Protein AF-0000000083036658 (afdb_homodimer)

Foldseek 3Di:
DVVLVVLLVQWDWDDEPPDIDIGGPQWADWYWDDQDPQFTKTWTARNVVRDIKIKGKGQQCVPDPLSVLLVVQQVVCLVPQDDQQAWHWDDKDASDDDPVPGGIIMTITHDFDFFQLVCVPDDDDPVLVVVLVVSVVVQVVSCVVQQKDQLDDDRRQWTAHPVSRIHGHRSSPMDRNPDPPPVDPSPPPPPPDDCCVSNVDPPPPPDDDD/DVVLVVLLVQWDWDDEPPDIDIGGPQWADWYWDDQDPQFTKTWTARNVVRAIKIKGKGQFCVPDPLSVLLVVQQVVCLVPQDDQQAWHFDDKDDSDDDPVPGGIIMTITHDFDFFQLVCVPDDDDPVLVVVLVVSVVVQVVSCVVQQKDQLDDDRRQWTAHPVSRIHGHRSSPMDRNPDPPPVDPSPPPPPPDDCCVSNVPDPPPPPPDD

Sequence (420 aa):
MSDSLRFEGQFYSVQVGDSTFTVLKRYQQLRAIGSGAQGIVCSALDTVLGIPVAVKKLCRPFQNQTHAKRAYRELVLLKCVNHKNIIRLINVFTPQKSLEEFQDLYLVMELMDASLCQVIHMDLDHERMSYLLYQILCGIRHLHSAGIIHRDLKPSNIVVKSDCTLKILDFGLARTACTNFMMTPYVVTRYYRAPEVILGMKYKENGKHHMSDSLRFEGQFYSVQVGDSTFTVLKRYQQLRAIGSGAQGIVCSALDTVLGIPVAVKKLCRPFQNQTHAKRAYRELVLLKCVNHKNIIRLINVFTPQKSLEEFQDLYLVMELMDASLCQVIHMDLDHERMSYLLYQILCGIRHLHSAGIIHRDLKPSNIVVKSDCTLKILDFGLARTACTNFMMTPYVVTRYYRAPEVILGMKYKENGKHH

InterPro domains:
  IPR000719 Protein kinase domain [PF00069] (27-204)
  IPR000719 Protein kinase domain [PS50011] (27-210)
  IPR000719 Protein kinase domain [SM00220] (27-209)
  IPR003527 Mitogen-activated protein (MAP) kinase, conserved site [PS01351] (62-164)
  IPR008271 Serine/threonine-protein kinase, active site [PS00108] (148-160)
  IPR008351 Mitogen-activated protein (MAP) kinase, JNK [PR01772] (77-86)
  IPR008351 Mitogen-activated protein (MAP) kinase, JNK [PR01772] (113-128)
  IPR008351 Mitogen-activated protein (MAP) kinase, JNK [PR01772] (136-147)
  IPR008351 Mitogen-activated protein (MAP) kinase, JNK [PR01772] (174-184)
  IPR008351 Mitogen-activated protein (MAP) kinase, JNK [PR01772] (199-209)
  IPR011009 Protein kinase-like domain superfamily [SSF56112] (16-204)
  IPR050117 Mitogen-activated protein (MAP) kinase [PTHR24055] (25-205)

Structure (mmCIF, N/CA/C/O backbone):
data_AF-0000000083036658-model_v1
#
loop_
_entity.id
_entity.type
_entity.pdbx_description
1 polymer 'Stress-activated protein kinase JNK'
#
loop_
_atom_site.group_PDB
_atom_site.id
_atom_site.type_symbol
_atom_site.label_atom_id
_atom_site.label_alt_id
_atom_site.label_comp_id
_atom_site.label_asym_id
_atom_site.label_entity_id
_atom_site.label_seq_id
_atom_site.pdbx_PDB_ins_code
_atom_site.Cartn_x
_atom_site.Cartn_y
_atom_site.Cartn_z
_atom_site.occupancy
_atom_site.B_iso_or_equiv
_atom_site.auth_seq_id
_atom_site.auth_comp_id
_atom_site.auth_asym_id
_atom_site.auth_atom_id
_atom_site.pdbx_PDB_model_num
ATOM 1 N N . MET A 1 1 ? 21.594 -41.5 -15.516 1 36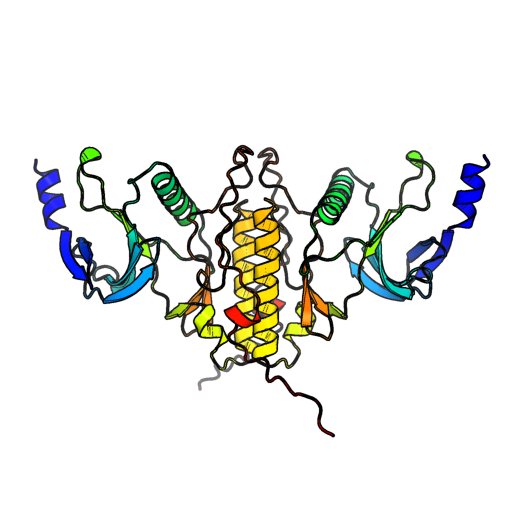.75 1 MET A N 1
ATOM 2 C CA . MET A 1 1 ? 20.625 -42.188 -16.375 1 36.75 1 MET A CA 1
ATOM 3 C C . MET A 1 1 ? 19.359 -42.531 -15.602 1 36.75 1 MET A C 1
ATOM 5 O O . MET A 1 1 ? 18.25 -42.375 -16.125 1 36.75 1 MET A O 1
ATOM 9 N N . SER A 1 2 ? 19.531 -43.156 -14.43 1 44.03 2 SER A N 1
ATOM 10 C CA . SER A 1 2 ? 18.406 -43.625 -13.617 1 44.03 2 SER A CA 1
ATOM 11 C C . SER A 1 2 ? 17.656 -42.438 -13.008 1 44.03 2 SER A C 1
ATOM 13 O O . SER A 1 2 ? 16.422 -42.469 -12.906 1 44.03 2 SER A O 1
ATOM 15 N N . ASP A 1 3 ? 18.375 -41.5 -12.516 1 43.91 3 ASP A N 1
ATOM 16 C CA . ASP A 1 3 ? 17.734 -40.344 -11.906 1 43.91 3 ASP A CA 1
ATOM 17 C C . ASP A 1 3 ? 16.922 -39.562 -12.938 1 43.91 3 ASP A C 1
ATOM 19 O O . ASP A 1 3 ? 15.898 -38.938 -12.609 1 43.91 3 ASP A O 1
ATOM 23 N N . SER A 1 4 ? 17.406 -39.562 -14.133 1 45.38 4 SER A N 1
ATOM 24 C CA . SER A 1 4 ? 16.719 -38.969 -15.273 1 45.38 4 SER A CA 1
ATOM 25 C C . SER A 1 4 ? 15.422 -39.688 -15.578 1 45.38 4 SER A C 1
ATOM 27 O O . SER A 1 4 ? 14.438 -39.094 -15.984 1 45.38 4 SER A O 1
ATOM 29 N N . LEU A 1 5 ? 15.453 -41 -15.594 1 46 5 LEU A N 1
ATOM 30 C CA . LEU A 1 5 ? 14.258 -41.812 -15.836 1 46 5 LEU A CA 1
ATOM 31 C C . LEU A 1 5 ? 13.203 -41.562 -14.766 1 46 5 LEU A C 1
ATOM 33 O O . LEU A 1 5 ? 12.008 -41.594 -15.047 1 46 5 LEU A O 1
ATOM 37 N N . ARG A 1 6 ? 13.617 -41.5 -13.477 1 48.72 6 ARG A N 1
ATOM 38 C CA . ARG A 1 6 ? 12.734 -41.281 -12.336 1 48.72 6 ARG A CA 1
ATOM 39 C C . ARG A 1 6 ? 12.07 -39.906 -12.438 1 48.72 6 ARG A C 1
ATOM 41 O O . ARG A 1 6 ? 10.938 -39.719 -11.977 1 48.72 6 ARG A O 1
ATOM 48 N N . PHE A 1 7 ? 12.734 -39 -13.109 1 53.84 7 PHE A N 1
ATOM 49 C CA . PHE A 1 7 ? 12.242 -37.656 -13.305 1 53.84 7 PHE A CA 1
ATOM 50 C C . PHE A 1 7 ? 11.203 -37.594 -14.422 1 53.84 7 PHE A C 1
ATOM 52 O O . PHE A 1 7 ? 10.195 -36.906 -14.312 1 53.84 7 PHE A O 1
ATOM 59 N N . GLU A 1 8 ? 11.469 -38.406 -15.547 1 57.75 8 GLU A N 1
ATOM 60 C CA . GLU A 1 8 ? 10.617 -38.375 -16.734 1 57.75 8 GLU A CA 1
ATOM 61 C C . GLU A 1 8 ? 9.219 -38.906 -16.438 1 57.75 8 GLU A C 1
ATOM 63 O O . GLU A 1 8 ? 8.234 -38.438 -17 1 57.75 8 GLU A O 1
ATOM 68 N N . GLY A 1 9 ? 9.164 -39.719 -15.43 1 68.44 9 GLY A N 1
ATOM 69 C CA . GLY A 1 9 ? 7.883 -40.344 -15.148 1 68.44 9 GLY A CA 1
ATOM 70 C C . GLY A 1 9 ? 7.004 -39.531 -14.234 1 68.44 9 GLY A C 1
ATOM 71 O O . GLY A 1 9 ? 5.836 -39.844 -14.023 1 68.44 9 GLY A O 1
ATOM 72 N N . GLN A 1 10 ? 7.504 -38.375 -14 1 88.06 10 GLN A N 1
ATOM 73 C CA . GLN A 1 10 ? 6.742 -37.625 -13 1 88.06 10 GLN A CA 1
ATOM 74 C C . GLN A 1 10 ? 5.906 -36.531 -13.648 1 88.06 10 GLN A C 1
ATOM 76 O O . GLN A 1 10 ? 4.984 -36 -13.023 1 88.06 10 GLN A O 1
ATOM 81 N N . PHE A 1 11 ? 6.184 -36.344 -14.992 1 94.19 11 PHE A N 1
ATOM 82 C CA . PHE A 1 11 ? 5.496 -35.25 -15.664 1 94.19 11 PHE A CA 1
ATOM 83 C C . PHE A 1 11 ? 4.539 -35.781 -16.719 1 94.19 11 PHE A C 1
ATOM 85 O O . PHE A 1 11 ? 4.711 -36.906 -17.219 1 94.19 11 PHE A O 1
ATOM 92 N N . TYR A 1 12 ? 3.576 -35.094 -17.062 1 95.56 12 TYR A N 1
ATOM 93 C CA . TYR A 1 12 ? 2.713 -35.312 -18.219 1 95.56 12 TYR A CA 1
ATOM 94 C C . TYR A 1 12 ? 2.312 -34 -18.875 1 95.56 12 TYR A C 1
ATOM 96 O O . TYR A 1 12 ? 2.424 -32.938 -18.266 1 95.56 12 TYR A O 1
ATOM 104 N N . SER A 1 13 ? 1.913 -34.062 -20.172 1 95.12 13 SER A N 1
ATOM 105 C CA . SER A 1 13 ? 1.554 -32.844 -20.922 1 95.12 13 SER A CA 1
ATOM 106 C C . SER A 1 13 ? 0.053 -32.812 -21.188 1 95.12 13 SER A C 1
ATOM 108 O O . SER A 1 13 ? -0.57 -33.812 -21.469 1 95.12 13 SER A O 1
ATOM 110 N N . VAL A 1 14 ? -0.47 -31.656 -21 1 95.12 14 VAL A N 1
ATOM 111 C CA . VAL A 1 14 ? -1.892 -31.438 -21.234 1 95.12 14 VAL A CA 1
ATOM 112 C C . VAL A 1 14 ? -2.09 -30.109 -21.969 1 95.12 14 VAL A C 1
ATOM 114 O O . VAL A 1 14 ? -1.4 -29.125 -21.672 1 95.12 14 VAL A O 1
ATOM 117 N N . GLN A 1 15 ? -3.037 -30.109 -22.922 1 93.56 15 GLN A N 1
ATOM 118 C CA . GLN A 1 15 ? -3.385 -28.875 -23.641 1 93.56 15 GLN A CA 1
ATOM 119 C C . GLN A 1 15 ? -4.402 -28.062 -22.859 1 93.56 15 GLN A C 1
ATOM 121 O O . GLN A 1 15 ? -5.438 -28.578 -22.438 1 93.56 15 GLN A O 1
ATOM 126 N N . VAL A 1 16 ? -4.027 -26.828 -22.578 1 90.31 16 VAL A N 1
ATOM 127 C CA . VAL A 1 16 ? -4.918 -25.875 -21.922 1 90.31 16 VAL A CA 1
ATOM 128 C C . VAL A 1 16 ? -5.086 -24.641 -22.812 1 90.31 16 VAL A C 1
ATOM 130 O O . VAL A 1 16 ? -4.184 -23.797 -22.906 1 90.31 16 VAL A O 1
ATOM 133 N N . GLY A 1 17 ? -6.25 -24.469 -23.438 1 81.94 17 GLY A N 1
ATOM 134 C CA . GLY A 1 17 ? -6.375 -23.438 -24.453 1 81.94 17 GLY A CA 1
ATOM 135 C C . GLY A 1 17 ? -5.371 -23.594 -25.578 1 81.94 17 GLY A C 1
ATOM 136 O O . GLY A 1 17 ? -5.273 -24.656 -26.188 1 81.94 17 GLY A O 1
ATOM 137 N N . ASP A 1 18 ? -4.598 -22.547 -25.797 1 83.25 18 ASP A N 1
ATOM 138 C CA . ASP A 1 18 ? -3.643 -22.547 -26.906 1 83.25 18 ASP A CA 1
ATOM 139 C C . ASP A 1 18 ? -2.238 -22.891 -26.406 1 83.25 18 ASP A C 1
ATOM 141 O O . ASP A 1 18 ? -1.265 -22.75 -27.156 1 83.25 18 ASP A O 1
ATOM 145 N N . SER A 1 19 ? -2.219 -23.359 -25.172 1 87.81 19 SER A N 1
ATOM 146 C CA . SER A 1 19 ? -0.903 -23.641 -24.609 1 87.81 19 SER A CA 1
ATOM 147 C C . SER A 1 19 ? -0.804 -25.078 -24.109 1 87.81 19 SER A C 1
ATOM 149 O O . SER A 1 19 ? -1.812 -25.688 -23.75 1 87.81 19 SER A O 1
ATOM 151 N N . THR A 1 20 ? 0.411 -25.547 -24.203 1 92.12 20 THR A N 1
ATOM 152 C CA . THR A 1 20 ? 0.687 -26.875 -23.641 1 92.12 20 THR A CA 1
ATOM 153 C C . THR A 1 20 ? 1.338 -26.75 -22.266 1 92.12 20 THR A C 1
ATOM 155 O O . THR A 1 20 ? 2.326 -26.031 -22.109 1 92.12 20 THR A O 1
ATOM 158 N N . PHE A 1 21 ? 0.705 -27.422 -21.312 1 94.62 21 PHE A N 1
ATOM 159 C CA . PHE A 1 21 ? 1.265 -27.5 -19.969 1 94.62 21 PHE A CA 1
ATOM 160 C C . PHE A 1 21 ? 1.939 -28.844 -19.75 1 94.62 21 PHE A C 1
ATOM 162 O O . PHE A 1 21 ? 1.361 -29.891 -20.031 1 94.62 21 PHE A O 1
ATOM 169 N N . THR A 1 22 ? 3.203 -28.859 -19.359 1 94.38 22 THR A N 1
ATOM 170 C CA . THR A 1 22 ? 3.898 -30.062 -18.906 1 94.38 22 THR A CA 1
ATOM 171 C C . THR A 1 22 ? 4.121 -30.016 -17.391 1 94.38 22 THR A C 1
ATOM 173 O O . THR A 1 22 ? 5.062 -29.391 -16.922 1 94.38 22 THR A O 1
ATOM 176 N N . VAL A 1 23 ? 3.232 -30.719 -16.703 1 96.12 23 VAL A N 1
ATOM 177 C CA . VAL A 1 23 ? 3.197 -30.547 -15.25 1 96.12 23 VAL A CA 1
ATOM 178 C C . VAL A 1 23 ? 3.412 -31.891 -14.555 1 96.12 23 VAL A C 1
ATOM 180 O O . VAL A 1 23 ? 3.371 -32.938 -15.203 1 96.12 23 VAL A O 1
ATOM 183 N N . LEU A 1 24 ? 3.727 -31.812 -13.266 1 95.5 24 LEU A N 1
ATOM 184 C CA . LEU A 1 24 ? 3.836 -33 -12.438 1 95.5 24 LEU A CA 1
ATOM 185 C C . LEU A 1 24 ? 2.506 -33.75 -12.383 1 95.5 24 LEU A C 1
ATOM 187 O O . LEU A 1 24 ? 1.443 -33.125 -12.305 1 95.5 24 LEU A O 1
ATOM 191 N N . LYS A 1 25 ? 2.596 -35.062 -12.297 1 96.69 25 LYS A N 1
ATOM 192 C CA . LYS A 1 25 ? 1.413 -35.938 -12.328 1 96.69 25 LYS A CA 1
ATOM 193 C C . LYS A 1 25 ? 0.499 -35.625 -11.141 1 96.69 25 LYS A C 1
ATOM 195 O O . LYS A 1 25 ? -0.704 -35.906 -11.195 1 96.69 25 LYS A O 1
ATOM 200 N N . ARG A 1 26 ? 1.058 -35.062 -10.109 1 96.69 26 ARG A N 1
ATOM 201 C CA . ARG A 1 26 ? 0.25 -34.781 -8.93 1 96.69 26 ARG A CA 1
ATOM 202 C C . ARG A 1 26 ? -0.774 -33.688 -9.227 1 96.69 26 ARG A C 1
ATOM 204 O O . ARG A 1 26 ? -1.758 -33.531 -8.5 1 96.69 26 ARG A O 1
ATOM 211 N N . TYR A 1 27 ? -0.527 -32.844 -10.172 1 97.94 27 TYR A N 1
ATOM 212 C CA . TYR A 1 27 ? -1.472 -31.797 -10.531 1 97.94 27 TYR A CA 1
ATOM 213 C C . TYR A 1 27 ? -2.404 -32.25 -11.648 1 97.94 27 TYR A C 1
ATOM 215 O O . TYR A 1 27 ? -1.969 -32.469 -12.781 1 97.94 27 TYR A O 1
ATOM 223 N N . GLN A 1 28 ? -3.715 -32.344 -11.391 1 97.88 28 GLN A N 1
ATOM 224 C CA . GLN A 1 28 ? -4.703 -32.906 -12.305 1 97.88 28 GLN A CA 1
ATOM 225 C C . GLN A 1 28 ? -5.844 -31.906 -12.547 1 97.88 28 GLN A C 1
ATOM 227 O O . GLN A 1 28 ? -5.969 -30.906 -11.852 1 97.88 28 GLN A O 1
ATOM 232 N N . GLN A 1 29 ? -6.656 -32.125 -13.664 1 97.31 29 GLN A N 1
ATOM 233 C CA . GLN A 1 29 ? -7.859 -31.375 -13.977 1 97.31 29 GLN A CA 1
ATOM 234 C C . GLN A 1 29 ? -7.535 -29.906 -14.211 1 97.31 29 GLN A C 1
ATOM 236 O O . GLN A 1 29 ? -8.156 -29.016 -13.617 1 97.31 29 GLN A O 1
ATOM 241 N N . LEU A 1 30 ? -6.594 -29.625 -15.008 1 97.38 30 LEU A N 1
ATOM 242 C CA . LEU A 1 30 ? -6.184 -28.25 -15.281 1 97.38 30 LEU A CA 1
ATOM 243 C C . LEU A 1 30 ? -7.246 -27.531 -16.094 1 97.38 30 LEU A C 1
ATOM 245 O O . LEU A 1 30 ? -7.777 -28.062 -17.062 1 97.38 30 LEU A O 1
ATOM 249 N N . ARG A 1 31 ? -7.629 -26.406 -15.594 1 96 31 ARG A N 1
ATOM 250 C CA . ARG A 1 31 ? -8.547 -25.516 -16.297 1 96 31 ARG A CA 1
ATOM 251 C C . ARG A 1 31 ? -8.008 -24.094 -16.344 1 96 31 ARG A C 1
ATOM 253 O O . ARG A 1 31 ? -7.559 -23.562 -15.328 1 96 31 ARG A O 1
ATOM 260 N N . ALA A 1 32 ? -8.125 -23.547 -17.5 1 94.38 32 ALA A N 1
ATOM 261 C CA . ALA A 1 32 ? -7.629 -22.172 -17.656 1 94.38 32 ALA A CA 1
ATOM 262 C C . ALA A 1 32 ? -8.477 -21.188 -16.844 1 94.38 32 ALA A C 1
ATOM 264 O O . ALA A 1 32 ? -9.703 -21.219 -16.922 1 94.38 32 ALA A O 1
ATOM 265 N N . ILE A 1 33 ? -7.816 -20.359 -16.047 1 91.94 33 ILE A N 1
ATOM 266 C CA . ILE A 1 33 ? -8.578 -19.391 -15.266 1 91.94 33 ILE A CA 1
ATOM 267 C C . ILE A 1 33 ? -8.125 -17.969 -15.625 1 91.94 33 ILE A C 1
ATOM 269 O O . ILE A 1 33 ? -8.812 -17 -15.312 1 91.94 33 ILE A O 1
ATOM 273 N N . GLY A 1 34 ? -6.98 -17.781 -16.156 1 86.88 34 GLY A N 1
ATOM 274 C CA . GLY A 1 34 ? -6.516 -16.469 -16.562 1 86.88 34 GLY A CA 1
ATOM 275 C C . GLY A 1 34 ? -5.297 -16.516 -17.453 1 86.88 34 GLY A C 1
ATOM 276 O O . GLY A 1 34 ? -4.578 -17.516 -17.484 1 86.88 34 GLY A O 1
ATOM 277 N N . SER A 1 35 ? -5.223 -15.438 -18.25 1 80.62 35 SER A N 1
ATOM 278 C CA . SER A 1 35 ? -4.066 -15.273 -19.125 1 80.62 35 SER A CA 1
ATOM 279 C C . SER A 1 35 ? -3.607 -13.82 -19.172 1 80.62 35 SER A C 1
ATOM 281 O O . SER A 1 35 ? -4.426 -12.898 -19.062 1 80.62 35 SER A O 1
ATOM 283 N N . GLY A 1 36 ? -2.311 -13.664 -19.156 1 72.94 36 GLY A N 1
ATOM 284 C CA . GLY A 1 36 ? -1.765 -12.32 -19.297 1 72.94 36 GLY A CA 1
ATOM 285 C C . GLY A 1 36 ? -0.338 -12.312 -19.812 1 72.94 36 GLY A C 1
ATOM 286 O O . GLY A 1 36 ? 0.158 -13.328 -20.297 1 72.94 36 GLY A O 1
ATOM 287 N N . ALA A 1 37 ? 0.223 -11.102 -19.719 1 67.06 37 ALA A N 1
ATOM 288 C CA . ALA A 1 37 ? 1.574 -10.891 -20.219 1 67.06 37 ALA A CA 1
ATOM 289 C C . ALA A 1 37 ? 2.582 -11.773 -19.484 1 67.06 37 ALA A C 1
ATOM 291 O O . ALA A 1 37 ? 3.609 -12.156 -20.062 1 67.06 37 ALA A O 1
ATOM 292 N N . GLN A 1 38 ? 2.158 -12.141 -18.328 1 69.31 38 GLN A N 1
ATOM 293 C CA . GLN A 1 38 ? 3.117 -12.875 -17.5 1 69.31 38 GLN A CA 1
ATOM 294 C C . GLN A 1 38 ? 2.922 -14.383 -17.641 1 69.31 38 GLN A C 1
ATOM 296 O O . GLN A 1 38 ? 3.754 -15.164 -17.188 1 69.31 38 GLN A O 1
ATOM 301 N N . GLY A 1 39 ? 1.871 -14.766 -18.281 1 80.56 39 GLY A N 1
ATOM 302 C CA . GLY A 1 39 ? 1.664 -16.188 -18.5 1 80.56 39 GLY A CA 1
ATOM 303 C C . GLY A 1 39 ? 0.21 -16.609 -18.375 1 80.56 39 GLY A C 1
ATOM 304 O O . GLY A 1 39 ? -0.689 -15.766 -18.438 1 80.56 39 GLY A O 1
ATOM 305 N N . ILE A 1 40 ? 0.109 -17.906 -18.406 1 89.75 40 ILE A N 1
ATOM 306 C CA . ILE A 1 40 ? -1.213 -18.516 -18.297 1 89.75 40 ILE A CA 1
ATOM 307 C C . ILE A 1 40 ? -1.357 -19.188 -16.938 1 89.75 40 ILE A C 1
ATOM 309 O O . ILE A 1 40 ? -0.432 -19.844 -16.453 1 89.75 40 ILE A O 1
ATOM 313 N N . VAL A 1 41 ? -2.527 -18.906 -16.344 1 93.5 41 VAL A N 1
ATOM 314 C CA . VAL A 1 41 ? -2.799 -19.516 -15.039 1 93.5 41 VAL A CA 1
ATOM 315 C C . VAL A 1 41 ? -3.959 -20.5 -15.164 1 93.5 41 VAL A C 1
ATOM 317 O O . VAL A 1 41 ? -4.977 -20.203 -15.789 1 93.5 41 VAL A O 1
ATOM 320 N N . CYS A 1 42 ? -3.754 -21.719 -14.555 1 96.12 42 CYS A N 1
ATOM 321 C CA . CYS A 1 42 ? -4.785 -22.75 -14.508 1 96.12 42 CYS A CA 1
ATOM 322 C C . CYS A 1 42 ? -5.098 -23.156 -13.07 1 96.12 42 CYS A C 1
ATOM 324 O O . CYS A 1 42 ? -4.238 -23.047 -12.195 1 96.12 42 CYS A O 1
ATOM 326 N N . SER A 1 43 ? -6.344 -23.484 -12.906 1 97.69 43 SER A N 1
ATOM 327 C CA . SER A 1 43 ? -6.66 -24.219 -11.688 1 97.69 43 SER A CA 1
ATOM 328 C C . SER A 1 43 ? -6.344 -25.703 -11.836 1 97.69 43 SER A C 1
ATOM 330 O O . SER A 1 43 ? -6.43 -26.25 -12.938 1 97.69 43 SER A O 1
ATOM 332 N N . ALA A 1 44 ? -5.961 -26.344 -10.812 1 98.38 44 ALA A N 1
ATOM 333 C CA . ALA A 1 44 ? -5.676 -27.781 -10.781 1 98.38 44 ALA A CA 1
ATOM 334 C C . ALA A 1 44 ? -5.977 -28.375 -9.406 1 98.38 44 ALA A C 1
ATOM 336 O O . ALA A 1 44 ? -6.156 -27.641 -8.438 1 98.38 44 ALA A O 1
ATOM 337 N N . LEU A 1 45 ? -6.152 -29.656 -9.414 1 98.38 45 LEU A N 1
ATOM 338 C CA . LEU A 1 45 ? -6.23 -30.391 -8.156 1 98.38 45 LEU A CA 1
ATOM 339 C C . LEU A 1 45 ? -4.879 -31.016 -7.801 1 98.38 45 LEU A C 1
ATOM 341 O O . LEU A 1 45 ? -4.332 -31.797 -8.578 1 98.38 45 LEU A O 1
ATOM 345 N N . ASP A 1 46 ? -4.309 -30.578 -6.699 1 98.06 46 ASP A N 1
ATOM 346 C CA . ASP A 1 46 ? -3.166 -31.297 -6.152 1 98.06 46 ASP A CA 1
ATOM 347 C C . ASP A 1 46 ? -3.607 -32.594 -5.5 1 98.06 46 ASP A C 1
ATOM 349 O O . ASP A 1 46 ? -4.148 -32.594 -4.391 1 98.06 46 ASP A O 1
ATOM 353 N N . THR A 1 47 ? -3.309 -33.688 -6.141 1 97.56 47 THR A N 1
ATOM 354 C CA . THR A 1 47 ? -3.842 -34.969 -5.695 1 97.56 47 THR A CA 1
ATOM 355 C C . THR A 1 47 ? -3.1 -35.469 -4.457 1 97.56 47 THR A C 1
ATOM 357 O O . THR A 1 47 ? -3.598 -36.312 -3.734 1 97.56 47 THR A O 1
ATOM 360 N N . VAL A 1 48 ? -1.926 -35 -4.227 1 96.38 48 VAL A N 1
ATOM 361 C CA . VAL A 1 48 ? -1.159 -35.375 -3.049 1 96.38 48 VAL A CA 1
ATOM 362 C C . VAL A 1 48 ? -1.692 -34.625 -1.821 1 96.38 48 VAL A C 1
ATOM 364 O O . VAL A 1 48 ? -1.968 -35.25 -0.79 1 96.38 48 VAL A O 1
ATOM 367 N N . LEU A 1 49 ? -1.942 -33.344 -1.975 1 95.19 49 LEU A N 1
ATOM 368 C CA . LEU A 1 49 ? -2.422 -32.531 -0.86 1 95.19 49 LEU A CA 1
ATOM 369 C C . LEU A 1 49 ? -3.945 -32.562 -0.775 1 95.19 49 LEU A C 1
ATOM 371 O O . LEU A 1 49 ? -4.52 -32.25 0.27 1 95.19 49 LEU A O 1
ATOM 375 N N . GLY A 1 50 ? -4.617 -32.875 -1.771 1 97.19 50 GLY A N 1
ATOM 376 C CA . GLY A 1 50 ? -6.07 -32.938 -1.811 1 97.19 50 GLY A CA 1
ATOM 377 C C . GLY A 1 50 ? -6.73 -31.578 -1.851 1 97.19 50 GLY A C 1
ATOM 378 O O . GLY A 1 50 ? -7.832 -31.406 -1.329 1 97.19 50 GLY A O 1
ATOM 379 N N . ILE A 1 51 ? -6.062 -30.594 -2.391 1 97.19 51 ILE A N 1
ATOM 380 C CA . ILE A 1 51 ? -6.617 -29.25 -2.416 1 97.19 51 ILE A CA 1
ATOM 381 C C . ILE A 1 51 ? -6.496 -28.672 -3.822 1 97.19 51 ILE A C 1
ATOM 383 O O . ILE A 1 51 ? -5.609 -29.047 -4.586 1 97.19 51 ILE A O 1
ATOM 387 N N . PRO A 1 52 ? -7.402 -27.781 -4.176 1 98.12 52 PRO A N 1
ATOM 388 C CA . PRO A 1 52 ? -7.227 -27.047 -5.43 1 98.12 52 PRO A CA 1
ATOM 389 C C . PRO A 1 52 ? -6.051 -26.078 -5.383 1 98.12 52 PRO A C 1
ATOM 391 O O . PRO A 1 52 ? -5.777 -25.484 -4.332 1 98.12 52 PRO A O 1
ATOM 394 N N . VAL A 1 53 ? -5.363 -25.938 -6.48 1 98.38 53 VAL A N 1
ATOM 395 C CA . VAL A 1 53 ? -4.219 -25.047 -6.574 1 98.38 53 VAL A CA 1
ATOM 396 C C . VAL A 1 53 ? -4.266 -24.281 -7.898 1 98.38 53 VAL A C 1
ATOM 398 O O . VAL A 1 53 ? -5.02 -24.641 -8.805 1 98.38 53 VAL A O 1
ATOM 401 N N . ALA A 1 54 ? -3.596 -23.156 -7.914 1 97.25 54 ALA A N 1
ATOM 402 C CA . ALA A 1 54 ? -3.354 -22.422 -9.156 1 97.25 54 ALA A CA 1
ATOM 403 C C . ALA A 1 54 ? -1.973 -22.734 -9.719 1 97.25 54 ALA A C 1
ATOM 405 O O . ALA A 1 54 ? -0.974 -22.688 -8.992 1 97.25 54 ALA A O 1
ATOM 406 N N . VAL A 1 55 ? -1.896 -23.078 -11 1 96.25 55 VAL A N 1
ATOM 407 C CA . VAL A 1 55 ? -0.637 -23.359 -11.688 1 96.25 55 VAL A CA 1
ATOM 408 C C . VAL A 1 55 ? -0.389 -22.297 -12.758 1 96.25 55 VAL A C 1
ATOM 410 O O . VAL A 1 55 ? -1.167 -22.172 -13.703 1 96.25 55 VAL A O 1
ATOM 413 N N . LYS A 1 56 ? 0.693 -21.5 -12.57 1 92.5 56 LYS A N 1
ATOM 414 C CA . LYS A 1 56 ? 1.072 -20.469 -13.523 1 92.5 56 LYS A CA 1
ATOM 415 C C . LYS A 1 56 ? 2.268 -20.906 -14.367 1 92.5 56 LYS A C 1
ATOM 417 O O . LYS A 1 56 ? 3.303 -21.297 -13.82 1 92.5 56 LYS A O 1
ATOM 422 N N . LYS A 1 57 ? 2.025 -20.922 -15.609 1 91.56 57 LYS A N 1
ATOM 423 C CA . LYS A 1 57 ? 3.125 -21.109 -16.547 1 91.56 57 LYS A CA 1
ATOM 424 C C . LYS A 1 57 ? 3.715 -19.781 -16.984 1 91.56 57 LYS A C 1
ATOM 426 O O . LYS A 1 57 ? 3.033 -18.984 -17.625 1 91.56 57 LYS A O 1
ATOM 431 N N . LEU A 1 58 ? 4.945 -19.484 -16.641 1 85 58 LEU A N 1
ATOM 432 C CA . LEU A 1 58 ? 5.574 -18.219 -17.016 1 85 58 LEU A CA 1
ATOM 433 C C . LEU A 1 58 ? 5.883 -18.172 -18.5 1 85 58 LEU A C 1
ATOM 435 O O . LEU A 1 58 ? 6.27 -19.188 -19.094 1 85 58 LEU A O 1
ATOM 439 N N . CYS A 1 59 ? 5.562 -17.047 -19.094 1 74.12 59 CYS A N 1
ATOM 440 C CA . CYS A 1 59 ? 5.82 -16.891 -20.531 1 74.12 59 CYS A CA 1
ATOM 441 C C . CYS A 1 59 ? 7.297 -16.609 -20.781 1 74.12 59 CYS A C 1
ATOM 443 O O . CYS A 1 59 ? 7.75 -15.469 -20.641 1 74.12 59 CYS A O 1
ATOM 445 N N . ARG A 1 60 ? 8.008 -17.609 -21.219 1 70.81 60 ARG A N 1
ATOM 446 C CA . ARG A 1 60 ? 9.391 -17.531 -21.672 1 70.81 60 ARG A CA 1
ATOM 447 C C . ARG A 1 60 ? 10.242 -16.75 -20.672 1 70.81 60 ARG A C 1
ATOM 449 O O . ARG A 1 60 ? 10.852 -15.734 -21.031 1 70.81 60 ARG A O 1
ATOM 456 N N . PRO A 1 61 ? 10.32 -17.188 -19.453 1 71.94 61 PRO A N 1
ATOM 457 C CA . PRO A 1 61 ? 11.008 -16.453 -18.391 1 71.94 61 PRO A CA 1
ATOM 458 C C . PRO A 1 61 ? 12.492 -16.219 -18.688 1 71.94 61 PRO A C 1
ATOM 460 O O . PRO A 1 61 ? 13.117 -15.344 -18.109 1 71.94 61 PRO A O 1
ATOM 463 N N . PHE A 1 62 ? 12.969 -16.859 -19.734 1 71.56 62 PHE A N 1
ATOM 464 C CA . PHE A 1 62 ? 14.406 -16.766 -19.953 1 71.56 62 PHE A CA 1
ATOM 465 C C . PHE A 1 62 ? 14.695 -16.25 -21.359 1 71.56 62 PHE A C 1
ATOM 467 O O . PHE A 1 62 ? 15.773 -16.5 -21.906 1 71.56 62 PHE A O 1
ATOM 474 N N . GLN A 1 63 ? 13.594 -15.648 -21.875 1 75.81 63 GLN A N 1
ATOM 475 C CA . GLN A 1 63 ? 13.758 -15.102 -23.219 1 75.81 63 GLN A CA 1
ATOM 476 C C . GLN A 1 63 ? 14.82 -14 -23.234 1 75.81 63 GLN A C 1
ATOM 478 O O . GLN A 1 63 ? 15.609 -13.906 -24.172 1 75.81 63 GLN A O 1
ATOM 483 N N . ASN A 1 64 ? 14.734 -13.18 -22.219 1 79.5 64 ASN A N 1
ATOM 484 C CA . ASN A 1 64 ? 15.742 -12.141 -22.062 1 79.5 64 ASN A CA 1
ATOM 485 C C . ASN A 1 64 ? 16.062 -11.883 -20.594 1 79.5 64 ASN A C 1
ATOM 487 O O . ASN A 1 64 ? 15.445 -12.492 -19.703 1 79.5 64 ASN A O 1
ATOM 491 N N . GLN A 1 65 ? 17.031 -11.211 -20.422 1 79.25 65 GLN A N 1
ATOM 492 C CA . GLN A 1 65 ? 17.531 -10.969 -19.078 1 79.25 65 GLN A CA 1
ATOM 493 C C . GLN A 1 65 ? 16.453 -10.305 -18.203 1 79.25 65 GLN A C 1
ATOM 495 O O . GLN A 1 65 ? 16.328 -10.617 -17.016 1 79.25 65 GLN A O 1
ATOM 500 N N . THR A 1 66 ? 15.688 -9.469 -18.828 1 76.19 66 THR A N 1
ATOM 501 C CA . THR A 1 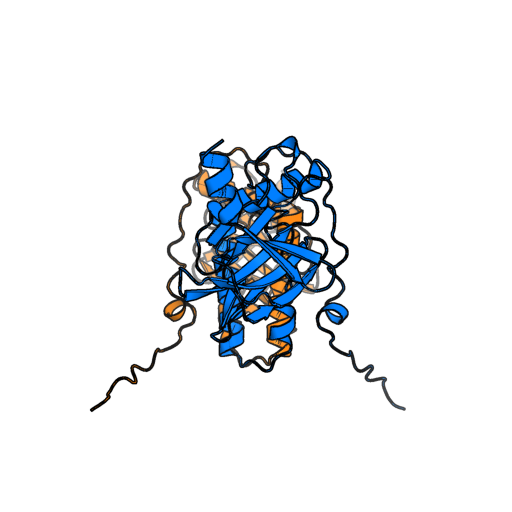66 ? 14.68 -8.727 -18.094 1 76.19 66 THR A CA 1
ATOM 502 C C . THR A 1 66 ? 13.617 -9.664 -17.531 1 76.19 66 THR A C 1
ATOM 504 O O . THR A 1 66 ? 13.289 -9.594 -16.344 1 76.19 66 THR A O 1
ATOM 507 N N . HIS A 1 67 ? 13.156 -10.57 -18.375 1 76.62 67 HIS A N 1
ATOM 508 C CA . HIS A 1 67 ? 12.133 -11.523 -17.953 1 76.62 67 HIS A CA 1
ATOM 509 C C . HIS A 1 67 ? 12.68 -12.492 -16.906 1 76.62 67 HIS A C 1
ATOM 511 O O . HIS A 1 67 ? 11.984 -12.828 -15.945 1 76.62 67 HIS A O 1
ATOM 517 N N . ALA A 1 68 ? 13.883 -12.836 -17.1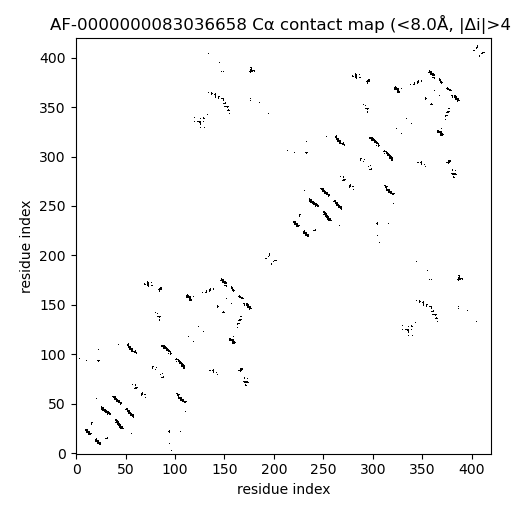09 1 81.62 68 ALA A N 1
ATOM 518 C CA . ALA A 1 68 ? 14.516 -13.773 -16.188 1 81.62 68 ALA A CA 1
ATOM 519 C C . ALA A 1 68 ? 14.672 -13.164 -14.797 1 81.62 68 ALA A C 1
ATOM 521 O O . ALA A 1 68 ? 14.398 -13.82 -13.797 1 81.62 68 ALA A O 1
ATOM 522 N N . LYS A 1 69 ? 15.117 -12.008 -14.812 1 79.38 69 LYS A N 1
ATOM 523 C CA . LYS A 1 69 ? 15.297 -11.32 -13.539 1 79.38 69 LYS A CA 1
ATOM 524 C C . LYS A 1 69 ? 13.961 -11.148 -12.82 1 79.38 69 LYS A C 1
ATOM 526 O O . LYS A 1 69 ? 13.883 -11.328 -11.602 1 79.38 69 LYS A O 1
ATOM 531 N N . ARG A 1 70 ? 12.961 -10.898 -13.531 1 77.88 70 ARG A N 1
ATOM 532 C CA . ARG A 1 70 ? 11.633 -10.727 -12.953 1 77.88 70 ARG A CA 1
ATOM 533 C C . ARG A 1 70 ? 11.133 -12.023 -12.336 1 77.88 70 ARG A C 1
ATOM 535 O O . ARG A 1 70 ? 10.617 -12.031 -11.219 1 77.88 70 ARG A O 1
ATOM 542 N N . ALA A 1 71 ? 11.312 -13.055 -13.133 1 80.62 71 ALA A N 1
ATOM 543 C CA . ALA A 1 71 ? 10.898 -14.367 -12.641 1 80.62 71 ALA A CA 1
ATOM 544 C C . ALA A 1 71 ? 11.641 -14.727 -11.352 1 80.62 71 ALA A C 1
ATOM 546 O O . ALA A 1 71 ? 11.031 -15.203 -10.391 1 80.62 71 ALA A O 1
ATOM 547 N N . TYR A 1 72 ? 12.914 -14.477 -11.406 1 80.56 72 TYR A N 1
ATOM 548 C CA . TYR A 1 72 ? 13.75 -14.789 -10.25 1 80.56 72 TYR A CA 1
ATOM 549 C C . TYR A 1 72 ? 13.32 -13.977 -9.039 1 80.56 72 TYR A C 1
ATOM 551 O O . TYR A 1 72 ? 13.195 -14.516 -7.934 1 80.56 72 TYR A O 1
ATOM 559 N N . ARG A 1 73 ? 13.047 -12.703 -9.148 1 77.06 73 ARG A N 1
ATOM 560 C CA . ARG A 1 73 ? 12.617 -11.836 -8.055 1 77.06 73 ARG A CA 1
ATOM 561 C C . ARG A 1 73 ? 11.289 -12.312 -7.473 1 77.06 73 ARG A C 1
ATOM 563 O O . ARG A 1 73 ? 11.125 -12.344 -6.25 1 77.06 73 ARG A O 1
ATOM 570 N N . GLU A 1 74 ? 10.445 -12.633 -8.406 1 80.38 74 GLU A N 1
ATOM 571 C CA . GLU A 1 74 ? 9.141 -13.125 -7.957 1 80.38 74 GLU A CA 1
ATOM 572 C C . GLU A 1 74 ? 9.297 -14.375 -7.098 1 80.38 74 GLU A C 1
ATOM 574 O O . GLU A 1 74 ? 8.703 -14.469 -6.02 1 80.38 74 GLU A O 1
ATOM 579 N N . LEU A 1 75 ? 10.133 -15.234 -7.574 1 83.44 75 LEU A N 1
ATOM 580 C CA . LEU A 1 75 ? 10.344 -16.484 -6.867 1 83.44 75 LEU A CA 1
ATOM 581 C C . LEU A 1 75 ? 10.977 -16.25 -5.504 1 83.44 75 LEU A C 1
ATOM 583 O O . LEU A 1 75 ? 10.508 -16.781 -4.492 1 83.44 75 LEU A O 1
ATOM 587 N N . VAL A 1 76 ? 11.969 -15.492 -5.48 1 83.69 76 VAL A N 1
ATOM 588 C CA . VAL A 1 76 ? 12.711 -15.242 -4.25 1 83.69 76 VAL A CA 1
ATOM 589 C C . VAL A 1 76 ? 11.812 -14.555 -3.227 1 83.69 76 VAL A C 1
ATOM 591 O O . VAL A 1 76 ? 11.773 -14.945 -2.059 1 83.69 76 VAL A O 1
ATOM 594 N N . LEU A 1 77 ? 11.086 -13.57 -3.676 1 82.75 77 LEU A N 1
ATOM 595 C CA . LEU A 1 77 ? 10.242 -12.805 -2.768 1 82.75 77 LEU A CA 1
ATOM 596 C C . LEU A 1 77 ? 9.109 -13.664 -2.223 1 82.75 77 LEU A C 1
ATOM 598 O O . LEU A 1 77 ? 8.805 -13.617 -1.027 1 82.75 77 LEU A O 1
ATOM 602 N N . LEU A 1 78 ? 8.508 -14.477 -3.127 1 84.88 78 LEU A N 1
ATOM 603 C CA . LEU A 1 78 ? 7.398 -15.312 -2.686 1 84.88 78 LEU A CA 1
ATOM 604 C C . LEU A 1 78 ? 7.875 -16.375 -1.7 1 84.88 78 LEU A C 1
ATOM 606 O O . LEU A 1 78 ? 7.121 -16.797 -0.823 1 84.88 78 LEU A O 1
ATOM 610 N N . LYS A 1 79 ? 9.102 -16.719 -1.835 1 82.25 79 LYS A N 1
ATOM 611 C CA . LYS A 1 79 ? 9.656 -17.719 -0.93 1 82.25 79 LYS A CA 1
ATOM 612 C C . LYS A 1 79 ? 9.984 -17.109 0.431 1 82.25 79 LYS A C 1
ATOM 614 O O . LYS A 1 79 ? 9.906 -17.797 1.456 1 82.25 79 LYS A O 1
ATOM 619 N N . CYS A 1 80 ? 10.234 -15.836 0.467 1 78.88 80 CYS A N 1
ATOM 620 C CA . CYS A 1 80 ? 10.742 -15.211 1.685 1 78.88 80 CYS A CA 1
ATOM 621 C C . CYS A 1 80 ? 9.617 -14.531 2.461 1 78.88 80 CYS A C 1
ATOM 623 O O . CYS A 1 80 ? 9.766 -14.25 3.652 1 78.88 80 CYS A O 1
ATOM 625 N N . VAL A 1 81 ? 8.578 -14.227 1.81 1 83.94 81 VAL A N 1
ATOM 626 C CA . VAL A 1 81 ? 7.508 -13.484 2.473 1 83.94 81 VAL A CA 1
ATOM 627 C C . VAL A 1 81 ? 6.359 -14.43 2.818 1 83.94 81 VAL A C 1
ATOM 629 O O . VAL A 1 81 ? 5.793 -15.078 1.936 1 83.94 81 VAL A O 1
ATOM 632 N N . ASN A 1 82 ? 6.223 -14.688 4.059 1 88.44 82 ASN A N 1
ATOM 633 C CA . ASN A 1 82 ? 5.105 -15.492 4.547 1 88.44 82 ASN A CA 1
ATOM 634 C C . ASN A 1 82 ? 4.137 -14.656 5.379 1 88.44 82 ASN A C 1
ATOM 636 O O . ASN A 1 82 ? 4.477 -14.219 6.48 1 88.44 82 ASN A O 1
ATOM 640 N N . HIS A 1 83 ? 2.957 -14.406 4.828 1 93.19 83 HIS A N 1
ATOM 641 C CA . HIS A 1 83 ? 1.926 -13.609 5.484 1 93.19 83 HIS A CA 1
ATOM 642 C C . HIS A 1 83 ? 0.535 -14.008 5 1 93.19 83 HIS A C 1
ATOM 644 O O . HIS A 1 83 ? 0.361 -14.383 3.836 1 93.19 83 HIS A O 1
ATOM 650 N N . LYS A 1 84 ? -0.394 -13.875 5.797 1 95.31 84 LYS A N 1
ATOM 651 C CA . LYS A 1 84 ? -1.761 -14.297 5.5 1 95.31 84 LYS A CA 1
ATOM 652 C C . LYS A 1 84 ? -2.336 -13.508 4.324 1 95.31 84 LYS A C 1
ATOM 654 O O . LYS A 1 84 ? -3.27 -13.961 3.662 1 95.31 84 LYS A O 1
ATOM 659 N N . ASN A 1 85 ? -1.802 -12.273 4.039 1 96.94 85 ASN A N 1
ATOM 660 C CA . ASN A 1 85 ? -2.354 -11.438 2.973 1 96.94 85 ASN A CA 1
ATOM 661 C C . ASN A 1 85 ? -1.427 -11.398 1.761 1 96.94 85 ASN A C 1
ATOM 663 O O . ASN A 1 85 ? -1.576 -10.539 0.892 1 96.94 85 ASN A O 1
ATOM 667 N N . ILE A 1 86 ? -0.448 -12.305 1.699 1 95.88 86 ILE A N 1
ATOM 668 C CA . ILE A 1 86 ? 0.426 -12.492 0.545 1 95.88 86 ILE A CA 1
ATOM 669 C C . ILE A 1 86 ? 0.221 -13.891 -0.037 1 95.88 86 ILE A C 1
ATOM 671 O O . ILE A 1 86 ? 0.14 -14.867 0.704 1 95.88 86 ILE A O 1
ATOM 675 N N . ILE A 1 87 ? 0.078 -13.945 -1.322 1 96.12 87 ILE A N 1
ATOM 676 C CA . ILE A 1 87 ? -0.197 -15.219 -1.984 1 96.12 87 ILE A CA 1
ATOM 677 C C . ILE A 1 87 ? 0.883 -16.234 -1.622 1 96.12 87 ILE A C 1
ATOM 679 O O . ILE A 1 87 ? 2.07 -15.898 -1.584 1 96.12 87 ILE A O 1
ATOM 683 N N . ARG A 1 88 ? 0.462 -17.391 -1.357 1 93.5 88 ARG A N 1
ATOM 684 C CA . ARG A 1 88 ? 1.393 -18.438 -0.942 1 93.5 88 ARG A CA 1
ATOM 685 C C . ARG A 1 88 ? 1.907 -19.219 -2.145 1 93.5 88 ARG A C 1
ATOM 687 O O . ARG A 1 88 ? 1.119 -19.703 -2.959 1 93.5 88 ARG A O 1
ATOM 694 N N . LEU A 1 89 ? 3.201 -19.312 -2.219 1 92.88 89 LEU A N 1
ATOM 695 C CA . LEU A 1 89 ? 3.842 -20.203 -3.18 1 92.88 89 LEU A CA 1
ATOM 696 C C . LEU A 1 89 ? 3.939 -21.625 -2.627 1 92.88 89 LEU A C 1
ATOM 698 O O . LEU A 1 89 ? 4.551 -21.844 -1.58 1 92.88 89 LEU A O 1
ATOM 702 N N . ILE A 1 90 ? 3.363 -22.531 -3.299 1 94.25 90 ILE A N 1
ATOM 703 C CA . ILE A 1 90 ? 3.283 -23.906 -2.805 1 94.25 90 ILE A CA 1
ATOM 704 C C . ILE A 1 90 ? 4.43 -24.734 -3.387 1 94.25 90 ILE A C 1
ATOM 706 O O . ILE A 1 90 ? 5.035 -25.547 -2.686 1 94.25 90 ILE A O 1
ATOM 710 N N . ASN A 1 91 ? 4.691 -24.547 -4.625 1 92.69 91 ASN A N 1
ATOM 711 C CA . ASN A 1 91 ? 5.711 -25.328 -5.324 1 92.69 91 ASN A CA 1
ATOM 712 C C . ASN A 1 91 ? 6.219 -24.578 -6.562 1 92.69 91 ASN A C 1
ATOM 714 O O . ASN A 1 91 ? 5.551 -23.688 -7.07 1 92.69 91 ASN A O 1
ATOM 718 N N . VAL A 1 92 ? 7.379 -24.891 -6.961 1 92.12 92 VAL A N 1
ATOM 719 C CA . VAL A 1 92 ? 7.996 -24.422 -8.203 1 92.12 92 VAL A CA 1
ATOM 720 C C . VAL A 1 92 ? 8.688 -25.594 -8.898 1 92.12 92 VAL A C 1
ATOM 722 O O . VAL A 1 92 ? 9.352 -26.406 -8.242 1 92.12 92 VAL A O 1
ATOM 725 N N . PHE A 1 93 ? 8.453 -25.656 -10.234 1 90.56 93 PHE A N 1
ATOM 726 C CA . PHE A 1 93 ? 9.117 -26.766 -10.898 1 90.56 93 PHE A CA 1
ATOM 727 C C . PHE A 1 93 ? 9.297 -26.484 -12.383 1 90.56 93 PHE A C 1
ATOM 729 O O . PHE A 1 93 ? 8.719 -25.531 -12.914 1 90.56 93 PHE A O 1
ATOM 736 N N . THR A 1 94 ? 10.117 -27.156 -13.008 1 89.88 94 THR A N 1
ATOM 737 C CA . THR A 1 94 ? 10.336 -27.188 -14.453 1 89.88 94 THR A CA 1
ATOM 738 C C . THR A 1 94 ? 10.453 -28.625 -14.961 1 89.88 94 THR A C 1
ATOM 740 O O . THR A 1 94 ? 11.031 -29.469 -14.289 1 89.88 94 THR A O 1
ATOM 743 N N . PRO A 1 95 ? 9.836 -28.875 -16.125 1 88 95 PRO A N 1
ATOM 744 C CA . PRO A 1 95 ? 9.953 -30.219 -16.656 1 88 95 PRO A CA 1
ATOM 745 C C . PRO A 1 95 ? 11.305 -30.469 -17.328 1 88 95 PRO A C 1
ATOM 747 O O . PRO A 1 95 ? 11.641 -31.625 -17.641 1 88 95 PRO A O 1
ATOM 750 N N . GLN A 1 96 ? 12 -29.422 -17.609 1 82.44 96 GLN A N 1
ATOM 751 C CA . GLN A 1 96 ? 13.266 -29.562 -18.312 1 82.44 96 GLN A CA 1
ATOM 752 C C . GLN A 1 96 ? 14.383 -30 -17.359 1 82.44 96 GLN A C 1
ATOM 754 O O . GLN A 1 96 ? 14.398 -29.594 -16.203 1 82.44 96 GLN A O 1
ATOM 759 N N . LYS A 1 97 ? 15.336 -30.766 -17.828 1 77.19 97 LYS A N 1
ATOM 760 C CA . LYS A 1 97 ? 16.359 -31.406 -16.984 1 77.19 97 LYS A CA 1
ATOM 761 C C . LYS A 1 97 ? 17.672 -30.625 -17.047 1 77.19 97 LYS A C 1
ATOM 763 O O . LYS A 1 97 ? 18.531 -30.781 -16.188 1 77.19 97 LYS A O 1
ATOM 768 N N . SER A 1 98 ? 17.812 -29.875 -18.109 1 74.38 98 SER A N 1
ATOM 769 C CA . SER A 1 98 ? 19.078 -29.172 -18.234 1 74.38 98 SER A CA 1
ATOM 770 C C . SER A 1 98 ? 18.859 -27.672 -18.391 1 74.38 98 SER A C 1
ATOM 772 O O . SER A 1 98 ? 17.766 -27.234 -18.75 1 74.38 98 SER A O 1
ATOM 774 N N . LEU A 1 99 ? 19.859 -26.906 -18.016 1 69.06 99 LEU A N 1
ATOM 775 C CA . LEU A 1 99 ? 19.828 -25.453 -18.125 1 69.06 99 LEU A CA 1
ATOM 776 C C . LEU A 1 99 ? 19.609 -25.016 -19.562 1 69.06 99 LEU A C 1
ATOM 778 O O . LEU A 1 99 ? 18.906 -24.031 -19.812 1 69.06 99 LEU A O 1
ATOM 782 N N . GLU A 1 100 ? 20.188 -25.875 -20.484 1 71.5 100 GLU A N 1
ATOM 783 C CA . GLU A 1 100 ? 20.094 -25.531 -21.906 1 71.5 100 GLU A CA 1
ATOM 784 C C . GLU A 1 100 ? 18.656 -25.641 -22.406 1 71.5 100 GLU A C 1
ATOM 786 O O . GLU A 1 100 ? 18.25 -24.891 -23.281 1 71.5 100 GLU A O 1
ATOM 791 N N . GLU A 1 101 ? 17.969 -26.531 -21.688 1 75 101 GLU A N 1
ATOM 792 C CA . GLU A 1 101 ? 16.609 -26.781 -22.141 1 75 101 GLU A CA 1
ATOM 793 C C . GLU A 1 101 ? 15.594 -26.031 -21.281 1 75 101 GLU A C 1
ATOM 795 O O . GLU A 1 101 ? 14.391 -26.094 -21.531 1 75 101 GLU A O 1
ATOM 800 N N . PHE A 1 102 ? 16.156 -25.344 -20.344 1 75.06 102 PHE A N 1
ATOM 801 C CA . PHE A 1 102 ? 15.297 -24.672 -19.375 1 75.06 102 PHE A CA 1
ATOM 802 C C . PHE A 1 102 ? 14.523 -23.531 -20.031 1 75.06 102 PHE A C 1
ATOM 804 O O . PHE A 1 102 ? 15.094 -22.5 -20.375 1 75.06 102 PHE A O 1
ATOM 811 N N . GLN A 1 103 ? 13.219 -23.859 -20.375 1 77.62 103 GLN A N 1
ATOM 812 C CA . GLN A 1 103 ? 12.414 -22.859 -21.078 1 77.62 103 GLN A CA 1
ATOM 813 C C . GLN A 1 103 ? 11.156 -22.516 -20.281 1 77.62 103 GLN A C 1
ATOM 815 O O . GLN A 1 103 ? 10.711 -21.375 -20.266 1 77.62 103 GLN A O 1
ATOM 820 N N . ASP A 1 104 ? 10.68 -23.641 -19.594 1 84.31 104 ASP A N 1
ATOM 821 C CA . ASP A 1 104 ? 9.398 -23.453 -18.906 1 84.31 104 ASP A CA 1
ATOM 822 C C . ASP A 1 104 ? 9.578 -23.484 -17.391 1 84.31 104 ASP A C 1
ATOM 824 O O . ASP A 1 104 ? 10.398 -24.234 -16.875 1 84.31 104 ASP A O 1
ATOM 828 N N . LEU A 1 105 ? 8.938 -22.594 -16.719 1 88.75 105 LEU A N 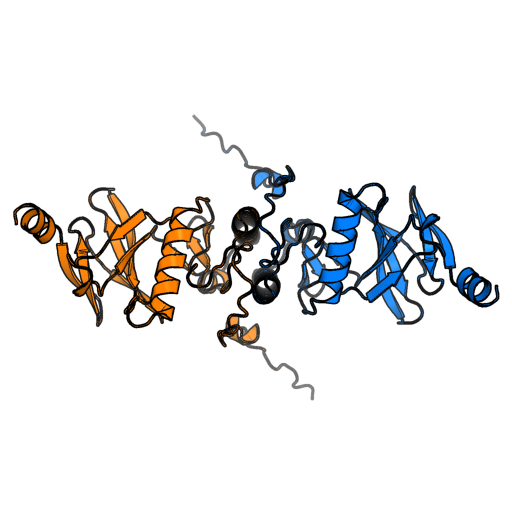1
ATOM 829 C CA . LEU A 1 105 ? 8.867 -22.531 -15.258 1 88.75 105 LEU A CA 1
ATOM 830 C C . LEU A 1 105 ? 7.418 -22.453 -14.789 1 88.75 105 LEU A C 1
ATOM 832 O O . LEU A 1 105 ? 6.621 -21.688 -15.344 1 88.75 105 LEU A O 1
ATOM 836 N N . TYR A 1 106 ? 7.125 -23.359 -13.883 1 91.81 106 TYR A N 1
ATOM 837 C CA . TYR A 1 106 ? 5.766 -23.406 -13.352 1 91.81 106 TYR A CA 1
ATOM 838 C C . TYR A 1 106 ? 5.742 -23.016 -11.883 1 91.81 106 TYR A C 1
ATOM 840 O O . TYR A 1 106 ? 6.586 -23.453 -11.102 1 91.81 106 TYR A O 1
ATOM 848 N N . LEU A 1 107 ? 4.84 -22.125 -11.555 1 92.31 107 LEU A N 1
ATOM 849 C CA . LEU A 1 107 ? 4.578 -21.75 -10.164 1 92.31 107 LEU A CA 1
ATOM 850 C C . LEU A 1 107 ? 3.254 -22.328 -9.688 1 92.31 107 LEU A C 1
ATOM 852 O O . LEU A 1 107 ? 2.225 -22.172 -10.352 1 92.31 107 LEU A O 1
ATOM 856 N N . VAL A 1 108 ? 3.26 -23.031 -8.594 1 95.19 108 VAL A N 1
ATOM 857 C CA . VAL A 1 108 ? 2.045 -23.547 -7.969 1 95.19 108 VAL A CA 1
ATOM 858 C C . VAL A 1 108 ? 1.699 -22.703 -6.742 1 95.19 108 VAL A C 1
ATOM 860 O O . VAL A 1 108 ? 2.516 -22.578 -5.828 1 95.19 108 VAL A O 1
ATOM 863 N N . MET A 1 109 ? 0.509 -22.156 -6.75 1 95.44 109 MET A N 1
ATOM 864 C CA . MET A 1 109 ? 0.093 -21.234 -5.688 1 95.44 109 MET A CA 1
ATOM 865 C C . MET A 1 109 ? -1.306 -21.594 -5.188 1 95.44 109 MET A C 1
ATOM 867 O O . MET A 1 109 ? -1.986 -22.438 -5.773 1 95.44 109 MET A O 1
ATOM 871 N N . GLU A 1 110 ? -1.668 -21 -4.109 1 95.88 110 GLU A N 1
ATOM 872 C CA . GLU A 1 110 ? -3.033 -21.125 -3.609 1 95.88 110 GLU A CA 1
ATOM 873 C C . GLU A 1 110 ? -4.047 -20.625 -4.633 1 95.88 110 GLU A C 1
ATOM 875 O O . GLU A 1 110 ? -3.818 -19.609 -5.297 1 95.88 110 GLU A O 1
ATOM 880 N N . LEU A 1 111 ? -5.141 -21.344 -4.734 1 97.38 111 LEU A N 1
ATOM 881 C CA . LEU A 1 111 ? -6.191 -20.938 -5.66 1 97.38 111 LEU A CA 1
ATOM 882 C C . LEU A 1 111 ? -7.148 -19.953 -4.996 1 97.38 111 LEU A C 1
ATOM 884 O O . LEU A 1 111 ? -7.648 -20.203 -3.9 1 97.38 111 LEU A O 1
ATOM 888 N N . MET A 1 112 ? -7.355 -18.797 -5.648 1 96.75 112 MET A N 1
ATOM 889 C CA . MET A 1 112 ? -8.25 -17.75 -5.176 1 96.75 112 MET A CA 1
ATOM 890 C C . MET A 1 112 ? -9.484 -17.641 -6.066 1 96.75 112 MET A C 1
ATOM 892 O O . MET A 1 112 ? -9.547 -18.25 -7.129 1 96.75 112 MET A O 1
ATOM 896 N N . ASP A 1 113 ? -10.477 -16.875 -5.68 1 95.44 113 ASP A N 1
ATOM 897 C CA . ASP A 1 113 ? -11.773 -16.938 -6.352 1 95.44 113 ASP A CA 1
ATOM 898 C C . ASP A 1 113 ? -11.93 -15.789 -7.352 1 95.44 113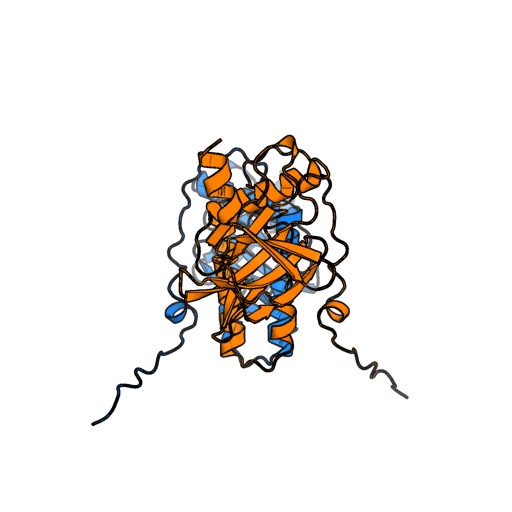 ASP A C 1
ATOM 900 O O . ASP A 1 113 ? -12.484 -15.977 -8.43 1 95.44 113 ASP A O 1
ATOM 904 N N . ALA A 1 114 ? -11.484 -14.633 -7.004 1 94.5 114 ALA A N 1
ATOM 905 C CA . ALA A 1 114 ? -11.695 -13.477 -7.875 1 94.5 114 ALA A CA 1
ATOM 906 C C . ALA A 1 114 ? -10.633 -12.406 -7.633 1 94.5 114 ALA A C 1
ATOM 908 O O . ALA A 1 114 ? -10.016 -12.367 -6.566 1 94.5 114 ALA A O 1
ATOM 909 N N . SER A 1 115 ? -10.391 -11.641 -8.672 1 92.69 115 SER A N 1
ATOM 910 C CA . SER A 1 115 ? -9.562 -10.445 -8.492 1 92.69 115 SER A CA 1
ATOM 911 C C . SER A 1 115 ? -10.359 -9.32 -7.832 1 92.69 115 SER A C 1
ATOM 913 O O . SER A 1 115 ? -11.594 -9.312 -7.887 1 92.69 115 SER A O 1
ATOM 915 N N . LEU A 1 116 ? -9.641 -8.398 -7.168 1 93.5 116 LEU A N 1
ATOM 916 C CA . LEU A 1 116 ? -10.297 -7.266 -6.531 1 93.5 116 LEU A CA 1
ATOM 917 C C . LEU A 1 116 ? -11.055 -6.43 -7.555 1 93.5 116 LEU A C 1
ATOM 919 O O . LEU A 1 116 ? -12.117 -5.879 -7.25 1 93.5 116 LEU A O 1
ATOM 923 N N . CYS A 1 117 ? -10.57 -6.395 -8.781 1 88.75 117 CYS A N 1
ATOM 924 C CA . CYS A 1 117 ? -11.266 -5.699 -9.859 1 88.75 117 CYS A CA 1
ATOM 925 C C . CYS A 1 117 ? -12.688 -6.227 -10.023 1 88.75 117 CYS A C 1
ATOM 927 O O . CYS A 1 117 ? -13.609 -5.457 -10.273 1 88.75 117 CYS A O 1
ATOM 929 N N . GLN A 1 118 ? -12.828 -7.449 -9.875 1 89.69 118 GLN A N 1
ATOM 930 C CA . GLN A 1 118 ? -14.133 -8.086 -10.008 1 89.69 118 GLN A CA 1
ATOM 931 C C . GLN A 1 118 ? -14.969 -7.891 -8.75 1 89.69 118 GLN A C 1
ATOM 933 O O . GLN A 1 118 ? -16.172 -7.613 -8.828 1 89.69 118 GLN A O 1
ATOM 938 N N . VAL A 1 119 ? -14.383 -7.945 -7.66 1 89.94 119 VAL A N 1
ATOM 939 C CA . VAL A 1 119 ? -15.062 -7.969 -6.371 1 89.94 119 VAL A CA 1
ATOM 940 C C . VAL A 1 119 ? -15.68 -6.598 -6.09 1 89.94 119 VAL A C 1
ATOM 942 O O . VAL A 1 119 ? -16.766 -6.508 -5.496 1 89.94 119 VAL A O 1
ATOM 945 N N . ILE A 1 120 ? -15.016 -5.566 -6.504 1 84.31 120 ILE A N 1
ATOM 946 C CA . ILE A 1 120 ? -15.484 -4.219 -6.176 1 84.31 120 ILE A CA 1
ATOM 947 C C . ILE A 1 120 ? -16.797 -3.934 -6.902 1 84.31 120 ILE A C 1
ATOM 949 O O . ILE A 1 120 ? -17.5 -2.975 -6.574 1 84.31 120 ILE A O 1
ATOM 953 N N . HIS A 1 121 ? -17.062 -4.723 -7.93 1 84.38 121 HIS A N 1
ATOM 954 C CA . HIS A 1 121 ? -18.297 -4.543 -8.672 1 84.38 121 HIS A CA 1
ATOM 955 C C . HIS A 1 121 ? -19.406 -5.422 -8.102 1 84.38 121 HIS A C 1
ATOM 957 O O . HIS A 1 121 ? -20.562 -5.344 -8.547 1 84.38 121 HIS A O 1
ATOM 963 N N . MET A 1 122 ? -19 -6.145 -7.191 1 83.44 122 MET A N 1
ATOM 964 C CA . MET A 1 122 ? -20 -6.961 -6.504 1 83.44 122 MET A CA 1
ATOM 965 C C . MET A 1 122 ? -20.672 -6.172 -5.383 1 83.44 122 MET A C 1
ATOM 967 O O . MET A 1 122 ? -20.172 -5.121 -4.973 1 83.44 122 MET A O 1
ATOM 971 N N . ASP A 1 123 ? -21.906 -6.605 -4.953 1 82.38 123 ASP A N 1
ATOM 972 C CA . ASP A 1 123 ? -22.609 -5.93 -3.865 1 82.38 123 ASP A CA 1
ATOM 973 C C . ASP A 1 123 ? -22.125 -6.43 -2.506 1 82.38 123 ASP A C 1
ATOM 975 O O . ASP A 1 123 ? -22.734 -7.324 -1.915 1 82.38 123 ASP A O 1
ATOM 979 N N . LEU A 1 124 ? -21.094 -5.891 -2.068 1 85.25 124 LEU A N 1
ATOM 980 C CA . LEU A 1 124 ? -20.594 -6.195 -0.732 1 85.25 124 LEU A CA 1
ATOM 981 C C . LEU A 1 124 ? -21.062 -5.164 0.28 1 85.25 124 LEU A C 1
ATOM 983 O O . LEU A 1 124 ? -21.219 -3.984 -0.051 1 85.25 124 LEU A O 1
ATOM 987 N N . ASP A 1 125 ? -21.359 -5.645 1.424 1 85.62 125 ASP A N 1
ATOM 988 C CA . ASP A 1 125 ? -21.75 -4.695 2.463 1 85.62 125 ASP A CA 1
ATOM 989 C C . ASP A 1 125 ? -20.531 -3.975 3.033 1 85.62 125 ASP A C 1
ATOM 991 O O . ASP A 1 125 ? -19.391 -4.297 2.684 1 85.62 125 ASP A O 1
ATOM 995 N N . HIS A 1 126 ? -20.797 -3.062 3.846 1 84.69 126 HIS A N 1
ATOM 996 C CA . HIS A 1 126 ? -19.781 -2.188 4.418 1 84.69 126 HIS A CA 1
ATOM 997 C C . HIS A 1 126 ? -18.766 -2.984 5.23 1 84.69 126 HIS A C 1
ATOM 999 O O . HIS A 1 126 ? -17.562 -2.717 5.16 1 84.69 126 HIS A O 1
ATOM 1005 N N . GLU A 1 127 ? -19.234 -3.904 5.906 1 85.62 127 GLU A N 1
ATOM 1006 C CA . GLU A 1 127 ? -18.344 -4.695 6.766 1 85.62 127 GLU A CA 1
ATOM 1007 C C . GLU A 1 127 ? -17.328 -5.477 5.938 1 85.62 127 GLU A C 1
ATOM 1009 O O . GLU A 1 127 ? -16.141 -5.484 6.258 1 85.62 127 GLU A O 1
ATOM 1014 N N . ARG A 1 128 ? -17.812 -6.062 4.891 1 88.62 128 ARG A N 1
ATOM 1015 C CA . ARG A 1 128 ? -16.938 -6.852 4.031 1 88.62 128 ARG A CA 1
ATOM 1016 C C . ARG A 1 128 ? -15.945 -5.957 3.293 1 88.62 128 ARG A C 1
ATOM 1018 O O . ARG A 1 128 ? -14.766 -6.293 3.184 1 88.62 128 ARG A O 1
ATOM 1025 N N . MET A 1 129 ? -16.391 -4.867 2.885 1 88.5 129 MET A N 1
ATOM 1026 C CA . MET A 1 129 ? -15.508 -3.932 2.195 1 88.5 129 MET A CA 1
ATOM 1027 C C . MET A 1 129 ? -14.422 -3.414 3.137 1 88.5 129 MET A C 1
ATOM 1029 O O . MET A 1 129 ? -13.266 -3.289 2.746 1 88.5 129 MET A O 1
ATOM 1033 N N . SER A 1 130 ? -14.852 -3.045 4.336 1 87.31 130 SER A N 1
ATOM 1034 C CA . SER A 1 130 ? -13.883 -2.582 5.328 1 87.31 130 SER A CA 1
ATOM 1035 C C . SER A 1 130 ? -12.852 -3.658 5.633 1 87.31 130 SER A C 1
ATOM 1037 O O . SER A 1 130 ? -11.672 -3.354 5.828 1 87.31 130 SER A O 1
ATOM 1039 N N . TYR A 1 131 ? -13.391 -4.867 5.625 1 89.56 131 TYR A N 1
ATOM 1040 C CA . TYR A 1 131 ? -12.508 -5.992 5.898 1 89.56 131 TYR A CA 1
ATOM 1041 C C . TYR A 1 131 ? -11.469 -6.152 4.793 1 89.56 131 TYR A C 1
ATOM 1043 O O . TYR A 1 131 ? -10.297 -6.418 5.062 1 89.56 131 TYR A O 1
ATOM 1051 N N . LEU A 1 132 ? -11.859 -5.984 3.551 1 93.06 132 LEU A N 1
ATOM 1052 C CA . LEU A 1 132 ? -10.945 -6.031 2.418 1 93.06 132 LEU A CA 1
ATOM 1053 C C . LEU A 1 132 ? -9.914 -4.914 2.51 1 93.06 132 LEU A C 1
ATOM 1055 O O . LEU A 1 132 ? -8.711 -5.152 2.336 1 93.06 132 LEU A O 1
ATOM 1059 N N . LEU A 1 133 ? -10.391 -3.768 2.814 1 91.38 133 LEU A N 1
ATOM 1060 C CA . LEU A 1 133 ? -9.508 -2.617 2.967 1 91.38 133 LEU A CA 1
ATOM 1061 C C . LEU A 1 133 ? -8.453 -2.875 4.043 1 91.38 133 LEU A C 1
ATOM 1063 O O . LEU A 1 133 ? -7.266 -2.623 3.83 1 91.38 133 LEU A O 1
ATOM 1067 N N . TYR A 1 134 ? -8.891 -3.365 5.105 1 89.62 134 TYR A N 1
ATOM 1068 C CA . TYR A 1 134 ? -7.992 -3.68 6.211 1 89.62 134 TYR A CA 1
ATOM 1069 C C . TYR A 1 134 ? -6.934 -4.688 5.785 1 89.62 134 TYR A C 1
ATOM 1071 O O . TYR A 1 134 ? -5.754 -4.527 6.102 1 89.62 134 TYR A O 1
ATOM 1079 N N . GLN A 1 135 ? -7.297 -5.695 5.152 1 94.81 135 GLN A N 1
ATOM 1080 C CA . GLN A 1 135 ? -6.371 -6.738 4.73 1 94.81 135 GLN A CA 1
ATOM 1081 C C . GLN A 1 135 ? -5.348 -6.195 3.738 1 94.81 135 GLN A C 1
ATOM 1083 O O . GLN A 1 135 ? -4.18 -6.598 3.758 1 94.81 135 GLN A O 1
ATOM 1088 N N . ILE A 1 136 ? -5.754 -5.277 2.865 1 95.5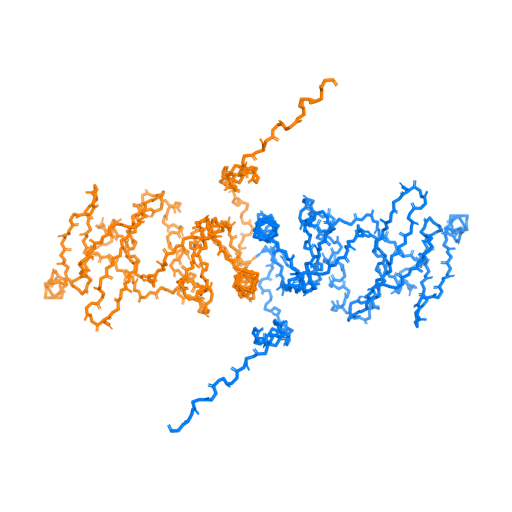 136 ILE A N 1
ATOM 1089 C CA . ILE A 1 136 ? -4.816 -4.648 1.941 1 95.5 136 ILE A CA 1
ATOM 1090 C C . ILE A 1 136 ? -3.734 -3.91 2.727 1 95.5 136 ILE A C 1
ATOM 1092 O O . ILE A 1 136 ? -2.541 -4.094 2.475 1 95.5 136 ILE A O 1
ATOM 1096 N N . LEU A 1 137 ? -4.188 -3.133 3.691 1 93.56 137 LEU A N 1
ATOM 1097 C CA . LEU A 1 137 ? -3.252 -2.354 4.496 1 93.56 137 LEU A CA 1
ATOM 1098 C C . LEU A 1 137 ? -2.318 -3.27 5.281 1 93.56 137 LEU A C 1
ATOM 1100 O O . LEU A 1 137 ? -1.119 -2.998 5.383 1 93.56 137 LEU A O 1
ATOM 1104 N N . CYS A 1 138 ? -2.842 -4.348 5.777 1 92.88 138 CYS A N 1
ATOM 1105 C CA . CYS A 1 138 ? -2.033 -5.309 6.52 1 92.88 138 CYS A CA 1
ATOM 1106 C C . CYS A 1 138 ? -0.974 -5.941 5.625 1 92.88 138 CYS A C 1
ATOM 1108 O O . CYS A 1 138 ? 0.191 -6.047 6.016 1 92.88 138 CYS A O 1
ATOM 1110 N N . GLY A 1 139 ? -1.369 -6.348 4.41 1 95.38 139 GLY A N 1
ATOM 1111 C CA . GLY A 1 139 ? -0.425 -6.93 3.471 1 95.38 139 GLY A CA 1
ATOM 1112 C C . GLY A 1 139 ? 0.683 -5.973 3.068 1 95.38 139 GLY A C 1
ATOM 1113 O O . GLY A 1 139 ? 1.857 -6.348 3.057 1 95.38 139 GLY A O 1
ATOM 1114 N N . ILE A 1 140 ? 0.312 -4.797 2.814 1 94.44 140 ILE A N 1
ATOM 1115 C CA . ILE A 1 140 ? 1.276 -3.791 2.389 1 94.44 140 ILE A CA 1
ATOM 1116 C C . ILE A 1 140 ? 2.225 -3.463 3.541 1 94.44 140 ILE A C 1
ATOM 1118 O O . ILE A 1 140 ? 3.432 -3.32 3.338 1 94.44 140 ILE A O 1
ATOM 1122 N N . ARG A 1 141 ? 1.634 -3.291 4.695 1 91 141 ARG A N 1
ATOM 1123 C CA . ARG A 1 141 ? 2.473 -3.045 5.863 1 91 141 ARG A CA 1
ATOM 1124 C C . ARG A 1 141 ? 3.51 -4.148 6.039 1 91 141 ARG A C 1
ATOM 1126 O O . ARG A 1 141 ? 4.664 -3.877 6.367 1 91 141 ARG A O 1
ATOM 1133 N N . HIS A 1 142 ? 3.143 -5.359 5.824 1 91.62 142 HIS A N 1
ATOM 1134 C CA . HIS A 1 142 ? 4.062 -6.484 5.934 1 91.62 142 HIS A CA 1
ATOM 1135 C C . HIS A 1 142 ? 5.184 -6.383 4.902 1 91.62 142 HIS A C 1
ATOM 1137 O O . HIS A 1 142 ? 6.355 -6.582 5.234 1 91.62 142 HIS A O 1
ATOM 1143 N N . LEU A 1 143 ? 4.832 -6.102 3.684 1 91.69 143 LEU A N 1
ATOM 1144 C CA . LEU A 1 143 ? 5.84 -5.922 2.645 1 91.69 143 LEU A CA 1
ATOM 1145 C C . LEU A 1 143 ? 6.824 -4.82 3.027 1 91.69 143 LEU A C 1
ATOM 1147 O O . LEU A 1 143 ? 8.039 -5.008 2.928 1 91.69 143 LEU A O 1
ATOM 1151 N N . HIS A 1 144 ? 6.277 -3.729 3.52 1 89.06 144 HIS A N 1
ATOM 1152 C CA . HIS A 1 144 ? 7.098 -2.582 3.898 1 89.06 144 HIS A CA 1
ATOM 1153 C C . HIS A 1 144 ? 8.023 -2.924 5.062 1 89.06 144 HIS A C 1
ATOM 1155 O O . HIS A 1 144 ? 9.172 -2.479 5.102 1 89.06 144 HIS A O 1
ATOM 1161 N N . SER A 1 145 ? 7.496 -3.682 6 1 86.25 145 SER A N 1
ATOM 1162 C CA . SER A 1 145 ? 8.297 -4.082 7.148 1 86.25 145 SER A CA 1
ATOM 1163 C C . SER A 1 145 ? 9.492 -4.926 6.723 1 86.25 145 SER A C 1
ATOM 1165 O O . SER A 1 145 ? 10.516 -4.949 7.406 1 86.25 145 SER A O 1
ATOM 1167 N N . ALA A 1 146 ? 9.367 -5.617 5.602 1 83.94 146 ALA A N 1
ATOM 1168 C CA . ALA A 1 146 ? 10.445 -6.445 5.066 1 83.94 146 ALA A CA 1
ATOM 1169 C C . ALA A 1 146 ? 11.297 -5.66 4.074 1 83.94 146 ALA A C 1
ATOM 1171 O O . ALA A 1 146 ? 12.18 -6.223 3.422 1 83.94 146 ALA A O 1
ATOM 1172 N N . GLY A 1 147 ? 10.945 -4.348 3.867 1 85.19 147 GLY A N 1
ATOM 1173 C CA . GLY A 1 147 ? 11.695 -3.508 2.947 1 85.19 147 GLY A CA 1
ATOM 1174 C C . GLY A 1 147 ? 11.367 -3.773 1.49 1 85.19 147 GLY A C 1
ATOM 1175 O O . GLY A 1 147 ? 12.172 -3.482 0.603 1 85.19 147 GLY A O 1
ATOM 1176 N N . ILE A 1 148 ? 10.211 -4.344 1.238 1 87.69 148 ILE A N 1
ATOM 1177 C CA . ILE A 1 148 ? 9.836 -4.723 -0.118 1 87.69 148 ILE A CA 1
ATOM 1178 C C . ILE A 1 148 ? 8.898 -3.666 -0.703 1 87.69 148 ILE A C 1
ATOM 1180 O O . ILE A 1 148 ? 7.945 -3.238 -0.046 1 87.69 148 ILE A O 1
ATOM 1184 N N . ILE A 1 149 ? 9.172 -3.211 -1.815 1 89.5 149 ILE A N 1
ATOM 1185 C CA . ILE A 1 149 ? 8.32 -2.307 -2.578 1 89.5 149 ILE A CA 1
ATOM 1186 C C . ILE A 1 149 ? 7.637 -3.07 -3.709 1 89.5 149 ILE A C 1
ATOM 1188 O O . ILE A 1 149 ? 8.305 -3.621 -4.586 1 89.5 149 ILE A O 1
ATOM 1192 N N . HIS A 1 150 ? 6.316 -3.105 -3.588 1 90.81 150 HIS A N 1
ATOM 1193 C CA . HIS A 1 150 ? 5.551 -3.688 -4.684 1 90.81 150 HIS A CA 1
ATOM 1194 C C . HIS A 1 150 ? 5.406 -2.701 -5.84 1 90.81 150 HIS A C 1
ATOM 1196 O O . HIS A 1 150 ? 4.727 -1.682 -5.707 1 90.81 150 HIS A O 1
ATOM 1202 N N . ARG A 1 151 ? 5.969 -2.766 -6.902 1 86.31 151 ARG A N 1
ATOM 1203 C CA . ARG A 1 151 ? 6.035 -1.754 -7.949 1 86.31 151 ARG A CA 1
ATOM 1204 C C . ARG A 1 151 ? 4.863 -1.892 -8.914 1 86.31 151 ARG A C 1
ATOM 1206 O O . ARG A 1 151 ? 4.703 -1.076 -9.828 1 86.31 151 ARG A O 1
ATOM 1213 N N . ASP A 1 152 ? 3.967 -2.82 -8.719 1 87.31 152 ASP A N 1
ATOM 1214 C CA . ASP A 1 152 ? 2.812 -3.006 -9.594 1 87.31 152 ASP A CA 1
ATOM 1215 C C . ASP A 1 152 ? 1.546 -3.262 -8.781 1 87.31 152 ASP A C 1
ATOM 1217 O O . ASP A 1 152 ? 0.782 -4.18 -9.086 1 87.31 152 ASP A O 1
ATOM 1221 N N . LEU A 1 153 ? 1.348 -2.49 -7.75 1 91 153 LEU A N 1
ATOM 1222 C CA . LEU A 1 153 ? 0.161 -2.617 -6.91 1 91 153 LEU A CA 1
ATOM 1223 C C . LEU A 1 153 ? -1.062 -2.029 -7.605 1 91 153 LEU A C 1
ATOM 1225 O O . LEU A 1 153 ? -1.12 -0.824 -7.855 1 91 153 LEU A O 1
ATOM 1229 N N . LYS A 1 154 ? -1.975 -2.906 -7.977 1 89.69 154 LYS A N 1
ATOM 1230 C CA . LYS A 1 154 ? -3.236 -2.59 -8.641 1 89.69 154 LYS A CA 1
ATOM 1231 C C . LYS A 1 154 ? -4.309 -3.619 -8.297 1 89.69 154 LYS A C 1
ATOM 1233 O O . LYS A 1 154 ? -4.004 -4.699 -7.789 1 89.69 154 LYS A O 1
ATOM 1238 N N . PRO A 1 155 ? -5.59 -3.277 -8.547 1 90.81 155 PRO A N 1
ATOM 1239 C CA . PRO A 1 155 ? -6.676 -4.18 -8.156 1 90.81 155 PRO A CA 1
ATOM 1240 C C . PRO A 1 155 ? -6.562 -5.555 -8.812 1 90.81 155 PRO A C 1
ATOM 1242 O O . PRO A 1 155 ? -6.914 -6.566 -8.203 1 90.81 155 PRO A O 1
ATOM 1245 N N . SER A 1 156 ? -5.961 -5.652 -10.016 1 89.94 156 SER A N 1
ATOM 1246 C CA . SER A 1 156 ? -5.855 -6.926 -10.719 1 89.94 156 SER A CA 1
ATOM 1247 C C . SER A 1 156 ? -4.816 -7.832 -10.062 1 89.94 156 SER A C 1
ATOM 1249 O O . SER A 1 156 ? -4.801 -9.039 -10.305 1 89.94 156 SER A O 1
ATOM 1251 N N . ASN A 1 157 ? -3.965 -7.227 -9.219 1 91.81 157 ASN A N 1
ATOM 1252 C CA . ASN A 1 157 ? -2.932 -7.992 -8.531 1 91.81 157 ASN A CA 1
ATOM 1253 C C . ASN A 1 157 ? -3.324 -8.297 -7.086 1 91.81 157 ASN A C 1
ATOM 1255 O O . ASN A 1 157 ? -2.473 -8.633 -6.266 1 91.81 157 ASN A O 1
ATOM 1259 N N . ILE A 1 158 ? -4.547 -8.039 -6.812 1 96.12 158 ILE A N 1
ATOM 1260 C CA . ILE A 1 158 ? -5.133 -8.398 -5.523 1 96.12 158 ILE A CA 1
ATOM 1261 C C . ILE A 1 158 ? -6.273 -9.391 -5.734 1 96.12 158 ILE A C 1
ATOM 1263 O O . ILE A 1 158 ? -7.152 -9.164 -6.57 1 96.12 158 ILE A O 1
ATOM 1267 N N . VAL A 1 159 ? -6.207 -10.492 -5.016 1 96.69 159 VAL A N 1
ATOM 1268 C CA . VAL A 1 159 ? -7.188 -11.555 -5.215 1 96.69 159 VAL A CA 1
ATOM 1269 C C . VAL A 1 159 ? -7.91 -11.844 -3.902 1 96.69 159 VAL A C 1
ATOM 1271 O O . VAL A 1 159 ? -7.375 -11.586 -2.822 1 96.69 159 VAL A O 1
ATOM 1274 N N . VAL A 1 160 ? -9.125 -12.312 -4.031 1 96.75 160 VAL A N 1
ATOM 1275 C CA . VAL A 1 160 ? -10.008 -12.477 -2.875 1 96.75 160 VAL A CA 1
ATOM 1276 C C . VAL A 1 160 ? -10.688 -13.844 -2.93 1 96.75 160 VAL A C 1
ATOM 1278 O O . VAL A 1 160 ? -11.07 -14.312 -4.004 1 96.75 160 VAL A O 1
ATOM 1281 N N . LYS A 1 161 ? -10.797 -14.445 -1.801 1 96.56 161 LYS A N 1
ATOM 1282 C CA . LYS A 1 161 ? -11.578 -15.672 -1.655 1 96.56 161 LYS A CA 1
ATOM 1283 C C . LYS A 1 161 ? -13.031 -15.359 -1.298 1 96.56 161 LYS A C 1
ATOM 1285 O O . LYS A 1 161 ? -13.344 -14.25 -0.873 1 96.56 161 LYS A O 1
ATOM 1290 N N . SER A 1 162 ? -13.859 -16.375 -1.389 1 93.31 162 SER A N 1
ATOM 1291 C CA . SER A 1 162 ? -15.281 -16.219 -1.1 1 93.31 162 SER A CA 1
ATOM 1292 C C . SER A 1 162 ? -15.508 -15.82 0.355 1 93.31 162 SER A C 1
ATOM 1294 O O . SER A 1 162 ? -16.5 -15.156 0.676 1 93.31 162 SER A O 1
ATOM 1296 N N . ASP A 1 163 ? -14.617 -16.234 1.176 1 93.06 163 ASP A N 1
ATOM 1297 C CA . ASP A 1 163 ? -14.758 -15.883 2.586 1 93.06 163 ASP A CA 1
ATOM 1298 C C . ASP A 1 163 ? -14.172 -14.5 2.865 1 93.06 163 ASP A C 1
ATOM 1300 O O . ASP A 1 163 ? -13.992 -14.117 4.023 1 93.06 163 ASP A O 1
ATOM 1304 N N . CYS A 1 164 ? -13.719 -13.789 1.923 1 92.75 164 CYS A N 1
ATOM 1305 C CA . CYS A 1 164 ? -13.258 -12.406 1.944 1 92.75 164 CYS A CA 1
ATOM 1306 C C . CYS A 1 164 ? -11.805 -12.328 2.389 1 92.75 164 CYS A C 1
ATOM 1308 O O . CYS A 1 164 ? -11.312 -11.25 2.746 1 92.75 164 CYS A O 1
ATOM 1310 N N . THR A 1 165 ? -11.141 -13.547 2.316 1 96.62 165 THR A N 1
ATOM 1311 C CA . THR A 1 165 ? -9.695 -13.492 2.492 1 96.62 165 THR A CA 1
ATOM 1312 C C . THR A 1 165 ? -9.023 -12.852 1.28 1 96.62 165 THR A C 1
ATOM 1314 O O . THR A 1 165 ? -9.32 -13.219 0.139 1 96.62 165 THR A O 1
ATOM 1317 N N . LEU A 1 166 ? -8.156 -11.867 1.575 1 97.31 166 LEU A N 1
ATOM 1318 C CA . LEU A 1 166 ? -7.52 -11.117 0.502 1 97.31 166 LEU A CA 1
ATOM 1319 C C . LEU A 1 166 ? -6.023 -11.414 0.441 1 97.31 166 LEU A C 1
ATOM 1321 O O . LEU A 1 166 ? -5.359 -11.492 1.477 1 97.31 166 LEU A O 1
ATOM 1325 N N . LYS A 1 167 ? -5.457 -11.594 -0.74 1 97.75 167 LYS A N 1
ATOM 1326 C CA . LYS A 1 167 ? -4.027 -11.828 -0.936 1 97.75 167 LYS A CA 1
ATOM 1327 C C . LYS A 1 167 ? -3.471 -10.922 -2.035 1 97.75 167 LYS A C 1
ATOM 1329 O O . LYS A 1 167 ? -4.125 -10.711 -3.059 1 97.75 167 LYS A O 1
ATOM 1334 N N . ILE A 1 168 ? -2.316 -10.375 -1.819 1 95.88 168 ILE A N 1
ATOM 1335 C CA . ILE A 1 168 ? -1.584 -9.609 -2.822 1 95.88 168 ILE A CA 1
ATOM 1336 C C . ILE A 1 168 ? -0.737 -10.555 -3.674 1 95.88 168 ILE A C 1
ATOM 1338 O O . ILE A 1 168 ? -0.092 -11.461 -3.15 1 95.88 168 ILE A O 1
ATOM 1342 N N . LEU A 1 169 ? -0.799 -10.328 -4.977 1 91.44 169 LEU A N 1
ATOM 1343 C CA . LEU A 1 169 ? -0.143 -11.203 -5.941 1 91.44 169 LEU A CA 1
ATOM 1344 C C . LEU A 1 169 ? 0.839 -10.422 -6.809 1 91.44 169 LEU A C 1
ATOM 1346 O O . LEU A 1 169 ? 0.861 -9.188 -6.77 1 91.44 169 LEU A O 1
ATOM 1350 N N . ASP A 1 170 ? 1.748 -11.148 -7.559 1 84 170 ASP A N 1
ATOM 1351 C CA . ASP A 1 170 ? 2.602 -10.664 -8.641 1 84 170 ASP A CA 1
ATOM 1352 C C . ASP A 1 170 ? 3.695 -9.742 -8.117 1 84 170 ASP A C 1
ATOM 1354 O O . ASP A 1 170 ? 3.559 -8.516 -8.164 1 84 170 ASP A O 1
ATOM 1358 N N . PHE A 1 171 ? 4.805 -10.266 -7.844 1 85.38 171 PHE A N 1
ATOM 1359 C CA . PHE A 1 171 ? 5.941 -9.531 -7.309 1 85.38 171 PHE A CA 1
ATOM 1360 C C . PHE A 1 171 ? 7.051 -9.422 -8.352 1 85.38 171 PHE A C 1
ATOM 1362 O O . PHE A 1 171 ? 8.227 -9.297 -8 1 85.38 171 PHE A O 1
ATOM 1369 N N . GLY A 1 172 ? 6.621 -9.586 -9.57 1 78.12 172 GLY A N 1
ATOM 1370 C CA . GLY A 1 172 ? 7.59 -9.578 -10.656 1 78.12 172 GLY A CA 1
ATOM 1371 C C . GLY A 1 172 ? 8.398 -8.297 -10.727 1 78.12 172 GLY A C 1
ATOM 1372 O O . GLY A 1 172 ? 9.539 -8.305 -11.188 1 78.12 172 GLY A O 1
ATOM 1373 N N . LEU A 1 173 ? 7.859 -7.215 -10.266 1 77.44 173 LEU A N 1
ATOM 1374 C CA . LEU A 1 173 ? 8.547 -5.93 -10.352 1 77.44 173 LEU A CA 1
ATOM 1375 C C . LEU A 1 173 ? 8.992 -5.457 -8.969 1 77.44 173 LEU A C 1
ATOM 1377 O O . LEU A 1 173 ? 9.484 -4.336 -8.812 1 77.44 173 LEU A O 1
ATOM 1381 N N . ALA A 1 174 ? 8.836 -6.312 -8 1 81.62 174 ALA A N 1
ATOM 1382 C CA . ALA A 1 174 ? 9.133 -5.918 -6.625 1 81.62 174 ALA A CA 1
ATOM 1383 C C . ALA A 1 174 ? 10.641 -5.734 -6.426 1 81.62 174 ALA A C 1
ATOM 1385 O O . ALA A 1 174 ? 11.445 -6.301 -7.172 1 81.62 174 ALA A O 1
ATOM 1386 N N . ARG A 1 175 ? 10.891 -4.867 -5.496 1 79.44 175 ARG A N 1
ATOM 1387 C CA . ARG A 1 175 ? 12.281 -4.605 -5.137 1 79.44 175 ARG A CA 1
ATOM 1388 C C . ARG A 1 175 ? 12.453 -4.531 -3.623 1 79.44 175 ARG A C 1
ATOM 1390 O O . ARG A 1 175 ? 11.5 -4.223 -2.902 1 79.44 175 ARG A O 1
ATOM 1397 N N . THR A 1 176 ? 13.672 -4.969 -3.219 1 74.94 176 THR A N 1
ATOM 1398 C CA . THR A 1 176 ? 14.023 -4.734 -1.821 1 74.94 176 THR A CA 1
ATOM 1399 C C . THR A 1 176 ? 14.672 -3.363 -1.648 1 74.94 176 THR A C 1
ATOM 1401 O O . THR A 1 176 ? 15.438 -2.924 -2.504 1 74.94 176 THR A O 1
ATOM 1404 N N . ALA A 1 177 ? 14.172 -2.523 -0.735 1 63.06 177 ALA A N 1
ATOM 1405 C CA . ALA A 1 177 ? 14.68 -1.184 -0.455 1 63.06 177 ALA A CA 1
ATOM 1406 C C . ALA A 1 177 ? 16.203 -1.171 -0.441 1 63.06 177 ALA A C 1
ATOM 1408 O O . ALA A 1 177 ? 16.828 -0.159 -0.775 1 63.06 177 ALA A O 1
ATOM 1409 N N . CYS A 1 178 ? 16.938 -2.205 0.026 1 50.28 178 CYS A N 1
ATOM 1410 C CA . CYS A 1 178 ? 18.391 -2.156 0.083 1 50.28 178 CYS A CA 1
ATOM 1411 C C . CYS A 1 178 ? 19 -2.375 -1.298 1 50.28 178 CYS A C 1
ATOM 1413 O O . CYS A 1 178 ? 20.219 -2.377 -1.45 1 50.28 178 CYS A O 1
ATOM 1415 N N . THR A 1 179 ? 18.312 -2.594 -2.375 1 47.56 179 THR A N 1
ATOM 1416 C CA . THR A 1 179 ? 19.047 -2.766 -3.623 1 47.56 179 THR A CA 1
ATOM 1417 C C . THR A 1 179 ? 19.578 -1.429 -4.125 1 47.56 179 THR A C 1
ATOM 1419 O O . THR A 1 179 ? 19.062 -0.37 -3.75 1 47.56 179 THR A O 1
ATOM 1422 N N . ASN A 1 180 ? 20.859 -1.382 -4.887 1 39.5 180 ASN A N 1
ATOM 1423 C CA . ASN A 1 180 ? 21.547 -0.263 -5.531 1 39.5 180 ASN A CA 1
ATOM 1424 C C . ASN A 1 180 ? 20.578 0.58 -6.359 1 39.5 180 ASN A C 1
ATOM 1426 O O . ASN A 1 180 ? 19.703 0.042 -7.035 1 39.5 180 ASN A O 1
ATOM 1430 N N . PHE A 1 181 ? 20.484 1.878 -6.039 1 34.06 181 PHE A N 1
ATOM 1431 C CA . PHE A 1 181 ? 19.781 2.887 -6.828 1 34.06 181 PHE A CA 1
ATOM 1432 C C . PHE A 1 181 ? 20.016 2.668 -8.32 1 34.06 181 PHE A C 1
ATOM 1434 O O . PHE A 1 181 ? 20.906 3.277 -8.906 1 34.06 181 PHE A O 1
ATOM 1441 N N . MET A 1 182 ? 20.25 1.504 -8.836 1 30.16 182 MET A N 1
ATOM 1442 C CA . MET A 1 182 ? 20.234 1.717 -10.281 1 30.16 182 MET A CA 1
ATOM 1443 C C . MET A 1 182 ? 18.844 2.154 -10.758 1 30.16 182 MET A C 1
ATOM 1445 O O . MET A 1 182 ? 17.844 1.588 -10.336 1 30.16 182 MET A O 1
ATOM 1449 N N . MET A 1 183 ? 18.688 3.414 -11.094 1 30.84 183 MET A N 1
ATOM 1450 C CA . MET A 1 183 ? 17.594 4.039 -11.828 1 30.84 183 MET A CA 1
ATOM 1451 C C . MET A 1 183 ? 16.938 3.041 -12.766 1 30.84 183 MET A C 1
ATOM 1453 O O . MET A 1 183 ? 17.516 2.67 -13.789 1 30.84 183 MET A O 1
ATOM 1457 N N . THR A 1 184 ? 16.484 1.986 -12.359 1 32.03 184 THR A N 1
ATOM 1458 C CA . THR A 1 184 ? 15.766 1.268 -13.406 1 32.03 184 THR A CA 1
ATOM 1459 C C . THR A 1 184 ? 14.602 2.102 -13.938 1 32.03 184 THR A C 1
ATOM 1461 O O . THR A 1 184 ? 13.93 2.791 -13.164 1 32.03 184 THR A O 1
ATOM 1464 N N . PRO A 1 185 ? 14.484 2.312 -15.297 1 28.62 185 PRO A N 1
ATOM 1465 C CA . PRO A 1 185 ? 13.367 3.012 -15.945 1 28.62 185 PRO A CA 1
ATOM 1466 C C . PRO A 1 185 ? 12.008 2.506 -15.484 1 28.62 185 PRO A C 1
ATOM 1468 O O . PRO A 1 185 ? 11.828 1.305 -15.266 1 28.62 185 PRO A O 1
ATOM 1471 N N . TYR A 1 186 ? 11.453 3.273 -14.664 1 27.28 186 TYR A N 1
ATOM 1472 C CA . TYR A 1 186 ? 10.062 3.055 -14.281 1 27.28 186 TYR A CA 1
ATOM 1473 C C . TYR A 1 186 ? 9.227 2.627 -15.477 1 27.28 186 TYR A C 1
ATOM 1475 O O . TYR A 1 186 ? 9.102 3.373 -16.453 1 27.28 186 TYR A O 1
ATOM 1483 N N . VAL A 1 187 ? 9.312 1.482 -15.891 1 26.45 187 VAL A N 1
ATOM 1484 C CA . VAL A 1 187 ? 8.336 1.081 -16.906 1 26.45 187 VAL A CA 1
ATOM 1485 C C . VAL A 1 187 ? 6.922 1.312 -16.375 1 26.45 187 VAL A C 1
ATOM 1487 O O . VAL A 1 187 ? 6.512 0.697 -15.383 1 26.45 187 VAL A O 1
ATOM 1490 N N . VAL A 1 188 ? 6.465 2.482 -16.438 1 26.83 188 VAL A N 1
ATOM 1491 C CA . VAL A 1 188 ? 5.094 2.918 -16.188 1 26.83 188 VAL A CA 1
ATOM 1492 C C . VAL A 1 188 ? 4.117 2.002 -16.922 1 26.83 188 VAL A C 1
ATOM 1494 O O . VAL A 1 188 ? 4.18 1.868 -18.141 1 26.83 188 VAL A O 1
ATOM 1497 N N . THR A 1 189 ? 3.818 0.934 -16.359 1 27.34 189 THR A N 1
ATOM 1498 C CA . THR A 1 189 ? 2.678 0.285 -17 1 27.34 189 THR A CA 1
ATOM 1499 C C . THR A 1 189 ? 1.5 1.25 -17.109 1 27.34 189 THR A C 1
ATOM 1501 O O . THR A 1 189 ? 1.206 1.99 -16.172 1 27.34 189 THR A O 1
ATOM 1504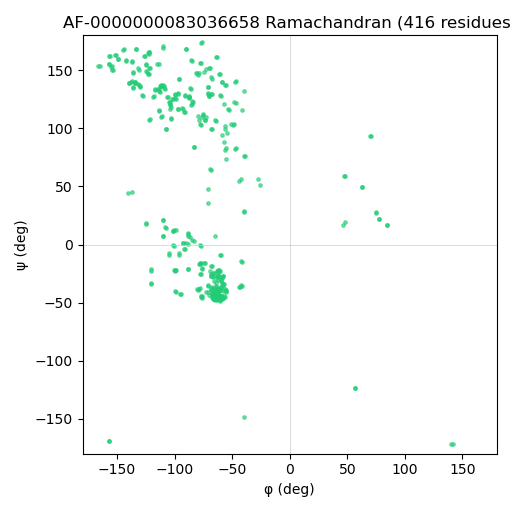 N N . ARG A 1 190 ? 1.05 1.618 -18.297 1 26.47 190 ARG A N 1
ATOM 1505 C CA . ARG A 1 190 ? -0.012 2.475 -18.812 1 26.47 190 ARG A CA 1
ATOM 1506 C C . ARG A 1 190 ? -1.296 2.301 -18.016 1 26.47 190 ARG A C 1
ATOM 1508 O O . ARG A 1 190 ? -2.32 2.908 -18.328 1 26.47 190 ARG A O 1
ATOM 1515 N N . TYR A 1 191 ? -1.409 1.395 -17.312 1 27.3 191 TYR A N 1
ATOM 1516 C CA . TYR A 1 191 ? -2.801 1.057 -17.031 1 27.3 191 TYR A CA 1
ATOM 1517 C C . TYR A 1 191 ? -3.391 1.998 -15.992 1 27.3 191 TYR A C 1
ATOM 1519 O O . TYR A 1 191 ? -4.52 1.802 -15.539 1 27.3 191 TYR A O 1
ATOM 1527 N N . TYR A 1 192 ? -2.652 2.738 -15.242 1 28.8 192 TYR A N 1
ATOM 1528 C CA . TYR A 1 192 ? -3.447 3.434 -14.234 1 28.8 192 TYR A CA 1
ATOM 1529 C C . TYR A 1 192 ? -4.344 4.484 -14.875 1 28.8 192 TYR A C 1
ATOM 1531 O O . TYR A 1 192 ? -3.893 5.586 -15.195 1 28.8 192 TYR A O 1
ATOM 1539 N N . ARG A 1 193 ? -5.227 4.113 -15.641 1 29.78 193 ARG A N 1
ATOM 1540 C CA . ARG A 1 193 ? -6.207 5.035 -16.203 1 29.78 193 ARG A CA 1
ATOM 1541 C C . ARG A 1 193 ? -7.086 5.633 -15.102 1 29.78 193 ARG A C 1
ATOM 1543 O O . ARG A 1 193 ? -7.184 5.078 -14.008 1 29.78 193 ARG A O 1
ATOM 1550 N N . ALA A 1 194 ? -7.684 6.699 -15.453 1 35.25 194 ALA A N 1
ATOM 1551 C CA . ALA A 1 194 ? -8.594 7.492 -14.625 1 35.25 194 ALA A CA 1
ATOM 1552 C C . ALA A 1 194 ? -9.617 6.598 -13.93 1 35.25 194 ALA A C 1
ATOM 1554 O O . ALA A 1 194 ? -10.023 5.566 -14.469 1 35.25 194 ALA A O 1
ATOM 1555 N N . PRO A 1 195 ? -9.93 6.867 -12.695 1 38 195 PRO A N 1
ATOM 1556 C CA . PRO A 1 195 ? -10.867 6.07 -11.906 1 38 195 PRO A CA 1
ATOM 1557 C C . PRO A 1 195 ? -12.117 5.684 -12.695 1 38 195 PRO A C 1
ATOM 1559 O O . PRO A 1 195 ? -12.68 4.605 -12.477 1 38 195 PRO A O 1
ATOM 1562 N N . GLU A 1 196 ? -12.594 6.598 -13.547 1 36.34 196 GLU A N 1
ATOM 1563 C CA . GLU A 1 196 ? -13.797 6.32 -14.32 1 36.34 196 GLU A CA 1
ATOM 1564 C C . GLU A 1 196 ? -13.633 5.07 -15.18 1 36.34 196 GLU A C 1
ATOM 1566 O O . GLU A 1 196 ? -14.594 4.328 -15.391 1 36.34 196 GLU A O 1
ATOM 1571 N N . VAL A 1 197 ? -12.516 4.988 -15.688 1 37.34 197 VAL A N 1
ATOM 1572 C CA . VAL A 1 197 ? -12.227 3.885 -16.594 1 37.34 197 VAL A CA 1
ATOM 1573 C C . VAL A 1 197 ? -12.016 2.598 -15.805 1 37.34 197 VAL A C 1
ATOM 1575 O O . VAL A 1 197 ? -12.484 1.529 -16.203 1 37.34 197 VAL A O 1
ATOM 1578 N N . ILE A 1 198 ? -11.328 2.766 -14.836 1 37.53 198 ILE A N 1
ATOM 1579 C CA . ILE A 1 198 ? -10.984 1.567 -14.078 1 37.53 198 ILE A CA 1
ATOM 1580 C C . ILE A 1 198 ? -12.211 1.063 -13.32 1 37.53 198 ILE A C 1
ATOM 1582 O O . ILE A 1 198 ? -12.445 -0.144 -13.242 1 37.53 198 ILE A O 1
ATOM 1586 N N . LEU A 1 199 ? -12.93 2.07 -12.773 1 39.44 199 LEU A N 1
ATOM 1587 C CA . LEU A 1 199 ? -14.102 1.687 -12 1 39.44 199 LEU A CA 1
ATOM 1588 C C . LEU A 1 199 ? -15.336 1.567 -12.891 1 39.44 199 LEU A C 1
ATOM 1590 O O . LEU A 1 199 ? -16.422 1.271 -12.414 1 39.44 199 LEU A O 1
ATOM 1594 N N . GLY A 1 200 ? -15.32 1.598 -14.18 1 34.72 200 GLY A N 1
ATOM 1595 C CA . GLY A 1 200 ? -16.469 1.514 -15.062 1 34.72 200 GLY A CA 1
ATOM 1596 C C . GLY A 1 200 ? -17.625 2.402 -14.641 1 34.72 200 GLY A C 1
ATOM 1597 O O . GLY A 1 200 ? -18.781 2.086 -14.898 1 34.72 200 GLY A O 1
ATOM 1598 N N . MET A 1 201 ? -17.438 3.344 -13.828 1 32.81 201 MET A N 1
ATOM 1599 C CA . MET A 1 201 ? -18.562 4.172 -13.398 1 32.81 201 MET A CA 1
ATOM 1600 C C . MET A 1 201 ? -19 5.105 -14.516 1 32.81 201 MET A C 1
ATOM 1602 O O . MET A 1 201 ? -18.172 5.758 -15.156 1 32.81 201 MET A O 1
ATOM 1606 N N . LYS A 1 202 ? -20.188 4.93 -15.18 1 31.03 202 LYS A N 1
ATOM 1607 C CA . LYS A 1 202 ? -20.859 5.824 -16.109 1 31.03 202 LYS A CA 1
ATOM 1608 C C . LYS A 1 202 ? -21.078 7.199 -15.492 1 31.03 202 LYS A C 1
ATOM 1610 O O . LYS A 1 202 ? -21.594 7.309 -14.383 1 31.03 202 LYS A O 1
ATOM 1615 N N . TYR A 1 203 ? -20.328 8.148 -15.664 1 29.5 203 TYR A N 1
ATOM 1616 C CA . TYR A 1 203 ? -20.719 9.516 -15.344 1 29.5 203 TYR A CA 1
ATOM 1617 C C . TYR A 1 203 ? -21.984 9.906 -16.094 1 29.5 203 TYR A C 1
ATOM 1619 O O . TYR A 1 203 ? -22.016 9.914 -17.328 1 29.5 203 TYR A O 1
ATOM 1627 N N . LYS A 1 204 ? -23.25 9.695 -15.641 1 30.62 204 LYS A N 1
ATOM 1628 C CA . LYS A 1 204 ? -24.422 10.344 -16.234 1 30.62 204 LYS A CA 1
ATOM 1629 C C . LYS A 1 204 ? -24.219 11.852 -16.328 1 30.62 204 LYS A C 1
ATOM 1631 O O . LYS A 1 204 ? -23.844 12.5 -15.344 1 30.62 204 LYS A O 1
ATOM 1636 N N . GLU A 1 205 ? -23.938 12.43 -17.469 1 30.56 205 GLU A N 1
ATOM 1637 C CA . GLU A 1 205 ? -23.984 13.82 -17.906 1 30.56 205 GLU A CA 1
ATOM 1638 C C . GLU A 1 205 ? -25.266 14.5 -17.438 1 30.56 205 GLU A C 1
ATOM 1640 O O . GLU A 1 205 ? -26.344 14.234 -17.969 1 30.56 205 GLU A O 1
ATOM 1645 N N . ASN A 1 206 ? -25.672 14.555 -16.219 1 28.62 206 ASN A N 1
ATOM 1646 C CA . ASN A 1 206 ? -26.875 15.359 -16.016 1 28.62 206 ASN A CA 1
ATOM 1647 C C . ASN A 1 206 ? -26.688 16.781 -16.547 1 28.62 206 ASN A C 1
ATOM 1649 O O . ASN A 1 206 ? -25.875 17.547 -16.016 1 28.62 206 ASN A O 1
ATOM 1653 N N . GLY A 1 207 ? -26.688 16.953 -17.922 1 30.02 207 GLY A N 1
ATOM 1654 C CA . GLY A 1 207 ? -26.969 18.203 -18.594 1 30.02 207 GLY A CA 1
ATOM 1655 C C . GLY A 1 207 ? -28.125 18.969 -17.969 1 30.02 207 GLY A C 1
ATOM 1656 O O . GLY A 1 207 ? -29.172 18.391 -17.672 1 30.02 207 GLY A O 1
ATOM 1657 N N . LYS A 1 208 ? -27.922 20.141 -17.406 1 25.33 208 LYS A N 1
ATOM 1658 C CA . LYS A 1 208 ? -28.844 21.234 -17.156 1 25.33 208 LYS A CA 1
ATOM 1659 C C . LYS A 1 208 ? -29.797 21.422 -18.344 1 25.33 208 LYS A C 1
ATOM 1661 O O . LYS A 1 208 ? -29.406 21.25 -19.5 1 25.33 208 LYS A O 1
ATOM 1666 N N . HIS A 1 209 ? -31.234 21.562 -18.094 1 23.09 209 HIS A N 1
ATOM 1667 C CA . HIS A 1 209 ? -32.562 21.938 -18.609 1 23.09 209 HIS A CA 1
ATOM 1668 C C . HIS A 1 209 ? -32.469 23.188 -19.484 1 23.09 209 HIS A C 1
ATOM 1670 O O . HIS A 1 209 ? -31.484 23.906 -19.453 1 23.09 209 HIS A O 1
ATOM 1676 N N . HIS A 1 210 ? -33.688 24.047 -19.438 1 23.12 210 HIS A N 1
ATOM 1677 C CA . HIS A 1 210 ? -34.312 25.266 -19.953 1 23.12 210 HIS A CA 1
ATOM 1678 C C . HIS A 1 210 ? -33.5 26.5 -19.562 1 23.12 210 HIS A C 1
ATOM 1680 O O . HIS A 1 210 ? -32.938 26.562 -18.469 1 23.12 210 HIS A O 1
ATOM 1686 N N . MET B 1 1 ? 19.812 42.906 13.242 1 36.75 1 MET B N 1
ATOM 1687 C CA . MET B 1 1 ? 18.922 43.531 14.203 1 36.75 1 MET B CA 1
ATOM 1688 C C . MET B 1 1 ? 17.547 43.781 13.578 1 36.75 1 MET B C 1
ATOM 1690 O O . MET B 1 1 ? 16.516 43.562 14.219 1 36.75 1 MET B O 1
ATOM 1694 N N . SER B 1 2 ? 17.547 44.438 12.391 1 43.94 2 SER B N 1
ATOM 1695 C CA . SER B 1 2 ? 16.312 44.781 11.703 1 43.94 2 SER B CA 1
ATOM 1696 C C . SER B 1 2 ? 15.578 43.562 11.188 1 43.94 2 SER B C 1
ATOM 1698 O O . SER B 1 2 ? 14.344 43.5 11.211 1 43.94 2 SER B O 1
ATOM 1700 N N . ASP B 1 3 ? 16.312 42.656 10.641 1 43.81 3 ASP B N 1
ATOM 1701 C CA . ASP B 1 3 ? 15.688 41.469 10.117 1 43.81 3 ASP B CA 1
ATOM 1702 C C . ASP B 1 3 ? 15.055 40.625 11.234 1 43.81 3 ASP B C 1
ATOM 1704 O O . ASP B 1 3 ? 14.062 39.938 11.016 1 43.81 3 ASP B O 1
ATOM 1708 N N . SER B 1 4 ? 15.664 40.688 12.367 1 45.19 4 SER B N 1
ATOM 1709 C CA . SER B 1 4 ? 15.164 40.062 13.578 1 45.19 4 SER B CA 1
ATOM 1710 C C . SER B 1 4 ? 13.844 40.688 14.023 1 45.19 4 SER B C 1
ATOM 1712 O O . SER B 1 4 ? 12.961 40 14.539 1 45.19 4 SER B O 1
ATOM 1714 N N . LEU B 1 5 ? 13.766 42 14.031 1 45.81 5 LEU B N 1
ATOM 1715 C CA . LEU B 1 5 ? 12.547 42.719 14.398 1 45.81 5 LEU B CA 1
ATOM 1716 C C . LEU B 1 5 ? 11.398 42.344 13.461 1 45.81 5 LEU B C 1
ATOM 1718 O O . LEU B 1 5 ? 10.242 42.312 13.883 1 45.81 5 LEU B O 1
ATOM 1722 N N . ARG B 1 6 ? 11.656 42.312 12.141 1 48.44 6 ARG B N 1
ATOM 1723 C CA . ARG B 1 6 ? 10.672 42 11.109 1 48.44 6 ARG B CA 1
ATOM 1724 C C . ARG B 1 6 ? 10.125 40.594 11.289 1 48.44 6 ARG B C 1
ATOM 1726 O O . ARG B 1 6 ? 8.961 40.344 10.977 1 48.44 6 ARG B O 1
ATOM 1733 N N . PHE B 1 7 ? 10.938 39.719 11.898 1 53.72 7 PHE B N 1
ATOM 1734 C CA . PHE B 1 7 ? 10.57 38.344 12.141 1 53.72 7 PHE B CA 1
ATOM 1735 C C . PHE B 1 7 ? 9.68 38.219 13.367 1 53.72 7 PHE B C 1
ATOM 1737 O O . PHE B 1 7 ? 8.719 37.438 13.375 1 53.72 7 PHE B O 1
ATOM 1744 N N . GLU B 1 8 ? 10.008 39.062 14.453 1 57.69 8 GLU B N 1
ATOM 1745 C CA . GLU B 1 8 ? 9.297 38.969 15.734 1 57.69 8 GLU B CA 1
ATOM 1746 C C . GLU B 1 8 ? 7.84 39.406 15.586 1 57.69 8 GLU B C 1
ATOM 1748 O O . GLU B 1 8 ? 6.965 38.844 16.266 1 57.69 8 GLU B O 1
ATOM 1753 N N . GLY B 1 9 ? 7.59 40.219 14.602 1 68.06 9 GLY B N 1
ATOM 1754 C CA . GLY B 1 9 ? 6.238 40.719 14.453 1 68.06 9 GLY B CA 1
ATOM 1755 C C . GLY B 1 9 ? 5.336 39.812 13.648 1 68.06 9 GLY B C 1
ATOM 1756 O O . GLY B 1 9 ? 4.129 40.031 13.562 1 68.06 9 GLY B O 1
ATOM 1757 N N . GLN B 1 10 ? 5.898 38.688 13.352 1 88 10 GLN B N 1
ATOM 1758 C CA . GLN B 1 10 ? 5.094 37.875 12.438 1 88 10 GLN B CA 1
ATOM 1759 C C . GLN B 1 10 ? 4.426 36.719 13.172 1 88 10 GLN B C 1
ATOM 1761 O O . GLN B 1 10 ? 3.488 36.125 12.656 1 88 10 GLN B O 1
ATOM 1766 N N . PHE B 1 11 ? 4.855 36.594 14.484 1 94.06 11 PHE B N 1
ATOM 1767 C CA . PHE B 1 11 ? 4.34 35.438 15.227 1 94.06 11 PHE B CA 1
ATOM 1768 C C . PHE B 1 11 ? 3.469 35.906 16.391 1 94.06 11 PHE B C 1
ATOM 1770 O O . PHE B 1 11 ? 3.604 37.031 16.859 1 94.06 11 PHE B O 1
ATOM 1777 N N . TYR B 1 12 ? 2.607 35.125 16.828 1 95.44 12 TYR B N 1
ATOM 1778 C CA . TYR B 1 12 ? 1.866 35.281 18.078 1 95.44 12 TYR B CA 1
ATOM 1779 C C . TYR B 1 12 ? 1.651 33.938 18.766 1 95.44 12 TYR B C 1
ATOM 1781 O O . TYR B 1 12 ? 1.781 32.906 18.141 1 95.44 12 TYR B O 1
ATOM 1789 N N . SER B 1 13 ? 1.393 33.969 20.094 1 95 13 SER B N 1
ATOM 1790 C CA . SER B 1 13 ? 1.217 32.75 20.875 1 95 13 SER B CA 1
ATOM 1791 C C . SER B 1 13 ? -0.236 32.562 21.312 1 95 13 SER B C 1
ATOM 1793 O O . SER B 1 13 ? -0.904 33.531 21.672 1 95 13 SER B O 1
ATOM 1795 N N . VAL B 1 14 ? -0.686 31.391 21.188 1 95 14 VAL B N 1
ATOM 1796 C CA . VAL B 1 14 ? -2.051 31.047 21.578 1 95 14 VAL B CA 1
ATOM 1797 C C . VAL B 1 14 ? -2.062 29.703 22.312 1 95 14 VAL B C 1
ATOM 1799 O O . VAL B 1 14 ? -1.336 28.781 21.938 1 95 14 VAL B O 1
ATOM 1802 N N . GLN B 1 15 ? -2.893 29.625 23.375 1 93.38 15 GLN B N 1
ATOM 1803 C CA . GLN B 1 15 ? -3.059 28.391 24.109 1 93.38 15 GLN B CA 1
ATOM 1804 C C . GLN B 1 15 ? -4.086 27.484 23.438 1 93.38 15 GLN B C 1
ATOM 1806 O O . GLN B 1 15 ? -5.203 27.906 23.141 1 93.38 15 GLN B O 1
ATOM 1811 N N . VAL B 1 16 ? -3.643 26.297 23.109 1 90.12 16 VAL B N 1
ATOM 1812 C CA . VAL B 1 16 ? -4.52 25.266 22.562 1 90.12 16 VAL B CA 1
ATOM 1813 C C . VAL B 1 16 ? -4.48 24.016 23.453 1 90.12 16 VAL B C 1
ATOM 1815 O O . VAL B 1 16 ? -3.512 23.266 23.438 1 90.12 16 VAL B O 1
ATOM 1818 N N . GLY B 1 17 ? -5.551 23.75 24.188 1 81.75 17 GLY B N 1
ATOM 1819 C CA . GLY B 1 17 ? -5.473 22.719 25.219 1 81.75 17 GLY B CA 1
ATOM 1820 C C . GLY B 1 17 ? -4.371 22.969 26.234 1 81.75 17 GLY B C 1
ATOM 1821 O O . GLY B 1 17 ? -4.301 24.031 26.828 1 81.75 17 GLY B O 1
ATOM 1822 N N . ASP B 1 18 ? -3.488 22 26.359 1 83.06 18 ASP B N 1
ATOM 1823 C CA . ASP B 1 18 ? -2.422 22.094 27.344 1 83.06 18 ASP B CA 1
ATOM 1824 C C . ASP B 1 18 ? -1.111 22.531 26.703 1 83.06 18 ASP B C 1
ATOM 1826 O O . ASP B 1 18 ? -0.053 22.484 27.328 1 83.06 18 ASP B O 1
ATOM 1830 N N . SER B 1 19 ? -1.271 22.984 25.469 1 87.69 19 SER B N 1
ATOM 1831 C CA . SER B 1 19 ? -0.053 23.359 24.75 1 87.69 19 SER B CA 1
ATOM 1832 C C . SER B 1 19 ? -0.126 24.812 24.266 1 87.69 19 SER B C 1
ATOM 1834 O O . SER B 1 19 ? -1.214 25.328 24 1 87.69 19 SER B O 1
ATOM 1836 N N . THR B 1 20 ? 1.036 25.391 24.234 1 92 20 THR B N 1
ATOM 1837 C CA . THR B 1 20 ? 1.14 26.719 23.656 1 92 20 THR B CA 1
ATOM 1838 C C . THR B 1 20 ? 1.646 26.656 22.219 1 92 20 THR B C 1
ATOM 1840 O O . THR B 1 20 ? 2.668 26.031 21.938 1 92 20 THR B O 1
ATOM 1843 N N . PHE B 1 21 ? 0.858 27.266 21.344 1 94.56 21 PHE B N 1
ATOM 1844 C CA . PHE B 1 21 ? 1.258 27.375 19.953 1 94.56 21 PHE B CA 1
ATOM 1845 C C . PHE B 1 21 ? 1.792 28.781 19.656 1 94.56 21 PHE B C 1
ATOM 1847 O O . PHE B 1 21 ? 1.169 29.781 20.016 1 94.56 21 PHE B O 1
ATOM 1854 N N . THR B 1 22 ? 3.002 28.891 19.125 1 94.31 22 THR B N 1
ATOM 1855 C CA . THR B 1 22 ? 3.541 30.141 18.609 1 94.31 22 THR B CA 1
ATOM 1856 C C . THR B 1 22 ? 3.598 30.109 17.078 1 94.31 22 THR B C 1
ATOM 1858 O O . THR B 1 22 ? 4.531 29.562 16.5 1 94.31 22 THR B O 1
ATOM 1861 N N . VAL B 1 23 ? 2.594 30.734 16.484 1 96.06 23 VAL B N 1
ATOM 1862 C CA . VAL B 1 23 ? 2.414 30.547 15.055 1 96.06 23 VAL B CA 1
ATOM 1863 C C . VAL B 1 23 ? 2.441 31.906 14.344 1 96.06 23 VAL B C 1
ATOM 1865 O O . VAL B 1 23 ? 2.389 32.969 14.992 1 96.06 23 VAL B O 1
ATOM 1868 N N . LEU B 1 24 ? 2.611 31.859 13.031 1 95.31 24 LEU B N 1
ATOM 1869 C CA . LEU B 1 24 ? 2.529 33.062 12.203 1 95.31 24 LEU B CA 1
ATOM 1870 C C . LEU B 1 24 ? 1.146 33.688 12.297 1 95.31 24 LEU B C 1
ATOM 1872 O O . LEU B 1 24 ? 0.135 32.969 12.344 1 95.31 24 LEU B O 1
ATOM 1876 N N . LYS B 1 25 ? 1.099 35 12.211 1 96.62 25 LYS B N 1
ATOM 1877 C CA . LYS B 1 25 ? -0.141 35.75 12.367 1 96.62 25 LYS B CA 1
ATOM 1878 C C . LYS B 1 25 ? -1.154 35.375 11.289 1 96.62 25 LYS B C 1
ATOM 1880 O O . LYS B 1 25 ? -2.361 35.562 11.477 1 96.62 25 LYS B O 1
ATOM 1885 N N . ARG B 1 26 ? -0.658 34.844 10.219 1 96.62 26 ARG B N 1
ATOM 1886 C CA . ARG B 1 26 ? -1.564 34.5 9.133 1 96.62 26 ARG B CA 1
ATOM 1887 C C . ARG B 1 26 ? -2.457 33.312 9.531 1 96.62 26 ARG B C 1
ATOM 1889 O O . ARG B 1 26 ? -3.496 33.094 8.914 1 96.62 26 ARG B O 1
ATOM 1896 N N . TYR B 1 27 ? -2.045 32.531 10.445 1 97.88 27 TYR B N 1
ATOM 1897 C CA . TYR B 1 27 ? -2.855 31.406 10.898 1 97.88 27 TYR B CA 1
ATOM 1898 C C . TYR B 1 27 ? -3.691 31.797 12.117 1 97.88 27 TYR B C 1
ATOM 1900 O O . TYR B 1 27 ? -3.152 32.062 13.195 1 97.88 27 TYR B O 1
ATOM 1908 N N . GLN B 1 28 ? -5.027 31.766 12 1 97.88 28 GLN B N 1
ATOM 1909 C CA . GLN B 1 28 ? -5.949 32.25 13.031 1 97.88 28 GLN B CA 1
ATOM 1910 C C . GLN B 1 28 ? -6.973 31.172 13.391 1 97.88 28 GLN B C 1
ATOM 1912 O O . GLN B 1 28 ? -7.09 30.156 12.695 1 97.88 28 GLN B O 1
ATOM 1917 N N . GLN B 1 29 ? -7.664 31.328 14.586 1 97.25 29 GLN B N 1
ATOM 1918 C CA . GLN B 1 29 ? -8.766 30.469 15.023 1 97.25 29 GLN B CA 1
ATOM 1919 C C . GLN B 1 29 ? -8.289 29.031 15.211 1 97.25 29 GLN B C 1
ATOM 1921 O O . GLN B 1 29 ? -8.898 28.094 14.688 1 97.25 29 GLN B O 1
ATOM 1926 N N . LEU B 1 30 ? -7.254 28.844 15.891 1 97.31 30 LEU B N 1
ATOM 1927 C CA . LEU B 1 30 ? -6.703 27.5 16.109 1 97.31 30 LEU B CA 1
ATOM 1928 C C . LEU B 1 30 ? -7.605 26.688 17.031 1 97.31 30 LEU B C 1
ATOM 1930 O O . LEU B 1 30 ? -8.07 27.188 18.062 1 97.31 30 LEU B O 1
ATOM 1934 N N . ARG B 1 31 ? -7.945 25.547 16.578 1 95.94 31 ARG B N 1
ATOM 1935 C CA . ARG B 1 31 ? -8.703 24.594 17.375 1 95.94 31 ARG B CA 1
ATOM 1936 C C . ARG B 1 31 ? -8.047 23.219 17.359 1 95.94 31 ARG B C 1
ATOM 1938 O O . ARG B 1 31 ? -7.668 22.719 16.297 1 95.94 31 ARG B O 1
ATOM 1945 N N . ALA B 1 32 ? -8 22.656 18.5 1 94.38 32 ALA B N 1
ATOM 1946 C CA . ALA B 1 32 ? -7.383 21.328 18.594 1 94.38 32 ALA B CA 1
ATOM 1947 C C . ALA B 1 32 ? -8.227 20.281 17.891 1 94.38 32 ALA B C 1
ATOM 1949 O O . ALA B 1 32 ? -9.445 20.203 18.094 1 94.38 32 ALA B O 1
ATOM 1950 N N . ILE B 1 33 ? -7.594 19.5 17.016 1 91.81 33 ILE B N 1
ATOM 1951 C CA . ILE B 1 33 ? -8.352 18.469 16.312 1 91.81 33 ILE B CA 1
ATOM 1952 C C . ILE B 1 33 ? -7.75 17.109 16.625 1 91.81 33 ILE B C 1
ATOM 1954 O O . ILE B 1 33 ? -8.383 16.078 16.375 1 91.81 33 ILE B O 1
ATOM 1958 N N . GLY B 1 34 ? -6.531 17.016 17.016 1 86.62 34 GLY B N 1
ATOM 1959 C CA . GLY B 1 34 ? -5.922 15.742 17.359 1 86.62 34 GLY B CA 1
ATOM 1960 C C . GLY B 1 34 ? -4.621 15.891 18.125 1 86.62 34 GLY B C 1
ATOM 1961 O O . GLY B 1 34 ? -3.988 16.953 18.078 1 86.62 34 GLY B O 1
ATOM 1962 N N . SER B 1 35 ? -4.383 14.828 18.891 1 80.19 35 SER B N 1
ATOM 1963 C CA . SER B 1 35 ? -3.131 14.758 19.641 1 80.19 35 SER B CA 1
ATOM 1964 C C . SER B 1 35 ? -2.555 13.344 19.625 1 80.19 35 SER B C 1
ATOM 1966 O O . SER B 1 35 ? -3.299 12.359 19.609 1 80.19 35 SER B O 1
ATOM 1968 N N . GLY B 1 36 ? -1.242 13.289 19.469 1 72.69 36 GLY B N 1
ATOM 1969 C CA . GLY B 1 36 ? -0.574 12 19.547 1 72.69 36 GLY B CA 1
ATOM 1970 C C . GLY B 1 36 ? 0.896 12.117 19.906 1 72.69 36 GLY B C 1
ATOM 1971 O O . GLY B 1 36 ? 1.354 13.172 20.344 1 72.69 36 GLY B O 1
ATOM 1972 N N . ALA B 1 37 ? 1.534 10.961 19.75 1 66.75 37 ALA B N 1
ATOM 1973 C CA . ALA B 1 37 ? 2.945 10.875 20.109 1 66.75 37 ALA B CA 1
ATOM 1974 C C . ALA B 1 37 ? 3.791 11.828 19.266 1 66.75 37 ALA B C 1
ATOM 1976 O O . ALA B 1 37 ? 4.84 12.289 19.719 1 66.75 37 ALA B O 1
ATOM 1977 N N . GLN B 1 38 ? 3.211 12.148 18.156 1 68.94 38 GLN B N 1
ATOM 1978 C CA . GLN B 1 38 ? 4.012 12.953 17.234 1 68.94 38 GLN B CA 1
ATOM 1979 C C . GLN B 1 38 ? 3.705 14.438 17.391 1 68.94 38 GLN B C 1
ATOM 1981 O O . GLN B 1 38 ? 4.41 15.289 16.844 1 68.94 38 GLN B O 1
ATOM 1986 N N . GLY B 1 39 ? 2.707 14.75 18.172 1 80.25 39 GLY B N 1
ATOM 1987 C CA . GLY B 1 39 ? 2.406 16.156 18.406 1 80.25 39 GLY B CA 1
ATOM 1988 C C . GLY B 1 39 ? 0.919 16.438 18.438 1 80.25 39 GLY B C 1
ATOM 1989 O O . GLY B 1 39 ? 0.106 15.531 18.609 1 80.25 39 GLY B O 1
ATOM 1990 N N . ILE B 1 40 ? 0.72 17.719 18.469 1 89.62 40 ILE B N 1
ATOM 1991 C CA . ILE B 1 40 ? -0.652 18.219 18.5 1 89.62 40 ILE B CA 1
ATOM 1992 C C . ILE B 1 40 ? -1.001 18.875 17.172 1 89.62 40 ILE B C 1
ATOM 1994 O O . ILE B 1 40 ? -0.19 19.609 16.594 1 89.62 40 ILE B O 1
ATOM 1998 N N . VAL B 1 41 ? -2.207 18.5 16.719 1 93.38 41 VAL B N 1
ATOM 1999 C CA . VAL B 1 41 ? -2.672 19.078 15.461 1 93.38 41 VAL B CA 1
ATOM 2000 C C . VAL B 1 41 ? -3.889 19.953 15.711 1 93.38 41 VAL B C 1
ATOM 2002 O O . VAL B 1 41 ? -4.805 19.578 16.438 1 93.38 41 VAL B O 1
ATOM 2005 N N . CYS B 1 42 ? -3.85 21.188 15.086 1 96.06 42 CYS B N 1
ATOM 2006 C CA . CYS B 1 42 ? -4.961 22.141 15.156 1 96.06 42 CYS B CA 1
ATOM 2007 C C . CYS B 1 42 ? -5.461 22.5 13.766 1 96.06 42 CYS B C 1
ATOM 2009 O O . CYS B 1 42 ? -4.699 22.469 12.797 1 96.06 42 CYS B O 1
ATOM 2011 N N . SER B 1 43 ? -6.73 22.719 13.742 1 97.62 43 SER B N 1
ATOM 2012 C CA . SER B 1 43 ? -7.238 23.438 12.57 1 97.62 43 SER B CA 1
ATOM 2013 C C . SER B 1 43 ? -7.027 24.938 12.695 1 97.62 43 SER B C 1
ATOM 2015 O O . SER B 1 43 ? -7.031 25.484 13.805 1 97.62 43 SER B O 1
ATOM 2017 N N . ALA B 1 44 ? -6.816 25.609 11.633 1 98.31 44 ALA B N 1
ATOM 2018 C CA . ALA B 1 44 ? -6.652 27.062 11.578 1 98.31 44 ALA B CA 1
ATOM 2019 C C . ALA B 1 44 ? -7.152 27.625 10.25 1 98.31 44 ALA B C 1
ATOM 2021 O O . ALA B 1 44 ? -7.367 26.875 9.297 1 98.31 44 ALA B O 1
ATOM 2022 N N . LEU B 1 45 ? -7.434 28.891 10.281 1 98.38 45 LEU B N 1
ATOM 2023 C CA . LEU B 1 45 ? -7.707 29.609 9.047 1 98.38 45 LEU B CA 1
ATOM 2024 C C . LEU B 1 45 ? -6.461 30.328 8.555 1 98.38 45 LEU B C 1
ATOM 2026 O O . LEU B 1 45 ? -5.895 31.156 9.266 1 98.38 45 LEU B O 1
ATOM 2030 N N . ASP B 1 46 ? -5.98 29.938 7.387 1 98 46 ASP B N 1
ATOM 2031 C CA . ASP B 1 46 ? -4.969 30.75 6.723 1 98 46 ASP B CA 1
ATOM 2032 C C . ASP B 1 46 ? -5.582 32.031 6.129 1 98 46 ASP B C 1
ATOM 2034 O O . ASP B 1 46 ? -6.238 31.969 5.086 1 98 46 ASP B O 1
ATOM 2038 N N . THR B 1 47 ? -5.301 33.125 6.742 1 97.5 47 THR B N 1
ATOM 2039 C CA . THR B 1 47 ? -5.984 34.344 6.367 1 97.5 47 THR B CA 1
ATOM 2040 C C . THR B 1 47 ? -5.426 34.906 5.059 1 97.5 47 THR B C 1
ATOM 2042 O O . THR B 1 47 ? -6.066 35.719 4.398 1 97.5 47 THR B O 1
ATOM 2045 N N . VAL B 1 48 ? -4.258 34.531 4.695 1 96.31 48 VAL B N 1
ATOM 2046 C CA . VAL B 1 48 ? -3.658 34.969 3.441 1 96.31 48 VAL B CA 1
ATOM 2047 C C . VAL B 1 48 ? -4.262 34.188 2.277 1 96.31 48 VAL B C 1
ATOM 2049 O O . VAL B 1 48 ? -4.699 34.781 1.286 1 96.31 48 VAL B O 1
ATOM 2052 N N . LEU B 1 49 ? -4.383 32.875 2.453 1 95.19 49 LEU B N 1
ATOM 2053 C CA . LEU B 1 49 ? -4.918 32.031 1.396 1 95.19 49 LEU B CA 1
ATOM 2054 C C . LEU B 1 49 ? -6.438 31.938 1.484 1 95.19 49 LEU B C 1
ATOM 2056 O O . LEU B 1 49 ? -7.102 31.562 0.51 1 95.19 49 LEU B O 1
ATOM 2060 N N . GLY B 1 50 ? -7.023 32.188 2.549 1 97.12 50 GLY B N 1
ATOM 2061 C CA . GLY B 1 50 ? -8.461 32.125 2.752 1 97.12 50 GLY B CA 1
ATOM 2062 C C . GLY B 1 50 ? -9 30.734 2.863 1 97.12 50 GLY B C 1
ATOM 2063 O O . GLY B 1 50 ? -10.141 30.453 2.477 1 97.12 50 GLY B O 1
ATOM 2064 N N . ILE B 1 51 ? -8.188 29.781 3.316 1 97.19 51 ILE B N 1
ATOM 2065 C CA . ILE B 1 51 ? -8.633 28.391 3.395 1 97.19 51 ILE B CA 1
ATOM 2066 C C . ILE B 1 51 ? -8.305 27.828 4.777 1 97.19 51 ILE B C 1
ATOM 2068 O O . ILE B 1 51 ? -7.375 28.297 5.441 1 97.19 51 ILE B O 1
ATOM 2072 N N . PRO B 1 52 ? -9.102 26.891 5.23 1 98.12 52 PRO B N 1
ATOM 2073 C CA . PRO B 1 52 ? -8.727 26.172 6.453 1 98.12 52 PRO B CA 1
ATOM 2074 C C . PRO B 1 52 ? -7.492 25.297 6.27 1 98.12 52 PRO B C 1
ATOM 2076 O O . PRO B 1 52 ? -7.293 24.719 5.195 1 98.12 52 PRO B O 1
ATOM 2079 N N . VAL B 1 53 ? -6.672 25.234 7.277 1 98.38 53 VAL B N 1
ATOM 2080 C CA . VAL B 1 53 ? -5.457 24.422 7.238 1 98.38 53 VAL B CA 1
ATOM 2081 C C . VAL B 1 53 ? -5.297 23.672 8.555 1 98.38 53 VAL B C 1
ATOM 2083 O O . VAL B 1 53 ? -5.973 23.969 9.539 1 98.38 53 VAL B O 1
ATOM 2086 N N . ALA B 1 54 ? -4.535 22.594 8.484 1 97.19 54 ALA B N 1
ATOM 2087 C CA . ALA B 1 54 ? -4.098 21.891 9.688 1 97.19 54 ALA B CA 1
ATOM 2088 C C . ALA B 1 54 ? -2.693 22.328 10.094 1 97.19 54 ALA B C 1
ATOM 2090 O O . ALA B 1 54 ? -1.781 22.359 9.266 1 97.19 54 ALA B O 1
ATOM 2091 N N . VAL B 1 55 ? -2.504 22.688 11.359 1 96.12 55 VAL B N 1
ATOM 2092 C CA . VAL B 1 55 ? -1.204 23.062 11.906 1 96.12 55 VAL B CA 1
ATOM 2093 C C . VAL B 1 55 ? -0.753 22.031 12.938 1 96.12 55 VAL B C 1
ATOM 2095 O O . VAL B 1 55 ? -1.409 21.844 13.961 1 96.12 55 VAL B O 1
ATOM 2098 N N . LYS B 1 56 ? 0.363 21.328 12.625 1 92.38 56 LYS B N 1
ATOM 2099 C CA . LYS B 1 56 ? 0.929 20.328 13.516 1 92.38 56 LYS B CA 1
ATOM 2100 C C . LYS B 1 56 ? 2.172 20.859 14.227 1 92.38 56 LYS B C 1
ATOM 2102 O O . LYS B 1 56 ? 3.104 21.344 13.578 1 92.38 56 LYS B O 1
ATOM 2107 N N . LYS B 1 57 ? 2.064 20.859 15.492 1 91.44 57 LYS B N 1
ATOM 2108 C CA . LYS B 1 57 ? 3.244 21.156 16.297 1 91.44 57 LYS B CA 1
ATOM 2109 C C . LYS B 1 57 ? 3.982 19.875 16.672 1 91.44 57 LYS B C 1
ATOM 2111 O O . LYS B 1 57 ? 3.439 19.016 17.375 1 91.44 57 LYS B O 1
ATOM 2116 N N . LEU B 1 58 ? 5.191 19.672 16.188 1 84.81 58 LEU B N 1
ATOM 2117 C CA . LEU B 1 58 ? 5.957 18.469 16.484 1 84.81 58 LEU B CA 1
ATOM 2118 C C . LEU B 1 58 ? 6.426 18.453 17.938 1 84.81 58 LEU B C 1
ATOM 2120 O O . LEU B 1 58 ? 6.789 19.5 18.484 1 84.81 58 LEU B O 1
ATOM 2124 N N . CYS B 1 59 ? 6.273 17.312 18.562 1 73.69 59 CYS B N 1
ATOM 2125 C CA . CYS B 1 59 ? 6.707 17.188 19.953 1 73.69 59 CYS B CA 1
ATOM 2126 C C . CYS B 1 59 ? 8.219 17.016 20.031 1 73.69 59 CYS B C 1
ATOM 2128 O O . CYS B 1 59 ? 8.734 15.914 19.859 1 73.69 59 CYS B O 1
ATOM 2130 N N . ARG B 1 60 ? 8.867 18.078 20.391 1 70.44 60 ARG B N 1
ATOM 2131 C CA . ARG B 1 60 ? 10.297 18.094 20.672 1 70.44 60 ARG B CA 1
ATOM 2132 C C . ARG B 1 60 ? 11.086 17.391 19.594 1 70.44 60 ARG B C 1
ATOM 2134 O O . ARG B 1 60 ? 11.812 16.438 19.875 1 70.44 60 ARG B O 1
ATOM 2141 N N . PRO B 1 61 ? 10.992 17.844 18.375 1 71.69 61 PRO B N 1
ATOM 2142 C CA . PRO B 1 61 ? 11.625 17.156 17.234 1 71.69 61 PRO B CA 1
ATOM 2143 C C . PRO B 1 61 ? 13.141 17.062 17.375 1 71.69 61 PRO B C 1
ATOM 2145 O O . PRO B 1 61 ? 13.773 16.234 16.703 1 71.69 61 PRO B O 1
ATOM 2148 N N . PHE B 1 62 ? 13.68 17.734 18.359 1 71.38 62 PHE B N 1
ATOM 2149 C CA . PHE B 1 62 ? 15.141 17.766 18.422 1 71.38 62 PHE B CA 1
ATOM 2150 C C . PHE B 1 62 ? 15.625 17.281 19.781 1 71.38 62 PHE B C 1
ATOM 2152 O O . PHE B 1 62 ? 16.734 17.625 20.203 1 71.38 62 PHE B O 1
ATOM 2159 N N . GLN B 1 63 ? 14.648 16.594 20.406 1 75.62 63 GLN B N 1
ATOM 2160 C CA . GLN B 1 63 ? 15.008 16.062 21.719 1 75.62 63 GLN B CA 1
ATOM 2161 C C . GLN B 1 63 ? 16.141 15.055 21.609 1 75.62 63 GLN B C 1
ATOM 2163 O O . GLN B 1 63 ? 17.047 15.031 22.469 1 75.62 63 GLN B O 1
ATOM 2168 N N . ASN B 1 64 ? 16.016 14.227 20.609 1 79.38 64 ASN B N 1
ATOM 2169 C CA . ASN B 1 64 ? 17.078 13.273 20.344 1 79.38 64 ASN B CA 1
ATOM 2170 C C . ASN B 1 64 ? 17.25 13.031 18.844 1 79.38 64 ASN B C 1
ATOM 2172 O O . ASN B 1 64 ? 16.484 13.586 18.031 1 79.38 64 ASN B O 1
ATOM 2176 N N . GLN B 1 65 ? 18.25 12.445 18.562 1 79.06 65 GLN B N 1
ATOM 2177 C CA . GLN B 1 65 ? 18.609 12.242 17.156 1 79.06 65 GLN B CA 1
ATOM 2178 C C . GLN B 1 65 ? 17.516 11.484 16.406 1 79.06 65 GLN B C 1
ATOM 2180 O O . GLN B 1 65 ? 17.234 11.781 15.25 1 79.06 65 GLN B O 1
ATOM 2185 N N . THR B 1 66 ? 16.875 10.602 17.109 1 76.06 66 THR B N 1
ATOM 2186 C CA . THR B 1 66 ? 15.859 9.766 16.484 1 76.06 66 THR B CA 1
ATOM 2187 C C . THR B 1 66 ? 14.672 10.617 16.047 1 76.06 66 THR B C 1
ATOM 2189 O O . THR B 1 66 ? 14.211 10.508 14.906 1 76.06 66 THR B O 1
ATOM 2192 N N . HIS B 1 67 ? 14.234 11.484 16.953 1 76.38 67 HIS B N 1
ATOM 2193 C CA . HIS B 1 67 ? 13.094 12.344 16.641 1 76.38 67 HIS B CA 1
ATOM 2194 C C . HIS B 1 67 ? 13.438 13.352 15.555 1 76.38 67 HIS B C 1
ATOM 2196 O O . HIS B 1 67 ? 12.617 13.625 14.672 1 76.38 67 HIS B O 1
ATOM 2202 N N . ALA B 1 68 ? 14.625 13.789 15.625 1 81.5 68 ALA B N 1
ATOM 2203 C CA . ALA B 1 68 ? 15.078 14.781 14.648 1 81.5 68 ALA B CA 1
ATOM 2204 C C . ALA B 1 68 ? 15.125 14.18 13.242 1 81.5 68 ALA B C 1
ATOM 2206 O O . ALA B 1 68 ? 14.688 14.812 12.273 1 81.5 68 ALA B O 1
ATOM 2207 N N . LYS B 1 69 ? 15.672 13.062 13.203 1 79.31 69 LYS B N 1
ATOM 2208 C CA . LYS B 1 69 ? 15.766 12.383 11.914 1 79.31 69 LYS B CA 1
ATOM 2209 C C . LYS B 1 69 ? 14.375 12.102 11.344 1 79.31 69 LYS B C 1
ATOM 2211 O O . LYS B 1 69 ? 14.148 12.266 10.141 1 79.31 69 LYS B O 1
ATOM 2216 N N . ARG B 1 70 ? 13.484 11.766 12.156 1 77.88 70 ARG B N 1
ATOM 2217 C CA . ARG B 1 70 ? 12.117 11.484 11.727 1 77.88 70 ARG B CA 1
ATOM 2218 C C . ARG B 1 70 ? 11.445 12.734 11.18 1 77.88 70 ARG B C 1
ATOM 2220 O O . ARG B 1 70 ? 10.812 12.688 10.125 1 77.88 70 ARG B O 1
ATOM 2227 N N . ALA B 1 71 ? 11.625 13.781 11.961 1 80.38 71 ALA B N 1
ATOM 2228 C CA . ALA B 1 71 ? 11.055 15.047 11.523 1 80.38 71 ALA B CA 1
ATOM 2229 C C . ALA B 1 71 ? 11.617 15.461 10.164 1 80.38 71 ALA B C 1
ATOM 2231 O O . ALA B 1 71 ? 10.867 15.883 9.273 1 80.38 71 ALA B O 1
ATOM 2232 N N . TYR B 1 72 ? 12.906 15.312 10.07 1 80.19 72 TYR B N 1
ATOM 2233 C CA . TYR B 1 72 ? 13.586 15.688 8.828 1 80.19 72 TYR B CA 1
ATOM 2234 C C . TYR B 1 72 ? 13.094 14.836 7.664 1 80.19 72 TYR B C 1
ATOM 2236 O O . TYR B 1 72 ? 12.797 15.359 6.59 1 80.19 72 TYR B O 1
ATOM 2244 N N . ARG B 1 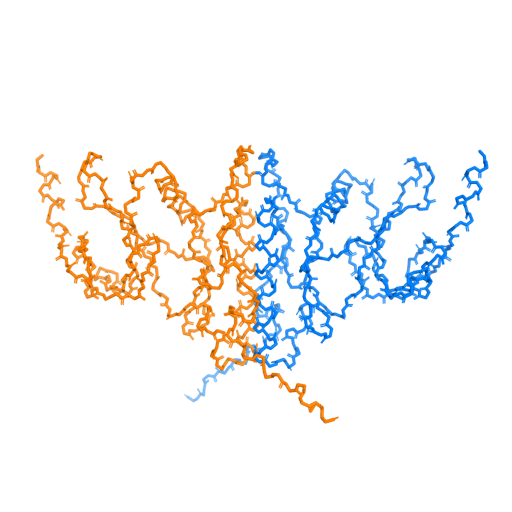73 ? 12.93 13.547 7.801 1 77 73 ARG B N 1
ATOM 2245 C CA . ARG B 1 73 ? 12.461 12.641 6.762 1 77 73 ARG B CA 1
ATOM 2246 C C . ARG B 1 73 ? 11.039 12.992 6.328 1 77 73 ARG B C 1
ATOM 2248 O O . ARG B 1 73 ? 10.734 13.008 5.133 1 77 73 ARG B O 1
ATOM 2255 N N . GLU B 1 74 ? 10.289 13.258 7.355 1 80.19 74 GLU B N 1
ATOM 2256 C CA . GLU B 1 74 ? 8.906 13.641 7.059 1 80.19 74 GLU B CA 1
ATOM 2257 C C . GLU B 1 74 ? 8.859 14.891 6.191 1 80.19 74 GLU B C 1
ATOM 2259 O O . GLU B 1 74 ? 8.148 14.93 5.188 1 80.19 74 GLU B O 1
ATOM 2264 N N . LEU B 1 75 ? 9.672 15.812 6.574 1 83.19 75 LEU B N 1
ATOM 2265 C CA . LEU B 1 75 ? 9.688 17.078 5.855 1 83.19 75 LEU B CA 1
ATOM 2266 C C . LEU B 1 75 ? 10.195 16.891 4.426 1 83.19 75 LEU B C 1
ATOM 2268 O O . LEU B 1 75 ? 9.578 17.375 3.477 1 83.19 75 LEU B O 1
ATOM 2272 N N . VAL B 1 76 ? 11.234 16.219 4.277 1 83.56 76 VAL B N 1
ATOM 2273 C CA . VAL B 1 76 ? 11.852 16.031 2.971 1 83.56 76 VAL B CA 1
ATOM 2274 C C . VAL B 1 76 ? 10.906 15.258 2.053 1 83.56 76 VAL B C 1
ATOM 2276 O O . VAL B 1 76 ? 10.711 15.641 0.896 1 83.56 76 VAL B O 1
ATOM 2279 N N . LEU B 1 77 ? 10.312 14.227 2.576 1 82.69 77 LEU B N 1
ATOM 2280 C CA . LEU B 1 77 ? 9.445 13.383 1.763 1 82.69 77 LEU B CA 1
ATOM 2281 C C . LEU B 1 77 ? 8.188 14.141 1.351 1 82.69 77 LEU B C 1
ATOM 2283 O O . LEU B 1 77 ? 7.758 14.07 0.196 1 82.69 77 LEU B O 1
ATOM 2287 N N . LEU B 1 78 ? 7.629 14.906 2.33 1 84.75 78 LEU B N 1
ATOM 2288 C CA . LEU B 1 78 ? 6.41 15.648 2.018 1 84.75 78 LEU B CA 1
ATOM 2289 C C . LEU B 1 78 ? 6.688 16.734 0.987 1 84.75 78 LEU B C 1
ATOM 2291 O O . LEU B 1 78 ? 5.809 17.094 0.198 1 84.75 78 LEU B O 1
ATOM 2295 N N . LYS B 1 79 ? 7.879 17.188 0.986 1 82 79 LYS B N 1
ATOM 2296 C CA . LYS B 1 79 ? 8.25 18.234 0.029 1 82 79 LYS B CA 1
ATOM 2297 C C . LYS B 1 79 ? 8.469 17.641 -1.362 1 82 79 LYS B C 1
ATOM 2299 O O . LYS B 1 79 ? 8.227 18.312 -2.369 1 82 79 LYS B O 1
ATOM 2304 N N . CYS B 1 80 ? 8.812 16.375 -1.424 1 78.75 80 CYS B N 1
ATOM 2305 C CA . CYS B 1 80 ? 9.234 15.797 -2.693 1 78.75 80 CYS B CA 1
ATOM 2306 C C . CYS B 1 80 ? 8.086 15.031 -3.346 1 78.75 80 CYS B C 1
ATOM 2308 O O . CYS B 1 80 ? 8.125 14.758 -4.547 1 78.75 80 CYS B O 1
ATOM 2310 N N . VAL B 1 81 ? 7.148 14.641 -2.584 1 83.38 81 VAL B N 1
ATOM 2311 C CA . VAL B 1 81 ? 6.082 13.805 -3.129 1 83.38 81 VAL B CA 1
ATOM 2312 C C . VAL B 1 81 ? 4.824 14.648 -3.34 1 83.38 81 VAL B C 1
ATOM 2314 O O . VAL B 1 81 ? 4.312 15.258 -2.398 1 83.38 81 VAL B O 1
ATOM 2317 N N . ASN B 1 82 ? 4.535 14.906 -4.547 1 88.12 82 ASN B N 1
ATOM 2318 C CA . ASN B 1 82 ? 3.305 15.609 -4.902 1 88.12 82 ASN B CA 1
ATOM 2319 C C . ASN B 1 82 ? 2.324 14.688 -5.625 1 88.12 82 ASN B C 1
ATOM 2321 O O . ASN B 1 82 ? 2.582 14.266 -6.75 1 88.12 82 ASN B O 1
ATOM 2325 N N . HIS B 1 83 ? 1.227 14.359 -4.953 1 93.12 83 HIS B N 1
ATOM 2326 C CA . HIS B 1 83 ? 0.197 13.484 -5.496 1 93.12 83 HIS B CA 1
ATOM 2327 C C . HIS B 1 83 ? -1.159 13.766 -4.859 1 93.12 83 HIS B C 1
ATOM 2329 O O . HIS B 1 83 ? -1.235 14.125 -3.682 1 93.12 83 HIS B O 1
ATOM 2335 N N . LYS B 1 84 ? -2.16 13.547 -5.559 1 95.19 84 LYS B N 1
ATOM 2336 C CA . LYS B 1 84 ? -3.516 13.852 -5.113 1 95.19 84 LYS B CA 1
ATOM 2337 C C . LYS B 1 84 ? -3.891 13.023 -3.887 1 95.19 84 LYS B C 1
ATOM 2339 O O . LYS B 1 84 ? -4.781 13.398 -3.125 1 95.19 84 LYS B O 1
ATOM 2344 N N . ASN B 1 85 ? -3.217 11.844 -3.666 1 96.94 85 ASN B N 1
ATOM 2345 C CA . ASN B 1 85 ? -3.576 10.977 -2.553 1 96.94 85 ASN B CA 1
ATOM 2346 C C . ASN B 1 85 ? -2.523 11.008 -1.449 1 96.94 85 ASN B C 1
ATOM 2348 O O . ASN B 1 85 ? -2.504 10.141 -0.574 1 96.94 85 ASN B O 1
ATOM 2352 N N . ILE B 1 86 ? -1.625 11.992 -1.481 1 95.75 86 ILE B N 1
ATOM 2353 C CA . ILE B 1 86 ? -0.648 12.258 -0.43 1 95.75 86 ILE B CA 1
ATOM 2354 C C . ILE B 1 86 ? -0.9 13.633 0.177 1 95.75 86 ILE B C 1
ATOM 2356 O O . ILE B 1 86 ? -1.141 14.602 -0.546 1 95.75 86 ILE B O 1
ATOM 2360 N N . ILE B 1 87 ? -0.895 13.695 1.466 1 96 87 ILE B N 1
ATOM 2361 C CA . ILE B 1 87 ? -1.197 14.938 2.16 1 96 87 ILE B CA 1
ATOM 2362 C C . ILE B 1 87 ? -0.25 16.031 1.684 1 96 87 ILE B C 1
ATOM 2364 O O . ILE B 1 87 ? 0.948 15.805 1.513 1 96 87 ILE B O 1
ATOM 2368 N N . ARG B 1 88 ? -0.787 17.141 1.479 1 93.44 88 ARG B N 1
ATOM 2369 C CA . ARG B 1 88 ? 0.005 18.266 0.972 1 93.44 88 ARG B CA 1
ATOM 2370 C C . ARG B 1 88 ? 0.583 19.094 2.115 1 93.44 88 ARG B C 1
ATOM 2372 O O . ARG B 1 88 ? -0.147 19.516 3.016 1 93.44 88 ARG B O 1
ATOM 2379 N N . LEU B 1 89 ? 1.877 19.312 2.045 1 92.75 89 LEU B N 1
ATOM 2380 C CA . LEU B 1 89 ? 2.545 20.25 2.936 1 92.75 89 LEU B CA 1
ATOM 2381 C C . LEU B 1 89 ? 2.467 21.672 2.381 1 92.75 89 LEU B C 1
ATOM 2383 O O . LEU B 1 89 ? 2.947 21.938 1.278 1 92.75 89 LEU B O 1
ATOM 2387 N N . ILE B 1 90 ? 1.882 22.516 3.113 1 94.12 90 ILE B N 1
ATOM 2388 C CA . ILE B 1 90 ? 1.633 23.875 2.637 1 94.12 90 ILE B CA 1
ATOM 2389 C C . ILE B 1 90 ? 2.762 24.797 3.092 1 94.12 90 ILE B C 1
ATOM 2391 O O . ILE B 1 90 ? 3.215 25.656 2.33 1 94.12 90 ILE B O 1
ATOM 2395 N N . ASN B 1 91 ? 3.176 24.641 4.301 1 92.62 91 ASN B N 1
ATOM 2396 C CA . ASN B 1 91 ? 4.199 25.5 4.887 1 92.62 91 ASN B CA 1
ATOM 2397 C C . ASN B 1 91 ? 4.902 24.812 6.055 1 92.62 91 ASN B C 1
ATOM 2399 O O . ASN B 1 91 ? 4.375 23.859 6.629 1 92.62 91 ASN B O 1
ATOM 2403 N N . VAL B 1 92 ? 6.074 25.219 6.32 1 92.12 92 VAL B N 1
ATOM 2404 C CA . VAL B 1 92 ? 6.863 24.812 7.48 1 92.12 92 VAL B CA 1
ATOM 2405 C C . VAL B 1 92 ? 7.531 26.031 8.102 1 92.12 92 VAL B C 1
ATOM 2407 O O . VAL B 1 92 ? 8.039 26.906 7.383 1 92.12 92 VAL B O 1
ATOM 2410 N N . PHE B 1 93 ? 7.438 26.094 9.461 1 90.5 93 PHE B N 1
ATOM 2411 C CA . PHE B 1 93 ? 8.078 27.25 10.055 1 90.5 93 PHE B CA 1
ATOM 2412 C C . PHE B 1 93 ? 8.445 26.984 11.508 1 90.5 93 PHE B C 1
ATOM 2414 O O . PHE B 1 93 ? 8.016 26 12.094 1 90.5 93 PHE B O 1
ATOM 2421 N N . THR B 1 94 ? 9.281 27.734 12.031 1 89.62 94 THR B N 1
ATOM 2422 C CA . THR B 1 94 ? 9.656 27.781 13.445 1 89.62 94 THR B CA 1
ATOM 2423 C C . THR B 1 94 ? 9.719 29.219 13.938 1 89.62 94 THR B C 1
ATOM 2425 O O . THR B 1 94 ? 10.148 30.125 13.211 1 89.62 94 THR B O 1
ATOM 2428 N N . PRO B 1 95 ? 9.211 29.438 15.164 1 87.81 95 PRO B N 1
ATOM 2429 C CA . PRO B 1 95 ? 9.281 30.812 15.695 1 87.81 95 PRO B CA 1
ATOM 2430 C C . PRO B 1 95 ? 10.68 31.172 16.203 1 87.81 95 PRO B C 1
ATOM 2432 O O . PRO B 1 95 ? 10.953 32.344 16.484 1 87.81 95 PRO B O 1
ATOM 2435 N N . GLN B 1 96 ? 11.477 30.172 16.391 1 82.25 96 GLN B N 1
ATOM 2436 C CA . GLN B 1 96 ? 12.805 30.406 16.953 1 82.25 96 GLN B CA 1
ATOM 2437 C C . GLN B 1 96 ? 13.773 30.922 15.891 1 82.25 96 GLN B C 1
ATOM 2439 O O . GLN B 1 96 ? 13.695 30.516 14.727 1 82.25 96 GLN B O 1
ATOM 2444 N N . LYS B 1 97 ? 14.703 31.781 16.266 1 76.88 97 LYS B N 1
ATOM 2445 C CA . LYS B 1 97 ? 15.57 32.5 15.328 1 76.88 97 LYS B CA 1
ATOM 2446 C C . LYS B 1 97 ? 16.938 31.828 15.234 1 76.88 97 LYS B C 1
ATOM 2448 O O . LYS B 1 97 ? 17.688 32.031 14.273 1 76.88 97 LYS B O 1
ATOM 2453 N N . SER B 1 98 ? 17.25 31.094 16.266 1 73.56 98 SER B N 1
ATOM 2454 C CA . SER B 1 98 ? 18.578 30.484 16.25 1 73.56 98 SER B CA 1
ATOM 2455 C C . SER B 1 98 ? 18.516 28.969 16.422 1 73.56 98 SER B C 1
ATOM 2457 O O . SER B 1 98 ? 17.5 28.453 16.906 1 73.56 98 SER B O 1
ATOM 2459 N N . LEU B 1 99 ? 19.516 28.281 15.93 1 68.69 99 LEU B N 1
ATOM 2460 C CA . LEU B 1 99 ? 19.625 26.828 16.031 1 68.69 99 LEU B CA 1
ATOM 2461 C C . LEU B 1 99 ? 19.594 26.375 17.484 1 68.69 99 LEU B C 1
ATOM 2463 O O . LEU B 1 99 ? 19 25.344 17.812 1 68.69 99 LEU B O 1
ATOM 2467 N N . GLU B 1 100 ? 20.203 27.281 18.344 1 70.69 100 GLU B N 1
ATOM 2468 C CA . GLU B 1 100 ? 20.297 26.938 19.75 1 70.69 100 GLU B CA 1
ATOM 2469 C C . GLU B 1 100 ? 18.922 26.938 20.422 1 70.69 100 GLU B C 1
ATOM 2471 O O . GLU B 1 100 ? 18.672 26.156 21.344 1 70.69 100 GLU B O 1
ATOM 2476 N N . GLU B 1 101 ? 18.094 27.766 19.781 1 74.31 101 GLU B N 1
ATOM 2477 C CA . GLU B 1 101 ? 16.766 27.906 20.391 1 74.31 101 GLU B CA 1
ATOM 2478 C C . GLU B 1 101 ? 15.734 27.062 19.656 1 74.31 101 GLU B C 1
ATOM 2480 O O . GLU B 1 101 ? 14.562 27.031 20.031 1 74.31 101 GLU B O 1
ATOM 2485 N N . PHE B 1 102 ? 16.234 26.422 18.641 1 74.56 102 PHE B N 1
ATOM 2486 C CA . PHE B 1 102 ? 15.32 25.672 17.781 1 74.56 102 PHE B CA 1
ATOM 2487 C C . PHE B 1 102 ? 14.719 24.484 18.516 1 74.56 102 PHE B C 1
ATOM 2489 O O . PHE B 1 102 ? 15.414 23.5 18.781 1 74.56 102 PHE B O 1
ATOM 2496 N N . GLN B 1 103 ? 13.438 24.703 19.016 1 77.38 103 GLN B N 1
ATOM 2497 C CA . GLN B 1 103 ? 12.797 23.656 19.781 1 77.38 103 GLN B CA 1
ATOM 2498 C C . GLN B 1 103 ? 11.484 23.219 19.125 1 77.38 103 GLN B C 1
ATOM 2500 O O . GLN B 1 103 ? 11.133 22.031 19.156 1 77.38 103 GLN B O 1
ATOM 2505 N N . ASP B 1 104 ? 10.859 24.281 18.5 1 84.06 104 ASP B N 1
ATOM 2506 C CA . ASP B 1 104 ? 9.531 24 17.953 1 84.06 104 ASP B CA 1
ATOM 2507 C C . ASP B 1 104 ? 9.539 24.031 16.438 1 84.06 104 ASP B C 1
ATOM 2509 O O . ASP B 1 104 ? 10.234 24.844 15.828 1 84.06 104 ASP B O 1
ATOM 2513 N N . LEU B 1 105 ? 8.891 23.094 15.828 1 88.62 105 LEU B N 1
ATOM 2514 C CA . LEU B 1 105 ? 8.664 23.031 14.391 1 88.62 105 LEU B CA 1
ATOM 2515 C C . LEU B 1 105 ? 7.188 22.828 14.078 1 88.62 105 LEU B C 1
ATOM 2517 O O . LEU B 1 105 ? 6.523 22.016 14.719 1 88.62 105 LEU B O 1
ATOM 2521 N N . TYR B 1 106 ? 6.719 23.703 13.219 1 91.75 106 TYR B N 1
ATOM 2522 C CA . TYR B 1 106 ? 5.312 23.625 12.844 1 91.75 106 TYR B CA 1
ATOM 2523 C C . TYR B 1 106 ? 5.156 23.234 11.375 1 91.75 106 TYR B C 1
ATOM 2525 O O . TYR B 1 106 ? 5.867 23.734 10.508 1 91.75 106 TYR B O 1
ATOM 2533 N N . LEU B 1 107 ? 4.297 22.266 11.148 1 92.19 107 LEU B N 1
ATOM 2534 C CA . LEU B 1 107 ? 3.912 21.859 9.805 1 92.19 107 LEU B CA 1
ATOM 2535 C C . LEU B 1 107 ? 2.498 22.344 9.477 1 92.19 107 LEU B C 1
ATOM 2537 O O . LEU B 1 107 ? 1.567 22.094 10.25 1 92.19 107 LEU B O 1
ATOM 2541 N N . VAL B 1 108 ? 2.33 23.031 8.391 1 95.12 108 VAL B N 1
ATOM 2542 C CA . VAL B 1 108 ? 1.015 23.438 7.91 1 95.12 108 VAL B CA 1
ATOM 2543 C C . VAL B 1 108 ? 0.604 22.578 6.723 1 95.12 108 VAL B C 1
ATOM 2545 O O . VAL B 1 108 ? 1.319 22.5 5.723 1 95.12 108 VAL B O 1
ATOM 2548 N N . MET B 1 109 ? -0.545 21.922 6.855 1 95.44 109 MET B N 1
ATOM 2549 C CA . MET B 1 109 ? -1.002 20.984 5.844 1 95.44 109 MET B CA 1
ATOM 2550 C C . MET B 1 109 ? -2.473 21.203 5.508 1 95.44 109 MET B C 1
ATOM 2552 O O . MET B 1 109 ? -3.146 22 6.168 1 95.44 109 MET B O 1
ATOM 2556 N N . GLU B 1 110 ? -2.896 20.594 4.48 1 95.81 110 GLU B N 1
ATOM 2557 C CA . GLU B 1 110 ? -4.316 20.609 4.137 1 95.81 110 GLU B CA 1
ATOM 2558 C C . GLU B 1 110 ? -5.164 20.031 5.266 1 95.81 110 GLU B C 1
ATOM 2560 O O . GLU B 1 110 ? -4.781 19.047 5.891 1 95.81 110 GLU B O 1
ATOM 2565 N N . LEU B 1 111 ? -6.297 20.656 5.492 1 97.25 111 LEU B N 1
ATOM 2566 C CA . LEU B 1 111 ? -7.203 20.172 6.527 1 97.25 111 LEU B CA 1
ATOM 2567 C C . LEU B 1 111 ? -8.141 19.109 5.969 1 97.25 111 LEU B C 1
ATOM 2569 O O . LEU B 1 111 ? -8.781 19.312 4.938 1 97.25 111 LEU B O 1
ATOM 2573 N N . MET B 1 112 ? -8.172 17.938 6.633 1 96.69 112 MET B N 1
ATOM 2574 C CA . MET B 1 112 ? -9.023 16.812 6.258 1 96.69 112 MET B CA 1
ATOM 2575 C C . MET B 1 112 ? -10.141 16.594 7.281 1 96.69 112 MET B C 1
ATOM 2577 O O . MET B 1 112 ? -10.125 17.203 8.352 1 96.69 112 MET B O 1
ATOM 2581 N N . ASP B 1 113 ? -11.109 15.773 7.004 1 95.38 113 ASP B N 1
ATOM 2582 C CA . ASP B 1 113 ? -12.32 15.719 7.812 1 95.38 113 ASP B CA 1
ATOM 2583 C C . ASP B 1 113 ? -12.266 14.57 8.812 1 95.38 113 ASP B C 1
ATOM 2585 O O . ASP B 1 113 ? -12.711 14.703 9.953 1 95.38 113 ASP B O 1
ATOM 2589 N N . ALA B 1 114 ? -11.773 13.445 8.398 1 94.44 114 ALA B N 1
ATOM 2590 C CA . ALA B 1 114 ? -11.789 12.281 9.281 1 94.44 114 ALA B CA 1
ATOM 2591 C C . ALA B 1 114 ? -10.672 11.305 8.914 1 94.44 114 ALA B C 1
ATOM 2593 O O . ALA B 1 114 ? -10.172 11.312 7.789 1 94.44 114 ALA B O 1
ATOM 2594 N N . SER B 1 115 ? -10.258 10.555 9.922 1 92.69 115 SER B N 1
ATOM 2595 C CA . SER B 1 115 ? -9.367 9.438 9.641 1 92.69 115 SER B CA 1
ATOM 2596 C C . SER B 1 115 ? -10.133 8.25 9.07 1 92.69 115 SER B C 1
ATOM 2598 O O . SER B 1 115 ? -11.344 8.133 9.258 1 92.69 115 SER B O 1
ATOM 2600 N N . LEU B 1 116 ? -9.422 7.383 8.32 1 93.56 116 LEU B N 1
ATOM 2601 C CA . LEU B 1 116 ? -10.047 6.191 7.758 1 93.56 116 LEU B CA 1
ATOM 2602 C C . LEU B 1 116 ? -10.617 5.305 8.859 1 93.56 116 LEU B C 1
ATOM 2604 O O . LEU B 1 116 ? -11.648 4.664 8.672 1 93.56 116 LEU B O 1
ATOM 2608 N N . CYS B 1 117 ? -9.992 5.312 10.016 1 88.75 117 CYS B N 1
ATOM 2609 C CA . CYS B 1 117 ? -10.508 4.57 11.164 1 88.75 117 CYS B CA 1
ATOM 2610 C C . CYS B 1 117 ? -11.938 4.98 11.484 1 88.75 117 CYS B C 1
ATOM 2612 O O . CYS B 1 117 ? -12.766 4.133 11.828 1 88.75 117 CYS B O 1
ATOM 2614 N N . GLN B 1 118 ? -12.188 6.195 11.367 1 89.69 118 GLN B N 1
ATOM 2615 C CA . GLN B 1 118 ? -13.523 6.723 11.648 1 89.69 118 GLN B CA 1
ATOM 2616 C C . GLN B 1 118 ? -14.477 6.453 10.484 1 89.69 118 GLN B C 1
ATOM 2618 O O . GLN B 1 118 ? -15.633 6.074 10.703 1 89.69 118 GLN B O 1
ATOM 2623 N N . VAL B 1 119 ? -14.016 6.543 9.336 1 90 119 VAL B N 1
ATOM 2624 C CA . VAL B 1 119 ? -14.836 6.504 8.133 1 90 119 VAL B CA 1
ATOM 2625 C C . VAL B 1 119 ? -15.367 5.086 7.918 1 90 119 VAL B C 1
ATOM 2627 O O . VAL B 1 119 ? -16.484 4.902 7.449 1 90 119 VAL B O 1
ATOM 2630 N N . ILE B 1 120 ? -14.578 4.113 8.266 1 84.25 120 ILE B N 1
ATOM 2631 C CA . ILE B 1 120 ? -14.961 2.734 7.988 1 84.25 120 ILE B CA 1
ATOM 2632 C C . ILE B 1 120 ? -16.156 2.348 8.852 1 84.25 120 ILE B C 1
ATOM 2634 O O . ILE B 1 120 ? -16.812 1.334 8.594 1 84.25 120 ILE B O 1
ATOM 2638 N N . HIS B 1 121 ? -16.375 3.117 9.898 1 84.31 121 HIS B N 1
ATOM 2639 C CA . HIS B 1 121 ? -17.516 2.846 10.766 1 84.31 121 HIS B CA 1
ATOM 2640 C C . HIS B 1 121 ? -18.75 3.623 10.32 1 84.31 121 HIS B C 1
ATOM 2642 O O . HIS B 1 121 ? -19.828 3.455 10.891 1 84.31 121 HIS B O 1
ATOM 2648 N N . MET B 1 122 ? -18.516 4.375 9.383 1 83.31 122 MET B N 1
ATOM 2649 C CA . MET B 1 122 ? -19.641 5.105 8.805 1 83.31 122 MET B CA 1
ATOM 2650 C C . MET B 1 122 ? -20.359 4.262 7.758 1 83.31 122 MET B C 1
ATOM 2652 O O . MET B 1 122 ? -19.828 3.252 7.297 1 83.31 122 MET B O 1
ATOM 2656 N N . ASP B 1 123 ? -21.672 4.613 7.473 1 82.38 123 ASP B N 1
ATOM 2657 C CA . ASP B 1 123 ? -22.438 3.879 6.469 1 82.38 123 ASP B CA 1
ATOM 2658 C C . ASP B 1 123 ? -22.141 4.402 5.066 1 82.38 123 ASP B C 1
ATOM 2660 O O . ASP B 1 123 ? -22.875 5.25 4.547 1 82.38 123 ASP B O 1
ATOM 2664 N N . LEU B 1 124 ? -21.125 3.93 4.504 1 85.25 124 LEU B N 1
ATOM 2665 C CA . LEU B 1 124 ? -20.797 4.266 3.123 1 85.25 124 LEU B CA 1
ATOM 2666 C C . LEU B 1 124 ? -21.312 3.191 2.166 1 85.25 124 LEU B C 1
ATOM 2668 O O . LEU B 1 124 ? -21.312 2.006 2.508 1 85.25 124 LEU B O 1
ATOM 2672 N N . ASP B 1 125 ? -21.766 3.639 1.06 1 85.56 125 ASP B N 1
ATOM 2673 C CA . ASP B 1 125 ? -22.188 2.654 0.066 1 85.56 125 ASP B CA 1
ATOM 2674 C C . ASP B 1 125 ? -20.984 2.033 -0.637 1 85.56 125 ASP B C 1
ATOM 2676 O O . ASP B 1 125 ? -19.844 2.445 -0.407 1 85.56 125 ASP B O 1
ATOM 2680 N N . HIS B 1 126 ? -21.25 1.097 -1.409 1 84.81 126 HIS B N 1
ATOM 2681 C CA . HIS B 1 126 ? -20.234 0.306 -2.092 1 84.81 126 HIS B CA 1
ATOM 2682 C C . HIS B 1 126 ? -19.391 1.177 -3.008 1 84.81 126 HIS B C 1
ATOM 2684 O O . HIS B 1 126 ? -18.172 1.01 -3.07 1 84.81 126 HIS B O 1
ATOM 2690 N N . GLU B 1 127 ? -20 2.049 -3.631 1 85.75 127 GLU B N 1
ATOM 2691 C CA . GLU B 1 127 ? -19.281 2.908 -4.574 1 85.75 127 GLU B CA 1
ATOM 2692 C C . GLU B 1 127 ? -18.25 3.773 -3.859 1 85.75 127 GLU B C 1
ATOM 2694 O O . GLU B 1 127 ? -17.109 3.881 -4.309 1 85.75 127 GLU B O 1
ATOM 2699 N N . ARG B 1 128 ? -18.656 4.324 -2.756 1 88.56 128 ARG B N 1
ATOM 2700 C CA . ARG B 1 128 ? -17.766 5.188 -1.989 1 88.56 128 ARG B CA 1
ATOM 2701 C C . ARG B 1 128 ? -16.625 4.379 -1.372 1 88.56 128 ARG B C 1
ATOM 2703 O O . ARG B 1 128 ? -15.469 4.809 -1.391 1 88.56 128 ARG B O 1
ATOM 2710 N N . MET B 1 129 ? -16.938 3.25 -0.94 1 88.62 129 MET B N 1
ATOM 2711 C CA . MET B 1 129 ? -15.906 2.396 -0.357 1 88.62 129 MET B CA 1
ATOM 2712 C C . MET B 1 129 ? -14.891 1.967 -1.414 1 88.62 129 MET B C 1
ATOM 2714 O O . MET B 1 129 ? -13.688 1.945 -1.153 1 88.62 129 MET B O 1
ATOM 2718 N N . SER B 1 130 ? -15.422 1.557 -2.551 1 87.38 130 SER B N 1
ATOM 2719 C CA . SER B 1 130 ? -14.531 1.174 -3.645 1 87.38 130 SER B CA 1
ATOM 2720 C C . SER B 1 130 ? -13.633 2.332 -4.059 1 87.38 130 SER B C 1
ATOM 2722 O O . SER B 1 130 ? -12.461 2.127 -4.383 1 87.38 130 SER B O 1
ATOM 2724 N N . TYR B 1 131 ? -14.266 3.492 -3.994 1 89.62 131 TYR B N 1
ATOM 2725 C CA . TYR B 1 131 ? -13.508 4.688 -4.359 1 89.62 131 TYR B CA 1
ATOM 2726 C C . TYR B 1 131 ? -12.375 4.938 -3.371 1 89.62 131 TYR B C 1
ATOM 2728 O O . TYR B 1 131 ? -11.266 5.297 -3.77 1 89.62 131 TYR B O 1
ATOM 2736 N N . LEU B 1 132 ? -12.617 4.742 -2.094 1 93.06 132 LEU B N 1
ATOM 2737 C CA . LEU B 1 132 ? -11.586 4.871 -1.068 1 93.06 132 LEU B CA 1
ATOM 2738 C C . LEU B 1 132 ? -10.477 3.842 -1.277 1 93.06 132 LEU B C 1
ATOM 2740 O O . LEU B 1 132 ? -9.297 4.18 -1.235 1 93.06 132 LEU B O 1
ATOM 2744 N N . LEU B 1 133 ? -10.891 2.66 -1.527 1 91.44 133 LEU B N 1
ATOM 2745 C CA . LEU B 1 133 ? -9.93 1.587 -1.782 1 91.44 133 LEU B CA 1
ATOM 2746 C C . LEU B 1 133 ? -9.031 1.928 -2.967 1 91.44 133 LEU B C 1
ATOM 2748 O O . LEU B 1 133 ? -7.812 1.776 -2.889 1 91.44 133 LEU B O 1
ATOM 2752 N N . TYR B 1 134 ? -9.625 2.371 -3.975 1 89.69 134 TYR B N 1
ATOM 2753 C CA . TYR B 1 134 ? -8.891 2.754 -5.176 1 89.69 134 TYR B CA 1
ATOM 2754 C C . TYR B 1 134 ? -7.875 3.848 -4.867 1 89.69 134 TYR B C 1
ATOM 2756 O O . TYR B 1 134 ? -6.723 3.779 -5.309 1 89.69 134 TYR B O 1
ATOM 2764 N N . GLN B 1 135 ? -8.242 4.828 -4.191 1 94.81 135 GLN B N 1
ATOM 2765 C CA . GLN B 1 135 ? -7.359 5.945 -3.867 1 94.81 135 GLN B CA 1
ATOM 2766 C C . GLN B 1 135 ? -6.191 5.492 -2.998 1 94.81 135 GLN B C 1
ATOM 2768 O O . GLN B 1 135 ? -5.07 5.988 -3.143 1 94.81 135 GLN B O 1
ATOM 2773 N N . ILE B 1 136 ? -6.426 4.551 -2.094 1 95.5 136 ILE B N 1
ATOM 2774 C CA . ILE B 1 136 ? -5.344 4.004 -1.283 1 95.5 136 ILE B CA 1
ATOM 2775 C C . ILE B 1 136 ? -4.297 3.354 -2.188 1 95.5 136 ILE B C 1
ATOM 2777 O O . ILE B 1 136 ? -3.104 3.639 -2.07 1 95.5 136 ILE B O 1
ATOM 2781 N N . LEU B 1 137 ? -4.789 2.539 -3.092 1 93.62 137 LEU B N 1
ATOM 2782 C CA . LEU B 1 137 ? -3.889 1.835 -4 1 93.62 137 LEU B CA 1
ATOM 2783 C C . LEU B 1 137 ? -3.127 2.818 -4.883 1 93.62 137 LEU B C 1
ATOM 2785 O O . LEU B 1 137 ? -1.929 2.646 -5.121 1 93.62 137 LEU B O 1
ATOM 2789 N N . CYS B 1 138 ? -3.791 3.846 -5.32 1 93 138 CYS B N 1
ATOM 2790 C CA . CYS B 1 138 ? -3.152 4.863 -6.148 1 93 138 CYS B CA 1
ATOM 2791 C C . CYS B 1 138 ? -2.053 5.582 -5.375 1 93 138 CYS B C 1
ATOM 2793 O O . CYS B 1 138 ? -0.953 5.785 -5.891 1 93 138 CYS B O 1
ATOM 2795 N N . GLY B 1 139 ? -2.346 5.973 -4.113 1 95.31 139 GLY B N 1
ATOM 2796 C CA . GLY B 1 139 ? -1.354 6.637 -3.283 1 95.31 139 GLY B CA 1
ATOM 2797 C C . GLY B 1 139 ? -0.133 5.781 -3.01 1 95.31 139 GLY B C 1
ATOM 2798 O O . GLY B 1 139 ? 1.001 6.25 -3.123 1 95.31 139 GLY B O 1
ATOM 2799 N N . ILE B 1 140 ? -0.374 4.578 -2.723 1 94.44 140 ILE B N 1
ATOM 2800 C CA . ILE B 1 140 ? 0.712 3.656 -2.412 1 94.44 140 ILE B CA 1
ATOM 2801 C C . ILE B 1 140 ? 1.55 3.406 -3.664 1 94.44 140 ILE B C 1
ATOM 2803 O O . ILE B 1 140 ? 2.781 3.367 -3.6 1 94.44 140 ILE B O 1
ATOM 2807 N N . ARG B 1 141 ? 0.852 3.186 -4.742 1 90.94 141 ARG B N 1
ATOM 2808 C CA . ARG B 1 141 ? 1.574 3.006 -5.996 1 90.94 141 ARG B CA 1
ATOM 2809 C C . ARG B 1 141 ? 2.488 4.195 -6.277 1 90.94 141 ARG B C 1
ATOM 2811 O O . ARG B 1 141 ? 3.617 4.02 -6.738 1 90.94 141 ARG B O 1
ATOM 2818 N N . HIS B 1 142 ? 2.047 5.363 -6.023 1 91.56 142 HIS B N 1
ATOM 2819 C CA . HIS B 1 142 ? 2.852 6.562 -6.227 1 91.56 142 HIS B CA 1
ATOM 2820 C C . HIS B 1 142 ? 4.086 6.559 -5.332 1 91.56 142 HIS B C 1
ATOM 2822 O O . HIS B 1 142 ? 5.191 6.855 -5.789 1 91.56 142 HIS B O 1
ATOM 2828 N N . LEU B 1 143 ? 3.896 6.266 -4.082 1 91.69 143 LEU B N 1
ATOM 2829 C CA . LEU B 1 143 ? 5.027 6.172 -3.164 1 91.69 143 LEU B CA 1
ATOM 2830 C C . LEU B 1 143 ? 6.051 5.156 -3.662 1 91.69 143 LEU B C 1
ATOM 2832 O O . LEU B 1 143 ? 7.246 5.445 -3.699 1 91.69 143 LEU B O 1
ATOM 2836 N N . HIS B 1 144 ? 5.547 4.023 -4.09 1 89 144 HIS B N 1
ATOM 2837 C CA . HIS B 1 144 ? 6.41 2.945 -4.562 1 89 144 HIS B CA 1
ATOM 2838 C C . HIS B 1 144 ? 7.164 3.355 -5.824 1 89 144 HIS B C 1
ATOM 2840 O O . HIS B 1 144 ? 8.336 3.004 -5.992 1 89 144 HIS B O 1
ATOM 2846 N N . SER B 1 145 ? 6.48 4.059 -6.691 1 86.38 145 SER B N 1
ATOM 2847 C CA . SER B 1 145 ? 7.113 4.52 -7.922 1 86.38 145 SER B CA 1
ATOM 2848 C C . SER B 1 145 ? 8.273 5.465 -7.629 1 86.38 145 SER B C 1
ATOM 2850 O O . SER B 1 145 ? 9.211 5.574 -8.422 1 86.38 145 SER B O 1
ATOM 2852 N N . ALA B 1 146 ? 8.219 6.145 -6.5 1 83.88 146 ALA B N 1
ATOM 2853 C CA . ALA B 1 146 ? 9.273 7.059 -6.078 1 83.88 146 ALA B CA 1
ATOM 2854 C C . ALA B 1 146 ? 10.289 6.348 -5.191 1 83.88 146 ALA B C 1
ATOM 2856 O O . ALA B 1 146 ? 11.188 6.984 -4.637 1 83.88 146 ALA B O 1
ATOM 2857 N N . GLY B 1 147 ? 10.078 5.012 -4.961 1 85.25 147 GLY B N 1
ATOM 2858 C CA . GLY B 1 147 ? 10.992 4.238 -4.133 1 85.25 147 GLY B CA 1
ATOM 2859 C C . GLY B 1 147 ? 10.805 4.477 -2.648 1 85.25 147 GLY B C 1
ATOM 2860 O O . GLY B 1 147 ? 11.719 4.262 -1.857 1 85.25 147 GLY B O 1
ATOM 2861 N N . ILE B 1 148 ? 9.641 4.949 -2.266 1 87.75 148 ILE B N 1
ATOM 2862 C CA . ILE B 1 148 ? 9.383 5.297 -0.873 1 87.75 148 ILE B CA 1
ATOM 2863 C C . ILE B 1 148 ? 8.609 4.168 -0.195 1 87.75 148 ILE B C 1
ATOM 2865 O O . ILE B 1 148 ? 7.629 3.66 -0.746 1 87.75 148 ILE B O 1
ATOM 2869 N N . ILE B 1 149 ? 9.031 3.723 0.869 1 89.5 149 ILE B N 1
ATOM 2870 C CA . ILE B 1 149 ? 8.344 2.756 1.72 1 89.5 149 ILE B CA 1
ATOM 2871 C C . ILE B 1 149 ? 7.734 3.469 2.924 1 89.5 149 ILE B C 1
ATOM 2873 O O . ILE B 1 149 ? 8.445 4.094 3.711 1 89.5 149 ILE B O 1
ATOM 2877 N N . HIS B 1 150 ? 6.395 3.33 2.924 1 89.62 150 HIS B N 1
ATOM 2878 C CA . HIS B 1 150 ? 5.719 3.85 4.105 1 89.62 150 HIS B CA 1
ATOM 2879 C C . HIS B 1 150 ? 5.812 2.869 5.273 1 89.62 150 HIS B C 1
ATOM 2881 O O . HIS B 1 150 ? 5.262 1.768 5.211 1 89.62 150 HIS B O 1
ATOM 2887 N N . ARG B 1 151 ? 6.477 3.043 6.309 1 86.19 151 ARG B N 1
ATOM 2888 C CA . ARG B 1 151 ? 6.77 2.078 7.363 1 86.19 151 ARG B CA 1
ATOM 2889 C C . ARG B 1 151 ? 5.703 2.123 8.453 1 86.19 151 ARG B C 1
ATOM 2891 O O . ARG B 1 151 ? 5.73 1.317 9.383 1 86.19 151 ARG B O 1
ATOM 2898 N N . ASP B 1 152 ? 4.695 2.936 8.32 1 87.31 152 ASP B N 1
ATOM 2899 C CA . ASP B 1 152 ? 3.635 3.029 9.32 1 87.31 152 ASP B CA 1
ATOM 2900 C C . ASP B 1 152 ? 2.268 3.174 8.664 1 87.31 152 ASP B C 1
ATOM 2902 O O . ASP B 1 152 ? 1.467 4.023 9.055 1 87.31 152 ASP B O 1
ATOM 2906 N N . LEU B 1 153 ? 2.008 2.398 7.656 1 91.12 153 LEU B N 1
ATOM 2907 C CA . LEU B 1 153 ? 0.728 2.426 6.953 1 91.12 153 LEU B CA 1
ATOM 2908 C C . LEU B 1 153 ? -0.357 1.74 7.777 1 91.12 153 LEU B C 1
ATOM 2910 O O . LEU B 1 153 ? -0.279 0.537 8.039 1 91.12 153 LEU B O 1
ATOM 2914 N N . LYS B 1 154 ? -1.293 2.545 8.234 1 89.81 154 LYS B N 1
ATOM 2915 C CA . LYS B 1 154 ? -2.441 2.125 9.031 1 89.81 154 LYS B CA 1
ATOM 2916 C C . LYS B 1 154 ? -3.629 3.062 8.828 1 89.81 154 LYS B C 1
ATOM 2918 O O . LYS B 1 154 ? -3.471 4.164 8.297 1 89.81 154 LYS B O 1
ATOM 2923 N N . PRO B 1 155 ? -4.844 2.613 9.211 1 90.88 155 PRO B N 1
ATOM 2924 C CA . PRO B 1 155 ? -6.035 3.422 8.953 1 90.88 155 PRO B CA 1
ATOM 2925 C C . PRO B 1 155 ? -5.969 4.801 9.602 1 90.88 155 PRO B C 1
ATOM 2927 O O . PRO B 1 155 ? -6.469 5.781 9.039 1 90.88 155 PRO B O 1
ATOM 2930 N N . SER B 1 156 ? -5.234 4.965 10.727 1 89.94 156 SER B N 1
ATOM 2931 C CA . SER B 1 156 ? -5.156 6.246 11.422 1 89.94 156 SER B CA 1
ATOM 2932 C C . SER B 1 156 ? -4.273 7.234 10.664 1 89.94 156 SER B C 1
ATOM 2934 O O . SER B 1 156 ? -4.328 8.438 10.906 1 89.94 156 SER B O 1
ATOM 2936 N N . ASN B 1 157 ? -3.471 6.684 9.727 1 91.75 157 ASN B N 1
ATOM 2937 C CA . ASN B 1 157 ? -2.586 7.531 8.93 1 91.75 157 ASN B CA 1
ATOM 2938 C C . ASN B 1 157 ? -3.162 7.793 7.539 1 91.75 157 ASN B C 1
ATOM 2940 O O . ASN B 1 157 ? -2.436 8.195 6.629 1 91.75 157 ASN B O 1
ATOM 2944 N N . ILE B 1 158 ? -4.383 7.445 7.406 1 96.19 158 ILE B N 1
ATOM 2945 C CA . ILE B 1 158 ? -5.137 7.746 6.195 1 96.19 158 ILE B CA 1
ATOM 2946 C C . ILE B 1 158 ? -6.324 8.641 6.535 1 96.19 158 ILE B C 1
ATOM 2948 O O . ILE B 1 158 ? -7.086 8.344 7.461 1 96.19 158 ILE B O 1
ATOM 2952 N N . VAL B 1 159 ? -6.422 9.758 5.824 1 96.62 159 VAL B N 1
ATOM 2953 C CA . VAL B 1 159 ? -7.457 10.742 6.133 1 96.62 159 VAL B CA 1
ATOM 2954 C C . VAL B 1 159 ? -8.344 10.961 4.91 1 96.62 159 VAL B C 1
ATOM 2956 O O . VAL B 1 159 ? -7.914 10.742 3.773 1 96.62 159 VAL B O 1
ATOM 2959 N N . VAL B 1 160 ? -9.578 11.328 5.18 1 96.75 160 VAL B N 1
ATOM 2960 C CA . VAL B 1 160 ? -10.586 11.414 4.129 1 96.75 160 VAL B CA 1
ATOM 2961 C C . VAL B 1 160 ? -11.367 12.719 4.27 1 96.75 160 VAL B C 1
ATOM 2963 O O . VAL B 1 160 ? -11.672 13.156 5.383 1 96.75 160 VAL B O 1
ATOM 2966 N N . LYS B 1 161 ? -11.648 13.312 3.17 1 96.5 161 LYS B N 1
ATOM 2967 C CA . LYS B 1 161 ? -12.539 14.469 3.119 1 96.5 161 LYS B CA 1
ATOM 2968 C C . LYS B 1 161 ? -13.984 14.039 2.922 1 96.5 161 LYS B C 1
ATOM 2970 O O . LYS B 1 161 ? -14.25 12.898 2.525 1 96.5 161 LYS B O 1
ATOM 2975 N N . SER B 1 162 ? -14.883 14.961 3.104 1 93.25 162 SER B N 1
ATOM 2976 C CA . SER B 1 162 ? -16.312 14.695 2.971 1 93.25 162 SER B CA 1
ATOM 2977 C C . SER B 1 162 ? -16.656 14.273 1.546 1 93.25 162 SER B C 1
ATOM 2979 O O . SER B 1 162 ? -17.625 13.531 1.331 1 93.25 162 SER B O 1
ATOM 2981 N N . ASP B 1 163 ? -15.914 14.766 0.63 1 93 163 ASP B N 1
ATOM 2982 C CA . ASP B 1 163 ? -16.172 14.398 -0.759 1 93 163 ASP B CA 1
ATOM 2983 C C . ASP B 1 163 ? -15.516 13.07 -1.109 1 93 163 ASP B C 1
ATOM 2985 O O . ASP B 1 163 ? -15.43 12.703 -2.283 1 93 163 ASP B O 1
ATOM 2989 N N . CYS B 1 164 ? -14.898 12.391 -0.229 1 92.75 164 CYS B N 1
ATOM 2990 C CA . CYS B 1 164 ? -14.328 11.055 -0.306 1 92.75 164 CYS B CA 1
ATOM 2991 C C . CYS B 1 164 ? -12.93 11.094 -0.908 1 92.75 164 CYS B C 1
ATOM 2993 O O . CYS B 1 164 ? -12.406 10.055 -1.324 1 92.75 164 CYS B O 1
ATOM 2995 N N . THR B 1 165 ? -12.375 12.359 -0.897 1 96.56 165 THR B N 1
ATOM 2996 C CA . THR B 1 165 ? -10.953 12.422 -1.234 1 96.56 165 THR B CA 1
ATOM 2997 C C . THR B 1 165 ? -10.109 11.844 -0.109 1 96.56 165 THR B C 1
ATOM 2999 O O . THR B 1 165 ? -10.305 12.18 1.062 1 96.56 165 THR B O 1
ATOM 3002 N N . LEU B 1 166 ? -9.195 10.938 -0.508 1 97.31 166 LEU B N 1
ATOM 3003 C CA . LEU B 1 166 ? -8.383 10.242 0.482 1 97.31 166 LEU B CA 1
ATOM 3004 C C . LEU B 1 166 ? -6.922 10.656 0.378 1 97.31 166 LEU B C 1
ATOM 3006 O O . LEU B 1 166 ? -6.387 10.797 -0.726 1 97.31 166 LEU B O 1
ATOM 3010 N N . LYS B 1 167 ? -6.238 10.898 1.491 1 97.69 167 LYS B N 1
ATOM 3011 C CA . LYS B 1 167 ? -4.82 11.25 1.531 1 97.69 167 LYS B CA 1
ATOM 3012 C C . LYS B 1 167 ? -4.074 10.398 2.553 1 97.69 167 LYS B C 1
ATOM 3014 O O . LYS B 1 167 ? -4.59 10.125 3.641 1 97.69 167 LYS B O 1
ATOM 3019 N N . ILE B 1 168 ? -2.914 9.93 2.201 1 95.88 168 ILE B N 1
ATOM 3020 C CA . ILE B 1 168 ? -2.012 9.234 3.111 1 95.88 168 ILE B CA 1
ATOM 3021 C C . ILE B 1 168 ? -1.157 10.25 3.871 1 95.88 168 ILE B C 1
ATOM 3023 O O . ILE B 1 168 ? -0.652 11.211 3.283 1 95.88 168 ILE B O 1
ATOM 3027 N N . LEU B 1 169 ? -1.066 10.023 5.176 1 91.31 169 LEU B N 1
ATOM 3028 C CA . LEU B 1 169 ? -0.386 10.953 6.07 1 91.31 169 LEU B CA 1
ATOM 3029 C C . LEU B 1 169 ? 0.751 10.258 6.812 1 91.31 169 LEU B C 1
ATOM 3031 O O . LEU B 1 169 ? 0.872 9.031 6.766 1 91.31 169 LEU B O 1
ATOM 3035 N N . ASP B 1 170 ? 1.685 11.055 7.457 1 83.88 170 ASP B N 1
ATOM 3036 C CA . ASP B 1 170 ? 2.689 10.648 8.438 1 83.88 170 ASP B CA 1
ATOM 3037 C C . ASP B 1 170 ? 3.791 9.82 7.781 1 83.88 170 ASP B C 1
ATOM 3039 O O . ASP B 1 170 ? 3.756 8.586 7.832 1 83.88 170 ASP B O 1
ATOM 3043 N N . PHE B 1 171 ? 4.812 10.438 7.398 1 85.12 171 PHE B N 1
ATOM 3044 C CA . PHE B 1 171 ? 5.941 9.797 6.734 1 85.12 171 PHE B CA 1
ATOM 3045 C C . PHE B 1 171 ? 7.164 9.781 7.645 1 85.12 171 PHE B C 1
ATOM 3047 O O . PHE B 1 171 ? 8.305 9.758 7.168 1 85.12 171 PHE B O 1
ATOM 3054 N N . GLY B 1 172 ? 6.863 9.906 8.906 1 77.94 172 GLY B N 1
ATOM 3055 C CA . GLY B 1 172 ? 7.941 9.977 9.875 1 77.94 172 GLY B CA 1
ATOM 3056 C C . GLY B 1 172 ? 8.859 8.766 9.844 1 77.94 172 GLY B C 1
ATOM 3057 O O . GLY B 1 172 ? 10.039 8.867 10.18 1 77.94 172 GLY B O 1
ATOM 3058 N N . LEU B 1 173 ? 8.367 7.648 9.438 1 77.38 173 LEU B N 1
ATOM 3059 C CA . LEU B 1 173 ? 9.156 6.426 9.438 1 77.38 173 LEU B CA 1
ATOM 3060 C C . LEU B 1 173 ? 9.484 5.992 8.016 1 77.38 173 LEU B C 1
ATOM 3062 O O . LEU B 1 173 ? 10.055 4.914 7.801 1 77.38 173 LEU B O 1
ATOM 3066 N N . ALA B 1 174 ? 9.156 6.812 7.086 1 81.75 174 ALA B N 1
ATOM 3067 C CA . ALA B 1 174 ? 9.336 6.438 5.684 1 81.75 174 ALA B CA 1
ATOM 3068 C C . ALA B 1 174 ? 10.82 6.371 5.32 1 81.75 174 ALA B C 1
ATOM 3070 O O . ALA B 1 174 ? 11.656 7 5.973 1 81.75 174 ALA B O 1
ATOM 3071 N N . ARG B 1 175 ? 11.039 5.535 4.363 1 79.69 175 ARG B N 1
ATOM 3072 C CA . ARG B 1 175 ? 12.391 5.383 3.848 1 79.69 175 ARG B CA 1
ATOM 3073 C C . ARG B 1 175 ? 12.398 5.324 2.324 1 79.69 175 ARG B C 1
ATOM 3075 O O . ARG B 1 175 ? 11.398 4.934 1.711 1 79.69 175 ARG B O 1
ATOM 3082 N N . THR B 1 176 ? 13.516 5.863 1.793 1 75.31 176 THR B N 1
ATOM 3083 C CA . THR B 1 176 ? 13.719 5.652 0.365 1 75.31 176 THR B CA 1
ATOM 3084 C C . THR B 1 176 ? 14.453 4.34 0.112 1 75.31 176 THR B C 1
ATOM 3086 O O . THR B 1 176 ? 15.352 3.965 0.873 1 75.31 176 THR B O 1
ATOM 3089 N N . ALA B 1 177 ? 13.922 3.467 -0.752 1 63.19 177 ALA B N 1
ATOM 3090 C CA . ALA B 1 177 ? 14.5 2.172 -1.092 1 63.19 177 ALA B CA 1
ATOM 3091 C C . ALA B 1 177 ? 16.016 2.281 -1.278 1 63.19 177 ALA B C 1
ATOM 3093 O O . ALA B 1 177 ? 16.75 1.323 -1.024 1 63.19 177 ALA B O 1
ATOM 3094 N N . CYS B 1 178 ? 16.594 3.363 -1.809 1 50.59 178 CYS B N 1
ATOM 3095 C CA . CYS B 1 178 ? 18.031 3.436 -2.027 1 50.59 178 CYS B CA 1
ATOM 3096 C C . CYS B 1 178 ? 18.766 3.725 -0.723 1 50.59 178 CYS B C 1
ATOM 3098 O O . CYS B 1 178 ? 20 3.834 -0.708 1 50.59 178 CYS B O 1
ATOM 3100 N N . THR B 1 179 ? 18.188 3.896 0.431 1 47.53 179 THR B N 1
ATOM 3101 C CA . THR B 1 179 ? 19.031 4.145 1.588 1 47.53 179 THR B CA 1
ATOM 3102 C C . THR B 1 179 ? 19.766 2.871 2.002 1 47.53 179 THR B C 1
ATOM 3104 O O . THR B 1 179 ? 19.344 1.766 1.665 1 47.53 179 THR B O 1
ATOM 3107 N N . ASN B 1 180 ? 21.109 2.951 2.672 1 39.41 180 ASN B N 1
ATOM 3108 C CA . ASN B 1 180 ? 21.984 1.914 3.217 1 39.41 180 ASN B CA 1
ATOM 3109 C C . ASN B 1 180 ? 21.203 0.949 4.113 1 39.41 180 ASN B C 1
ATOM 3111 O O . ASN B 1 180 ? 20.344 1.368 4.887 1 39.41 180 ASN B O 1
ATOM 3115 N N . PHE B 1 181 ? 21.234 -0.354 3.777 1 34.06 181 PHE B N 1
ATOM 3116 C CA . PHE B 1 181 ? 20.781 -1.448 4.625 1 34.06 181 PHE B CA 1
ATOM 3117 C C . PHE B 1 181 ? 21.172 -1.207 6.078 1 34.06 181 PHE B C 1
ATOM 3119 O O . PHE B 1 181 ? 22.141 -1.794 6.57 1 34.06 181 PHE B O 1
ATOM 3126 N N . MET B 1 182 ? 21.328 -0.032 6.59 1 30.03 182 MET B N 1
ATOM 3127 C CA . MET B 1 182 ? 21.531 -0.256 8.016 1 30.03 182 MET B CA 1
ATOM 3128 C C . MET B 1 182 ? 20.281 -0.845 8.656 1 30.03 182 MET B C 1
ATOM 3130 O O . MET B 1 182 ? 19.156 -0.41 8.359 1 30.03 182 MET B O 1
ATOM 3134 N N . MET B 1 183 ? 20.297 -2.113 9.008 1 30.52 183 MET B N 1
ATOM 3135 C CA . MET B 1 183 ? 19.391 -2.859 9.875 1 30.52 183 MET B CA 1
ATOM 3136 C C . MET B 1 183 ? 18.719 -1.938 10.891 1 30.52 183 MET B C 1
ATOM 3138 O O . MET B 1 183 ? 19.359 -1.519 11.859 1 30.52 183 MET B O 1
ATOM 3142 N N . THR B 1 184 ? 18.156 -0.908 10.555 1 31.52 184 THR B N 1
ATOM 3143 C CA . THR B 1 184 ? 17.516 -0.268 11.688 1 31.52 184 THR B CA 1
ATOM 3144 C C . THR B 1 184 ? 16.469 -1.195 12.305 1 31.52 184 THR B C 1
ATOM 3146 O O . THR B 1 184 ? 15.758 -1.902 11.586 1 31.52 184 THR B O 1
ATOM 3149 N N . PRO B 1 185 ? 16.516 -1.438 13.68 1 28.22 185 PRO B N 1
ATOM 3150 C CA . PRO B 1 185 ? 15.531 -2.223 14.438 1 28.22 185 PRO B CA 1
ATOM 3151 C C . PRO B 1 185 ? 14.086 -1.818 14.133 1 28.22 185 PRO B C 1
ATOM 3153 O O . PRO B 1 185 ? 13.805 -0.633 13.945 1 28.22 185 PRO B O 1
ATOM 3156 N N . TYR B 1 186 ? 13.492 -2.631 13.391 1 26.92 186 TYR B N 1
ATOM 3157 C CA . TYR B 1 186 ? 12.055 -2.525 13.172 1 26.92 186 TYR B CA 1
ATOM 3158 C C . TYR B 1 186 ? 11.328 -2.146 14.453 1 26.92 186 TYR B C 1
ATOM 3160 O O . TYR B 1 186 ? 11.367 -2.891 15.438 1 26.92 186 TYR B O 1
ATOM 3168 N N . VAL B 1 187 ? 11.367 -0.998 14.852 1 26.17 187 VAL B N 1
ATOM 3169 C CA . VAL B 1 187 ? 10.492 -0.661 15.969 1 26.17 187 VAL B CA 1
ATOM 3170 C C . VAL B 1 187 ? 9.047 -1.011 15.609 1 26.17 187 VAL B C 1
ATOM 3172 O O . VAL B 1 187 ? 8.477 -0.456 14.672 1 26.17 187 VAL B O 1
ATOM 3175 N N . VAL B 1 188 ? 8.695 -2.205 15.766 1 26.58 188 VAL B N 1
ATOM 3176 C CA . VAL B 1 188 ? 7.348 -2.758 15.68 1 26.58 188 VAL B CA 1
ATOM 3177 C C . VAL B 1 188 ? 6.383 -1.896 16.5 1 26.58 188 VAL B C 1
ATOM 3179 O O . VAL B 1 188 ? 6.566 -1.715 17.703 1 26.58 188 VAL B O 1
ATOM 3182 N N . THR B 1 189 ? 5.945 -0.864 15.961 1 26.98 189 THR B N 1
ATOM 3183 C CA . THR B 1 189 ? 4.832 -0.287 16.703 1 26.98 189 THR B CA 1
ATOM 3184 C C . THR B 1 189 ? 3.75 -1.334 16.953 1 26.98 189 THR B C 1
ATOM 3186 O O . THR B 1 189 ? 3.4 -2.102 16.062 1 26.98 189 THR B O 1
ATOM 3189 N N . ARG B 1 190 ? 3.453 -1.715 18.188 1 25.89 190 ARG B N 1
ATOM 3190 C CA . ARG B 1 190 ? 2.521 -2.641 18.828 1 25.89 190 ARG B CA 1
ATOM 3191 C C . ARG B 1 190 ? 1.141 -2.553 18.188 1 25.89 190 ARG B C 1
ATOM 3193 O O . ARG B 1 190 ? 0.201 -3.215 18.625 1 25.89 190 ARG B O 1
ATOM 3200 N N . TYR B 1 191 ? 0.886 -1.672 17.5 1 27.3 191 TYR B N 1
ATOM 3201 C CA . TYR B 1 191 ? -0.548 -1.423 17.406 1 27.3 191 TYR B CA 1
ATOM 3202 C C . TYR B 1 191 ? -1.214 -2.426 16.469 1 27.3 191 TYR B C 1
ATOM 3204 O O . TYR B 1 191 ? -2.404 -2.307 16.172 1 27.3 191 TYR B O 1
ATOM 3212 N N . TYR B 1 192 ? -0.531 -3.137 15.625 1 28.36 192 TYR B N 1
ATOM 3213 C CA . TYR B 1 192 ? -1.409 -3.877 14.727 1 28.36 192 TYR B CA 1
ATOM 3214 C C . TYR B 1 192 ? -2.146 -4.98 15.469 1 28.36 192 TYR B C 1
ATOM 3216 O O . TYR B 1 192 ? -1.578 -6.043 15.742 1 28.36 192 TYR B O 1
ATOM 3224 N N . ARG B 1 193 ? -2.945 -4.664 16.344 1 29.81 193 ARG B N 1
ATOM 3225 C CA . ARG B 1 193 ? -3.787 -5.648 17 1 29.81 193 ARG B CA 1
ATOM 3226 C C . ARG B 1 193 ? -4.746 -6.309 16.016 1 29.81 193 ARG B C 1
ATOM 3228 O O . ARG B 1 193 ? -5.008 -5.77 14.945 1 29.81 193 ARG B O 1
ATOM 3235 N N . ALA B 1 194 ? -5.23 -7.402 16.422 1 35.09 194 ALA B N 1
ATOM 3236 C CA . ALA B 1 194 ? -6.172 -8.266 15.711 1 35.09 194 ALA B CA 1
ATOM 3237 C C . ALA B 1 194 ? -7.32 -7.445 15.117 1 35.09 194 ALA B C 1
ATOM 3239 O O . ALA B 1 194 ? -7.719 -6.426 15.688 1 35.09 194 ALA B O 1
ATOM 3240 N N . PRO B 1 195 ? -7.75 -7.77 13.938 1 37.19 195 PRO B N 1
ATOM 3241 C CA . PRO B 1 195 ? -8.828 -7.051 13.25 1 37.19 195 PRO B CA 1
ATOM 3242 C C . PRO B 1 195 ? -10 -6.727 14.172 1 37.19 195 PRO B C 1
ATOM 3244 O O . PRO B 1 195 ? -10.656 -5.695 14.008 1 37.19 195 PRO B O 1
ATOM 3247 N N . GLU B 1 196 ? -10.312 -7.641 15.102 1 36.16 196 GLU B N 1
ATOM 3248 C CA . GLU B 1 196 ? -11.445 -7.426 16 1 36.16 196 GLU B CA 1
ATOM 3249 C C . GLU B 1 196 ? -11.258 -6.156 16.828 1 36.16 196 GLU B C 1
ATOM 3251 O O . GLU B 1 196 ? -12.234 -5.465 17.141 1 36.16 196 GLU B O 1
ATOM 3256 N N . VAL B 1 197 ? -10.086 -6.004 17.203 1 37.34 197 VAL B N 1
ATOM 3257 C CA . VAL B 1 197 ? -9.766 -4.879 18.062 1 37.34 197 VAL B CA 1
ATOM 3258 C C . VAL B 1 197 ? -9.719 -3.592 17.25 1 37.34 197 VAL B C 1
ATOM 3260 O O . VAL B 1 197 ? -10.203 -2.547 17.688 1 37.34 197 VAL B O 1
ATOM 3263 N N . ILE B 1 198 ? -9.102 -3.711 16.219 1 37.03 198 ILE B N 1
ATOM 3264 C CA . ILE B 1 198 ? -8.914 -2.502 15.422 1 37.03 198 ILE B CA 1
ATOM 3265 C C . ILE B 1 198 ? -10.25 -2.082 14.805 1 37.03 198 ILE B C 1
ATOM 3267 O O . ILE B 1 198 ? -10.562 -0.891 14.75 1 37.03 198 ILE B O 1
ATOM 3271 N N . LEU B 1 199 ? -10.953 -3.137 14.359 1 39.19 199 LEU B N 1
ATOM 3272 C CA . LEU B 1 199 ? -12.227 -2.832 13.727 1 39.19 199 LEU B CA 1
ATOM 3273 C C . LEU B 1 199 ? -13.352 -2.779 14.758 1 39.19 199 LEU B C 1
ATOM 3275 O O . LEU B 1 199 ? -14.516 -2.57 14.406 1 39.19 199 LEU B O 1
ATOM 3279 N N . GLY B 1 200 ? -13.148 -2.809 16.062 1 34.72 200 GLY B N 1
ATOM 3280 C CA . GLY B 1 200 ? -14.18 -2.779 17.078 1 34.72 200 GLY B CA 1
ATOM 3281 C C . GLY B 1 200 ? -15.312 -3.758 16.828 1 34.72 200 GLY B C 1
ATOM 3282 O O . GLY B 1 200 ? -16.453 -3.521 17.234 1 34.72 200 GLY B O 1
ATOM 3283 N N . MET B 1 201 ? -15.156 -4.754 16.047 1 33 201 MET B N 1
ATOM 3284 C CA . MET B 1 201 ? -16.266 -5.668 15.781 1 33 201 MET B CA 1
ATOM 3285 C C . MET B 1 201 ? -16.484 -6.602 16.969 1 33 201 MET B C 1
ATOM 3287 O O . MET B 1 201 ? -15.531 -7.176 17.5 1 33 201 MET B O 1
ATOM 3291 N N . LYS B 1 202 ? -17.547 -6.52 17.766 1 31.25 202 LYS B N 1
ATOM 3292 C CA . LYS B 1 202 ? -18.031 -7.438 18.797 1 31.25 202 LYS B CA 1
ATOM 3293 C C . LYS B 1 202 ? -18.25 -8.836 18.219 1 31.25 202 LYS B C 1
ATOM 3295 O O . LYS B 1 202 ? -18.891 -8.992 17.172 1 31.25 202 LYS B O 1
ATOM 3300 N N . TYR B 1 203 ? -17.422 -9.742 18.359 1 30.14 203 TYR B N 1
ATOM 3301 C CA . TYR B 1 203 ? -17.766 -11.141 18.109 1 30.14 203 TYR B CA 1
ATOM 3302 C C . TYR B 1 203 ? -18.922 -11.586 19 1 30.14 203 TYR B C 1
ATOM 3304 O O . TYR B 1 203 ? -18.828 -11.547 20.219 1 30.14 203 TYR B O 1
ATOM 3312 N N . LYS B 1 204 ? -20.234 -11.578 18.641 1 30.61 204 LYS B N 1
ATOM 3313 C CA . LYS B 1 204 ? -21.281 -12.305 19.375 1 30.61 204 LYS B CA 1
ATOM 3314 C C . LYS B 1 204 ? -20.938 -13.789 19.484 1 30.61 204 LYS B C 1
ATOM 3316 O O . LYS B 1 204 ? -20.594 -14.422 18.484 1 30.61 204 LYS B O 1
ATOM 3321 N N . GLU B 1 205 ? -20.453 -14.32 20.594 1 30.62 205 GLU B N 1
ATOM 3322 C CA . GLU B 1 205 ? -20.359 -15.695 21.062 1 30.62 205 GLU B CA 1
ATOM 3323 C C . GLU B 1 205 ? -21.641 -16.469 20.781 1 30.62 205 GLU B C 1
ATOM 3325 O O . GLU B 1 205 ? -22.641 -16.281 21.484 1 30.62 205 GLU B O 1
ATOM 3330 N N . ASN B 1 206 ? -22.188 -16.609 19.594 1 30.77 206 ASN B N 1
ATOM 3331 C CA . ASN B 1 206 ? -23.406 -17.422 19.547 1 30.77 206 ASN B CA 1
ATOM 3332 C C . ASN B 1 206 ? -23.109 -18.875 19.922 1 30.77 206 ASN B C 1
ATOM 3334 O O . ASN B 1 206 ? -23.922 -19.75 19.641 1 30.77 206 ASN B O 1
ATOM 3338 N N . GLY B 1 207 ? -22 -19.391 20.375 1 27.27 207 GLY B N 1
ATOM 3339 C CA . GLY B 1 207 ? -22.109 -20.828 20.547 1 27.27 207 GLY B CA 1
ATOM 3340 C C . GLY B 1 207 ? -23 -21.25 21.703 1 27.27 207 GLY B C 1
ATOM 3341 O O . GLY B 1 207 ? -22.5 -21.703 22.734 1 27.27 207 GLY B O 1
ATOM 3342 N N . LYS B 1 208 ? -24.109 -20.734 22.188 1 23.75 208 LYS B N 1
ATOM 3343 C CA . LYS B 1 208 ? -24.781 -21.562 23.172 1 23.75 208 LYS B CA 1
ATOM 3344 C C . LYS B 1 208 ? -25.406 -22.797 22.516 1 23.75 208 LYS B C 1
ATOM 3346 O O . LYS B 1 208 ? -26.391 -22.672 21.781 1 23.75 208 LYS B O 1
ATOM 3351 N N . HIS B 1 209 ? -24.812 -23.641 21.641 1 22.05 209 HIS B N 1
ATOM 3352 C CA . HIS B 1 209 ? -25.609 -24.859 21.547 1 22.05 209 HIS B CA 1
ATOM 3353 C C . HIS B 1 209 ? -25.781 -25.516 22.906 1 22.05 209 HIS B C 1
ATOM 3355 O O . HIS B 1 209 ? -24.844 -25.578 23.703 1 22.05 209 HIS B O 1
ATOM 3361 N N . HIS B 1 210 ? -27.078 -25.688 23.359 1 22.78 210 HIS B N 1
ATOM 3362 C CA . HIS B 1 210 ? -27.641 -26.766 24.156 1 22.78 210 HIS B CA 1
ATOM 3363 C C . HIS B 1 210 ? -27.172 -28.125 23.641 1 22.78 210 HIS B C 1
ATOM 3365 O O . HIS B 1 210 ? -26.969 -28.312 22.438 1 22.78 210 HIS B O 1
#

Solvent-accessible surface area (backbone atoms only — not comparable to full-atom values): 23608 Å² total; per-residue (Å²): 112,66,70,55,52,65,51,59,72,39,49,47,76,44,79,49,90,96,39,78,44,63,42,49,64,50,56,38,79,73,38,79,73,46,76,55,92,65,23,42,31,23,37,24,37,29,66,82,80,69,42,67,26,23,41,33,39,41,58,49,34,66,75,41,70,69,44,30,51,21,50,50,40,25,51,52,48,41,72,68,53,84,50,90,25,38,52,50,66,73,49,72,51,53,80,50,89,43,81,90,58,54,52,58,46,37,42,30,25,68,59,69,71,40,36,39,62,60,53,64,74,45,94,54,53,54,68,58,50,44,48,42,51,48,39,50,43,52,32,50,34,51,35,27,73,72,35,36,38,58,62,64,60,47,49,78,32,24,32,27,34,92,86,55,52,41,26,45,48,77,43,47,64,39,41,54,22,61,48,76,72,65,82,63,79,75,74,71,70,79,70,82,53,58,64,51,67,72,64,64,52,77,76,78,76,80,73,85,84,134,111,66,70,57,54,64,53,59,71,38,48,48,74,45,79,48,90,95,40,78,45,65,41,49,66,50,55,39,81,73,39,79,73,47,76,55,92,64,22,42,31,23,39,24,36,30,66,81,79,68,42,68,25,24,40,33,39,41,57,48,33,66,75,42,70,68,44,31,50,20,50,49,40,26,50,52,49,40,72,69,52,83,50,90,24,39,51,51,66,73,46,75,51,54,80,52,89,42,79,91,58,53,50,58,44,35,41,30,25,67,59,69,70,41,35,40,61,58,52,63,73,45,94,56,54,55,67,58,49,45,49,42,51,49,39,50,41,52,32,50,35,51,36,26,74,72,34,39,37,59,61,64,60,46,49,80,31,25,34,27,34,92,87,57,50,42,26,44,49,79,42,47,62,40,41,54,23,61,48,78,73,63,83,65,79,77,74,71,71,78,70,81,53,58,65,48,66,71,64,64,52,78,77,79,80,68,77,73,76,129

pLDDT: mean 77.87, std 22.72, range [22.05, 98.38]

Radius of gyration: 25.83 Å; Cα contacts (8 Å, |Δi|>4): 702; chains: 2; bounding box: 56×88×54 Å

Secondary structure (DSSP, 8-state):
-HHHHHHHTTEEEEEETTEEEEEETTEEEEEEEEEETTEEEEEEEETTTTEEEEEEEES-TTSSHHHHHHHHHHHHHHHH---TTBPPEEEEE-S-SSTTT----EEEEE--SEEHHHHTTS---HHHHHHHHHHHHHHHHHHHHTTEE-TT--GGGEEE-TT--EEE---TT-EETTS----------TT---HHHHTT----------/-HHHHHHHTTEEEEEETTEEEEEETTEEEEEEEEEETTEEEEEEEETTTTEEEEEEEES-TTSSHHHHHHHHHHHHHHHH---TTBPPEEEEE-S--STTT----EEEEE--SEEHHHHTTS---HHHHHHHHHHHHHHHHHHHHTTEE-TT--GGGEEE-TT--EEE---TT-EETTS----------TT---HHHHTT----------

Nearest PDB structures (foldseek):
  8enj-assembly1_A  TM=8.529E-01  e=2.336E-27  Homo sapiens
  3o2m-assembly1_A  TM=8.574E-01  e=1.239E-26  Homo sapiens
  2p33-assembly1_A  TM=8.532E-01  e=3.763E-27  Homo sapiens
  3v3v-assembly1_A  TM=8.688E-01  e=2.386E-26  Homo sapiens
  3fv8-assembly1_A  TM=8.832E-01  e=4.168E-25  Homo sapiens

Organism: Echeneis naucrates (NCBI:txid173247)